Protein AF-A0A2M7ZS78-F1 (afdb_monomer_lite)

Sequence (408 aa):
MKQNIHFSLLFVVFTSVLSFSQTTYYLGVGQPTDPQASSCASCHASGGIGQPVYEEWKNTRHAVAQDSVSSSYFGYDCLGCHNTGWDFAQNNYGADEYVLKDTSANPNYVITDPVNFNRVKNVQCEACHGPLGTSERVLDNSHWGFWSGTTNLPNFTAEMCGTCHDGEHHPFYTEWNMSAHASGPPPFMRNRATNGECFYCHFAEDFVAFLDDPNYNGVTFQATKNDAELDVLTCVTCHDPHANNNPGQLRTPISGQQVICDVCHTVQEDSVNVDDTPHHSTSEALSGAPNFGYQYEGKTYQNSAHTYAALERCIDCHVHPTPFNAQTGTAFTGHTFEPRVQACVRCHADYYAVVDTSNAETRFDYRGTQSKTDSLINTLQAKLNQATSADSATIEFKRAKYNLLSAQ

Structure (mmCIF, N/CA/C/O backbone):
data_AF-A0A2M7ZS78-F1
#
_entry.id   AF-A0A2M7ZS78-F1
#
loop_
_atom_site.group_PDB
_atom_site.id
_atom_site.type_symbol
_atom_site.label_atom_id
_atom_site.label_alt_id
_atom_site.label_comp_id
_atom_site.label_asym_id
_atom_site.label_entity_id
_atom_site.label_seq_id
_atom_site.pdbx_PDB_ins_code
_atom_site.Cartn_x
_atom_site.Cartn_y
_atom_site.Cartn_z
_atom_site.occupancy
_atom_site.B_iso_or_equiv
_atom_site.auth_seq_id
_atom_site.auth_comp_id
_atom_site.auth_asym_id
_atom_site.auth_atom_id
_atom_site.pdbx_PDB_model_num
ATOM 1 N N . MET A 1 1 ? 9.792 81.596 -22.793 1.00 43.09 1 MET A N 1
ATOM 2 C CA . MET A 1 1 ? 8.791 80.793 -23.529 1.00 43.09 1 MET A CA 1
ATOM 3 C C . MET A 1 1 ? 9.540 79.632 -24.173 1.00 43.09 1 MET A C 1
ATOM 5 O O . MET A 1 1 ? 10.476 79.924 -24.902 1.00 43.09 1 MET A O 1
ATOM 9 N N . LYS A 1 2 ? 9.114 78.382 -23.908 1.00 37.12 2 LYS A N 1
ATOM 10 C CA . LYS A 1 2 ? 9.631 77.095 -24.446 1.00 37.12 2 LYS A CA 1
ATOM 11 C C . LYS A 1 2 ? 10.994 76.648 -23.879 1.00 37.12 2 LYS A C 1
ATOM 13 O O . LYS A 1 2 ? 11.882 77.472 -23.761 1.00 37.12 2 LYS A O 1
ATOM 18 N N . GLN A 1 3 ? 11.257 75.392 -23.524 1.00 39.16 3 GLN A N 1
ATOM 19 C CA . GLN A 1 3 ? 10.485 74.144 -23.432 1.00 39.16 3 GLN A CA 1
ATOM 20 C C . GLN A 1 3 ? 11.373 73.196 -22.596 1.00 39.16 3 GLN A C 1
ATOM 22 O O . GLN A 1 3 ? 12.529 72.997 -22.958 1.00 39.16 3 GLN A O 1
ATOM 27 N N . ASN A 1 4 ? 10.870 72.630 -21.494 1.00 36.84 4 ASN A N 1
ATOM 28 C CA . ASN A 1 4 ? 11.580 71.573 -20.765 1.00 36.84 4 ASN A CA 1
ATOM 29 C C . ASN A 1 4 ? 11.367 70.251 -21.511 1.00 36.84 4 ASN A C 1
ATOM 31 O O . ASN A 1 4 ? 10.237 69.776 -21.605 1.00 36.84 4 ASN A O 1
ATOM 35 N N . ILE A 1 5 ? 12.439 69.676 -22.054 1.00 38.84 5 ILE A N 1
ATOM 36 C CA . ILE A 1 5 ? 12.430 68.346 -22.670 1.00 38.84 5 ILE A CA 1
ATOM 37 C C . ILE A 1 5 ? 12.875 67.353 -21.595 1.00 38.84 5 ILE A C 1
ATOM 39 O O . ILE A 1 5 ? 14.052 67.289 -21.250 1.00 38.84 5 ILE A O 1
ATOM 43 N N . HIS A 1 6 ? 11.925 66.598 -21.046 1.00 37.12 6 HIS A N 1
ATOM 44 C CA . HIS A 1 6 ? 12.221 65.425 -20.230 1.00 37.12 6 HIS A CA 1
ATOM 45 C C . HIS A 1 6 ? 12.541 64.248 -21.159 1.00 37.12 6 HIS A C 1
ATOM 47 O O . HIS A 1 6 ? 11.688 63.811 -21.928 1.00 37.12 6 HIS A O 1
ATOM 53 N N . PHE A 1 7 ? 13.771 63.738 -21.090 1.00 39.81 7 PHE A N 1
ATOM 54 C CA . PHE A 1 7 ? 14.144 62.453 -21.678 1.00 39.81 7 PHE A CA 1
ATOM 55 C C . PHE A 1 7 ? 13.764 61.345 -20.689 1.00 39.81 7 PHE A C 1
ATOM 57 O O . PHE A 1 7 ? 14.458 61.123 -19.698 1.00 39.81 7 PHE A O 1
ATOM 64 N N . SER A 1 8 ? 12.649 60.662 -20.936 1.00 41.41 8 SER A N 1
ATOM 65 C CA . SER A 1 8 ? 12.324 59.402 -20.264 1.00 41.41 8 SER A CA 1
ATOM 66 C C . SER A 1 8 ? 12.990 58.261 -21.033 1.00 41.41 8 SER A C 1
ATOM 68 O O . SER A 1 8 ? 12.567 57.922 -22.135 1.00 41.41 8 SER A O 1
ATOM 70 N N . LEU A 1 9 ? 14.051 57.686 -20.464 1.00 40.91 9 LEU A N 1
ATOM 71 C CA . LEU A 1 9 ? 14.633 56.432 -20.941 1.00 40.91 9 LEU A CA 1
ATOM 72 C C . LEU A 1 9 ? 13.669 55.293 -20.566 1.00 40.91 9 LEU A C 1
ATOM 74 O O . LEU A 1 9 ? 13.549 54.940 -19.395 1.00 40.91 9 LEU A O 1
ATOM 78 N N . LEU A 1 10 ? 12.957 54.742 -21.549 1.00 38.88 10 LEU A N 1
ATOM 79 C CA . LEU A 1 10 ? 12.151 53.537 -21.370 1.00 38.88 10 LEU A CA 1
ATOM 80 C C . LEU A 1 10 ? 13.084 52.322 -21.504 1.00 38.88 10 LEU A C 1
ATOM 82 O O . LEU A 1 10 ? 13.482 51.959 -22.609 1.00 38.88 10 LEU A O 1
ATOM 86 N N . PHE A 1 11 ? 13.476 51.719 -20.383 1.00 37.53 11 PHE A N 1
ATOM 87 C CA . PHE A 1 11 ? 14.209 50.451 -20.377 1.00 37.53 11 PHE A CA 1
ATOM 88 C C . PHE A 1 11 ? 13.192 49.317 -20.563 1.00 37.53 11 PHE A C 1
ATOM 90 O O . PHE A 1 11 ? 12.529 48.899 -19.617 1.00 37.53 11 PHE A O 1
ATOM 97 N N . VAL A 1 12 ? 13.013 48.855 -21.801 1.00 39.66 12 VAL A N 1
ATOM 98 C CA . VAL A 1 12 ? 12.224 47.649 -22.084 1.00 39.66 12 VAL A CA 1
ATOM 99 C C . VAL A 1 12 ? 13.108 46.447 -21.768 1.00 39.66 12 VAL A C 1
ATOM 101 O O . VAL A 1 12 ? 13.960 46.060 -22.565 1.00 39.66 12 VAL A O 1
ATOM 104 N N . VAL A 1 13 ? 12.936 45.879 -20.576 1.00 40.81 13 VAL A N 1
ATOM 105 C CA . VAL A 1 13 ? 13.532 44.591 -20.215 1.00 40.81 13 VAL A CA 1
ATOM 106 C C . VAL A 1 13 ? 12.699 43.502 -20.892 1.00 40.81 13 VAL A C 1
ATOM 108 O O . VAL A 1 13 ? 11.605 43.176 -20.443 1.00 40.81 13 VAL A O 1
ATOM 111 N N . PHE A 1 14 ? 13.203 42.952 -21.996 1.00 37.62 14 PHE A N 1
ATOM 112 C CA . PHE A 1 14 ? 12.712 41.685 -22.531 1.00 37.62 14 PHE A CA 1
ATOM 113 C C . PHE A 1 14 ? 13.216 40.563 -21.613 1.00 37.62 14 PHE A C 1
ATOM 115 O O . PHE A 1 14 ? 14.335 40.082 -21.767 1.00 37.62 14 PHE A O 1
ATOM 122 N N . THR A 1 15 ? 12.410 40.138 -20.639 1.00 42.97 15 THR A N 1
ATOM 123 C CA . THR A 1 15 ? 12.609 38.835 -19.993 1.00 42.97 15 THR A CA 1
ATOM 124 C C . THR A 1 15 ? 12.090 37.760 -20.939 1.00 42.97 15 THR A C 1
ATOM 126 O O . THR A 1 15 ? 10.929 37.359 -20.875 1.00 42.97 15 THR A O 1
ATOM 129 N N . SER A 1 16 ? 12.940 37.312 -21.861 1.00 38.69 16 SER A N 1
ATOM 130 C CA . SER A 1 16 ? 12.729 36.042 -22.548 1.00 38.69 16 SER A CA 1
ATOM 131 C C . SER A 1 16 ? 12.919 34.925 -21.527 1.00 38.69 16 SER A C 1
ATOM 133 O O . SER A 1 16 ? 14.047 34.540 -21.221 1.00 38.69 16 SER A O 1
ATOM 135 N N . VAL A 1 17 ? 11.818 34.427 -20.969 1.00 38.38 17 VAL A N 1
ATOM 136 C CA . VAL A 1 17 ? 11.821 33.187 -20.193 1.00 38.38 17 VAL A CA 1
ATOM 137 C C . VAL A 1 17 ? 11.966 32.049 -21.202 1.00 38.38 17 VAL A C 1
ATOM 139 O O . VAL A 1 17 ? 10.983 31.501 -21.694 1.00 38.38 17 VAL A O 1
ATOM 142 N N . LEU A 1 18 ? 13.205 31.748 -21.593 1.00 35.72 18 LEU A N 1
ATOM 143 C CA . LEU A 1 18 ? 13.523 30.506 -22.287 1.00 35.72 18 LEU A CA 1
ATOM 144 C C . LEU A 1 18 ? 13.402 29.387 -21.255 1.00 35.72 18 LEU A C 1
ATOM 146 O O . LEU A 1 18 ? 14.359 29.062 -20.559 1.00 35.72 18 LEU A O 1
ATOM 150 N N . SER A 1 19 ? 12.199 28.832 -21.127 1.00 35.78 19 SER A N 1
ATOM 151 C CA . SER A 1 19 ? 12.020 27.541 -20.469 1.00 35.78 19 SER A CA 1
ATOM 152 C C . SER A 1 19 ? 12.548 26.488 -21.438 1.00 35.78 19 SER A C 1
ATOM 154 O O . SER A 1 19 ? 11.815 26.001 -22.295 1.00 35.78 19 SER A O 1
ATOM 156 N N . PHE A 1 20 ? 13.850 26.205 -21.379 1.00 40.75 20 PHE A N 1
ATOM 157 C CA . PHE A 1 20 ? 14.385 24.995 -21.988 1.00 40.75 20 PHE A CA 1
ATOM 158 C C . PHE A 1 20 ? 13.822 23.830 -21.178 1.00 40.75 20 PHE A C 1
ATOM 160 O O . PHE A 1 20 ? 14.309 23.538 -20.091 1.00 40.75 20 PHE A O 1
ATOM 167 N N . SER A 1 21 ? 12.761 23.198 -21.677 1.00 44.66 21 SER A N 1
ATOM 168 C CA . SER A 1 21 ? 12.441 21.840 -21.253 1.00 44.66 21 SER A CA 1
ATOM 169 C C . SER A 1 21 ? 13.629 20.988 -21.695 1.00 44.66 21 SER A C 1
ATOM 171 O O . SER A 1 21 ? 13.800 20.725 -22.884 1.00 44.66 21 SER A O 1
ATOM 173 N N . GLN A 1 22 ? 14.538 20.688 -20.767 1.00 56.06 22 GLN A N 1
ATOM 174 C CA . GLN A 1 22 ? 15.562 19.685 -21.012 1.00 56.06 22 GLN A CA 1
ATOM 175 C C . GLN A 1 22 ? 14.836 18.349 -21.120 1.00 56.06 22 GLN A C 1
ATOM 177 O O . GLN A 1 22 ? 14.261 17.871 -20.147 1.00 56.06 22 GLN A O 1
ATOM 182 N N . THR A 1 23 ? 14.829 17.771 -22.318 1.00 68.75 23 THR A N 1
ATOM 183 C CA . THR A 1 23 ? 14.504 16.358 -22.494 1.00 68.75 23 THR A CA 1
ATOM 184 C C . THR A 1 23 ? 15.568 15.565 -21.744 1.00 68.75 23 THR A C 1
ATOM 186 O O . THR A 1 23 ? 16.751 15.676 -22.073 1.00 68.75 23 THR A O 1
ATOM 189 N N . THR A 1 24 ? 15.172 14.830 -20.709 1.00 85.56 24 THR A N 1
ATOM 190 C CA . THR A 1 24 ? 16.057 13.889 -20.022 1.00 85.56 24 THR A CA 1
ATOM 191 C C . THR A 1 24 ? 15.992 12.529 -20.713 1.00 85.56 24 THR A C 1
ATOM 193 O O . THR A 1 24 ? 15.006 12.204 -21.372 1.00 85.56 24 THR A O 1
ATOM 196 N N . TYR A 1 25 ? 17.071 11.755 -20.611 1.00 94.31 25 TYR A N 1
ATOM 197 C CA . TYR A 1 25 ? 17.266 10.496 -21.331 1.00 94.31 25 TYR A CA 1
ATOM 198 C C . TYR A 1 25 ? 17.464 9.331 -20.357 1.00 94.31 25 TYR A C 1
ATOM 200 O O . TYR A 1 25 ? 18.087 9.502 -19.311 1.00 94.31 25 TYR A O 1
ATOM 208 N N . TYR A 1 26 ? 16.979 8.143 -20.707 1.00 95.25 26 TYR A N 1
ATOM 209 C CA . TYR A 1 26 ? 17.188 6.923 -19.935 1.00 95.25 26 TYR A CA 1
ATOM 210 C C . TYR A 1 26 ? 18.632 6.429 -20.072 1.00 95.25 26 TYR A C 1
ATOM 212 O O . TYR A 1 26 ? 19.175 6.290 -21.175 1.00 95.25 26 TYR A O 1
ATOM 220 N N . LEU A 1 27 ? 19.263 6.138 -18.937 1.00 95.12 27 LEU A N 1
ATOM 221 C CA . LEU A 1 27 ? 20.605 5.554 -18.874 1.00 95.12 27 LEU A CA 1
ATOM 222 C C . LEU A 1 27 ? 20.559 4.025 -18.880 1.00 95.12 27 LEU A C 1
ATOM 224 O O . LEU A 1 27 ? 21.414 3.363 -19.490 1.00 95.12 27 LEU A O 1
ATOM 228 N N . GLY A 1 28 ? 19.551 3.473 -18.206 1.00 95.06 28 GLY A N 1
ATOM 229 C CA . GLY A 1 28 ? 19.501 2.074 -17.837 1.00 95.06 28 GLY A CA 1
ATOM 230 C C . GLY A 1 28 ? 20.134 1.792 -16.478 1.00 95.06 28 GLY A C 1
ATOM 231 O O . GLY A 1 28 ? 21.056 2.480 -16.026 1.00 95.06 28 GLY A O 1
ATOM 232 N N . VAL A 1 29 ? 19.692 0.706 -15.845 1.00 95.00 29 VAL A N 1
ATOM 233 C CA . VAL A 1 29 ? 20.308 0.229 -14.602 1.00 95.00 29 VAL A CA 1
ATOM 234 C C . VAL A 1 29 ? 21.746 -0.233 -14.825 1.00 95.00 29 VAL A C 1
ATOM 236 O O . VAL A 1 29 ? 22.600 0.015 -13.977 1.00 95.00 29 VAL A O 1
ATOM 239 N N . GLY A 1 30 ? 22.027 -0.832 -15.988 1.00 93.25 30 GLY A N 1
ATOM 240 C CA . GLY A 1 30 ? 23.357 -1.281 -16.396 1.00 93.25 30 GLY A CA 1
ATOM 241 C C . GLY A 1 30 ? 23.974 -2.319 -15.457 1.00 93.25 30 GLY A C 1
ATOM 242 O O . GLY A 1 30 ? 23.281 -3.169 -14.900 1.00 93.25 30 GLY A O 1
ATOM 243 N N . GLN A 1 31 ? 25.298 -2.285 -15.334 1.00 92.94 31 GLN A N 1
ATOM 244 C CA . GLN A 1 31 ? 26.086 -3.177 -14.489 1.00 92.94 31 GLN A CA 1
ATOM 245 C C . GLN A 1 31 ? 27.029 -2.384 -13.573 1.00 92.94 31 GLN A C 1
ATOM 247 O O . GLN A 1 31 ? 27.491 -1.307 -13.951 1.00 92.94 31 GLN A O 1
ATOM 252 N N . PRO A 1 32 ? 27.416 -2.934 -12.405 1.00 94.50 32 PRO A N 1
ATOM 253 C CA . PRO A 1 32 ? 28.383 -2.288 -11.510 1.00 94.50 32 PRO A CA 1
ATOM 254 C C . PRO A 1 32 ? 29.741 -1.980 -12.161 1.00 94.50 32 PRO A C 1
ATOM 256 O O . PRO A 1 32 ? 30.466 -1.104 -11.703 1.00 94.50 32 PRO A O 1
ATOM 259 N N . THR A 1 33 ? 30.107 -2.712 -13.218 1.00 94.00 33 THR A N 1
ATOM 260 C CA . THR A 1 33 ? 31.367 -2.543 -13.959 1.00 94.00 33 THR A CA 1
ATOM 261 C C . THR A 1 33 ? 31.314 -1.467 -15.042 1.00 94.00 33 THR A C 1
ATOM 263 O O . THR A 1 33 ? 32.323 -1.239 -15.712 1.00 94.00 33 THR A O 1
ATOM 266 N N . ASP A 1 34 ? 30.154 -0.856 -15.271 1.00 93.31 34 ASP A N 1
ATOM 267 C CA . ASP A 1 34 ? 30.014 0.194 -16.273 1.00 93.31 34 ASP A CA 1
ATOM 268 C C . ASP A 1 34 ? 30.849 1.429 -15.900 1.00 93.31 34 ASP A C 1
ATOM 270 O O . ASP A 1 34 ? 31.093 1.688 -14.716 1.00 93.31 34 ASP A O 1
ATOM 274 N N . PRO A 1 35 ? 31.272 2.238 -16.891 1.00 93.88 35 PRO A N 1
ATOM 275 C CA . PRO A 1 35 ? 31.861 3.540 -16.616 1.00 93.88 35 PRO A CA 1
ATOM 276 C C . PRO A 1 35 ? 30.975 4.356 -15.669 1.00 93.88 35 PRO A C 1
ATOM 278 O O . PRO A 1 35 ? 29.754 4.413 -15.840 1.00 93.88 35 PRO A O 1
ATOM 281 N N . GLN A 1 36 ? 31.591 5.003 -14.680 1.00 90.06 36 GLN A N 1
ATOM 282 C CA . GLN A 1 36 ? 30.867 5.798 -13.691 1.00 90.06 36 GLN A CA 1
ATOM 283 C C . GLN A 1 36 ? 29.954 6.828 -14.374 1.00 90.06 36 GLN A C 1
ATOM 285 O O . GLN A 1 36 ? 30.362 7.473 -15.339 1.00 90.06 36 GLN A O 1
ATOM 290 N N . ALA A 1 37 ? 28.730 6.967 -13.856 1.00 90.62 37 ALA A N 1
ATOM 291 C CA . ALA A 1 37 ? 27.678 7.852 -14.369 1.00 90.62 37 ALA A CA 1
ATOM 292 C C . ALA A 1 37 ? 27.065 7.458 -15.730 1.00 90.62 37 ALA A C 1
ATOM 294 O O . ALA A 1 37 ? 26.254 8.216 -16.258 1.00 90.62 37 ALA A O 1
ATOM 295 N N . SER A 1 38 ? 27.391 6.285 -16.286 1.00 93.12 38 SER A N 1
ATOM 296 C CA . SER A 1 38 ? 26.751 5.766 -17.515 1.00 93.12 38 SER A CA 1
ATOM 297 C C . SER A 1 38 ? 25.587 4.795 -17.263 1.00 93.12 38 SER A C 1
ATOM 299 O O . SER A 1 38 ? 24.931 4.352 -18.210 1.00 93.12 38 SER A O 1
ATOM 301 N N . SER A 1 39 ? 25.344 4.450 -15.995 1.00 94.94 39 SER A N 1
ATOM 302 C CA . SER A 1 39 ? 24.230 3.620 -15.528 1.00 94.94 39 SER A CA 1
ATOM 303 C C . SER A 1 39 ? 24.016 3.779 -14.021 1.00 94.94 39 SER A C 1
ATOM 305 O O . SER A 1 39 ? 24.929 4.199 -13.299 1.00 94.94 39 SER A O 1
ATOM 307 N N . CYS A 1 40 ? 22.830 3.420 -13.521 1.00 94.50 40 CYS A N 1
ATOM 308 C CA . CYS A 1 40 ? 22.512 3.523 -12.092 1.00 94.50 40 CYS A CA 1
ATOM 309 C C . CYS A 1 40 ? 23.420 2.617 -11.235 1.00 94.50 40 CYS A C 1
ATOM 311 O O . CYS A 1 40 ? 23.954 3.054 -10.211 1.00 94.50 40 CYS A O 1
ATOM 313 N N . ALA A 1 41 ? 23.652 1.373 -11.672 1.00 95.88 41 ALA A N 1
ATOM 314 C CA . ALA A 1 41 ? 24.455 0.389 -10.944 1.00 95.88 41 ALA A CA 1
ATOM 315 C C . ALA A 1 41 ? 25.929 0.801 -10.805 1.00 95.88 41 ALA A C 1
ATOM 317 O O . ALA A 1 41 ? 26.559 0.438 -9.815 1.00 95.88 41 ALA A O 1
ATOM 318 N N . SER A 1 42 ? 26.470 1.607 -11.728 1.00 95.31 42 SER A N 1
ATOM 319 C CA . SER A 1 42 ? 27.854 2.109 -11.639 1.00 95.31 42 SER A CA 1
ATOM 320 C C . SER A 1 42 ? 28.136 2.934 -10.367 1.00 95.31 42 SER A C 1
ATOM 322 O O . SER A 1 42 ? 29.286 3.037 -9.936 1.00 95.31 42 SER A O 1
ATOM 324 N N . CYS A 1 43 ? 27.095 3.505 -9.743 1.00 94.88 43 CYS A N 1
ATOM 325 C CA . CYS A 1 43 ? 27.192 4.274 -8.498 1.00 94.88 43 CYS A CA 1
ATOM 326 C C . CYS A 1 43 ? 26.455 3.621 -7.323 1.00 94.88 43 CYS A C 1
ATOM 328 O O . CYS A 1 43 ? 26.924 3.742 -6.193 1.00 94.88 43 CYS A O 1
ATOM 330 N N . HIS A 1 44 ? 25.318 2.969 -7.577 1.00 94.75 44 HIS A N 1
ATOM 331 C CA . HIS A 1 44 ? 24.408 2.451 -6.548 1.00 94.75 44 HIS A CA 1
ATOM 332 C C . HIS A 1 44 ? 24.573 0.957 -6.250 1.00 94.75 44 HIS A C 1
ATOM 334 O O . HIS A 1 44 ? 23.776 0.395 -5.502 1.00 94.75 44 HIS A O 1
ATOM 340 N N . ALA A 1 45 ? 25.583 0.299 -6.821 1.00 96.25 45 ALA A N 1
ATOM 341 C CA . ALA A 1 45 ? 26.007 -1.035 -6.404 1.00 96.25 45 ALA A CA 1
ATOM 342 C C . ALA A 1 45 ? 26.899 -0.997 -5.158 1.00 96.25 45 ALA A C 1
ATOM 344 O O . ALA A 1 45 ? 27.454 0.043 -4.790 1.00 96.25 45 ALA A O 1
ATOM 345 N N . SER A 1 46 ? 27.079 -2.155 -4.519 1.00 94.75 46 SER A N 1
ATOM 346 C CA . SER A 1 46 ? 28.013 -2.281 -3.396 1.00 94.75 46 SER A CA 1
ATOM 347 C C . SER A 1 46 ? 29.429 -1.844 -3.782 1.00 94.75 46 SER A C 1
ATOM 349 O O . SER A 1 46 ? 29.994 -2.316 -4.766 1.00 94.75 46 SER A O 1
ATOM 351 N N . GLY A 1 47 ? 30.022 -0.955 -2.979 1.00 89.75 47 GLY A N 1
ATOM 352 C CA . GLY A 1 47 ? 31.346 -0.378 -3.242 1.00 89.75 47 GLY A CA 1
ATOM 353 C C . GLY A 1 47 ? 31.350 0.813 -4.209 1.00 89.75 47 GLY A C 1
ATOM 354 O O . GLY A 1 47 ? 32.419 1.359 -4.479 1.00 89.75 47 GLY A O 1
ATOM 355 N N . GLY A 1 48 ? 30.180 1.226 -4.707 1.00 90.31 48 GLY A N 1
ATOM 356 C CA . GLY A 1 48 ? 29.991 2.477 -5.434 1.00 90.31 48 GLY A CA 1
ATOM 357 C C . GLY A 1 48 ? 29.983 3.711 -4.521 1.00 90.31 48 GLY A C 1
ATOM 358 O O . GLY A 1 48 ? 30.172 3.623 -3.308 1.00 90.31 48 GLY A O 1
ATOM 359 N N . ILE A 1 49 ? 29.784 4.886 -5.126 1.00 90.69 49 ILE A N 1
ATOM 360 C CA . ILE A 1 49 ? 29.766 6.180 -4.416 1.00 90.69 49 ILE A CA 1
ATOM 361 C C . ILE A 1 49 ? 28.384 6.564 -3.862 1.00 90.69 49 ILE A C 1
ATOM 363 O O . ILE A 1 49 ? 28.290 7.495 -3.065 1.00 90.69 49 ILE A O 1
ATOM 367 N N . GLY A 1 50 ? 27.317 5.901 -4.315 1.00 88.75 50 GLY A N 1
ATOM 368 C CA . GLY A 1 50 ? 25.941 6.129 -3.875 1.00 88.75 50 GLY A CA 1
ATOM 369 C C . GLY A 1 50 ? 25.489 5.119 -2.820 1.00 88.75 50 GLY A C 1
ATOM 370 O O . GLY A 1 50 ? 26.202 4.169 -2.500 1.00 88.75 50 GLY A O 1
ATOM 371 N N . GLN A 1 51 ? 24.272 5.304 -2.297 1.00 88.88 51 GLN A N 1
ATOM 372 C CA . GLN A 1 51 ? 23.635 4.288 -1.451 1.00 88.88 51 GLN A CA 1
ATOM 373 C C . GLN A 1 51 ? 23.490 2.970 -2.236 1.00 88.88 51 GLN A C 1
ATOM 375 O O . GLN A 1 51 ? 23.034 3.029 -3.386 1.00 88.88 51 GLN A O 1
ATOM 380 N N . PRO A 1 52 ? 23.856 1.808 -1.657 1.00 93.31 52 PRO A N 1
ATOM 381 C CA . PRO A 1 52 ? 24.009 0.540 -2.375 1.00 93.31 52 PRO A CA 1
ATOM 382 C C . PRO A 1 52 ? 22.674 -0.177 -2.690 1.00 93.31 52 PRO A C 1
ATOM 384 O O . PRO A 1 52 ? 22.586 -1.402 -2.619 1.00 93.31 52 PRO A O 1
ATOM 387 N N . VAL A 1 53 ? 21.630 0.575 -3.059 1.00 92.88 53 VAL A N 1
ATOM 388 C CA . VAL A 1 53 ? 20.251 0.082 -3.258 1.00 92.88 53 VAL A CA 1
ATOM 389 C C . VAL A 1 53 ? 20.111 -0.916 -4.418 1.00 92.88 53 VAL A C 1
ATOM 391 O O . VAL A 1 53 ? 19.178 -1.716 -4.449 1.00 92.88 53 VAL A O 1
ATOM 394 N N . TYR A 1 54 ? 21.056 -0.928 -5.367 1.00 95.38 54 TYR A N 1
ATOM 395 C CA . TYR A 1 54 ? 21.051 -1.877 -6.488 1.00 95.38 54 TYR A CA 1
ATOM 396 C C . TYR A 1 54 ? 21.079 -3.335 -6.016 1.00 95.38 54 TYR A C 1
ATOM 398 O O . TYR A 1 54 ? 20.465 -4.201 -6.641 1.00 95.38 54 TYR A O 1
ATOM 406 N N . GLU A 1 55 ? 21.784 -3.618 -4.917 1.00 93.81 55 GLU A N 1
ATOM 407 C CA . GLU A 1 55 ? 21.931 -4.984 -4.413 1.00 93.81 55 GLU A CA 1
ATOM 408 C C . GLU A 1 55 ? 20.621 -5.573 -3.907 1.00 93.81 55 GLU A C 1
ATOM 410 O O . GLU A 1 55 ? 20.431 -6.785 -3.994 1.00 93.81 55 GLU A O 1
ATOM 415 N N . GLU A 1 56 ? 19.727 -4.725 -3.407 1.00 93.75 56 GLU A N 1
ATOM 416 C CA . GLU A 1 56 ? 18.391 -5.112 -2.975 1.00 93.75 56 GLU A CA 1
ATOM 417 C C . GLU A 1 56 ? 17.470 -5.204 -4.192 1.00 93.75 56 GLU A C 1
ATOM 419 O O . GLU A 1 56 ? 16.898 -6.270 -4.451 1.00 93.75 56 GLU A O 1
ATOM 424 N N . TRP A 1 57 ? 17.432 -4.138 -5.006 1.00 95.88 57 TRP A N 1
ATOM 425 C CA . TRP A 1 57 ? 16.521 -4.030 -6.148 1.00 95.88 57 TRP A CA 1
ATOM 426 C C . TRP A 1 57 ? 16.672 -5.197 -7.121 1.00 95.88 57 TRP A C 1
ATOM 428 O O . TRP A 1 57 ? 15.671 -5.746 -7.585 1.00 95.88 57 TRP A O 1
ATOM 438 N N . LYS A 1 58 ? 17.905 -5.637 -7.402 1.00 95.62 58 LYS A N 1
ATOM 439 C CA . LYS A 1 58 ? 18.166 -6.715 -8.369 1.00 95.62 58 LYS A CA 1
ATOM 440 C C . LYS A 1 58 ? 17.531 -8.062 -7.982 1.00 95.62 58 LYS A C 1
ATOM 442 O O . LYS A 1 58 ? 17.446 -8.951 -8.824 1.00 95.62 58 LYS A O 1
ATOM 447 N N . ASN A 1 59 ? 17.103 -8.223 -6.725 1.00 93.81 59 ASN A N 1
ATOM 448 C CA . ASN A 1 59 ? 16.436 -9.425 -6.215 1.00 93.81 59 ASN A CA 1
ATOM 449 C C . ASN A 1 59 ? 14.898 -9.301 -6.189 1.00 93.81 59 ASN A C 1
ATOM 451 O O . ASN A 1 59 ? 14.213 -10.199 -5.688 1.00 93.81 59 ASN A O 1
ATOM 455 N N . THR A 1 60 ? 14.348 -8.191 -6.684 1.00 95.56 60 THR A N 1
ATOM 456 C CA . THR A 1 60 ? 12.902 -7.934 -6.747 1.00 95.56 60 THR A CA 1
ATOM 457 C C . THR A 1 60 ? 12.277 -8.524 -8.009 1.00 95.56 60 THR A C 1
ATOM 459 O O . THR A 1 60 ? 12.965 -8.887 -8.966 1.00 95.56 60 THR A O 1
ATOM 462 N N . ARG A 1 61 ? 10.940 -8.586 -8.052 1.00 94.06 61 ARG A N 1
ATOM 463 C CA . ARG A 1 61 ? 10.227 -8.971 -9.280 1.00 94.06 61 ARG A CA 1
ATOM 464 C C . ARG A 1 61 ? 10.308 -7.900 -10.364 1.00 94.06 61 ARG A C 1
ATOM 466 O O . ARG A 1 61 ? 10.233 -8.249 -11.536 1.00 94.06 61 ARG A O 1
ATOM 473 N N . HIS A 1 62 ? 10.515 -6.636 -9.996 1.00 95.44 62 HIS A N 1
ATOM 474 C CA . HIS A 1 62 ? 10.710 -5.549 -10.955 1.00 95.44 62 HIS A CA 1
ATOM 475 C C . HIS A 1 62 ? 11.975 -5.743 -11.796 1.00 95.44 62 HIS A C 1
ATOM 477 O O . HIS A 1 62 ? 11.910 -5.611 -13.017 1.00 95.44 62 HIS A O 1
ATOM 483 N N . ALA A 1 63 ? 13.079 -6.186 -11.183 1.00 96.06 63 ALA A N 1
ATOM 484 C CA . ALA A 1 63 ? 14.341 -6.447 -11.881 1.00 96.06 63 ALA A CA 1
ATOM 485 C C . ALA A 1 63 ? 14.259 -7.548 -12.953 1.00 96.06 63 ALA A C 1
ATOM 487 O O . ALA A 1 63 ? 15.104 -7.611 -13.844 1.00 96.06 63 ALA A O 1
ATOM 488 N N . VAL A 1 64 ? 13.228 -8.394 -12.888 1.00 95.44 64 VAL A N 1
ATOM 489 C CA . VAL A 1 64 ? 12.940 -9.466 -13.851 1.00 95.44 64 VAL A CA 1
ATOM 490 C C . VAL A 1 64 ? 11.511 -9.365 -14.394 1.00 95.44 64 VAL A C 1
ATOM 492 O O . VAL A 1 64 ? 10.909 -10.381 -14.743 1.00 95.44 64 VAL A O 1
ATOM 495 N N . ALA A 1 65 ? 10.934 -8.159 -14.431 1.00 95.38 65 ALA A N 1
ATOM 496 C CA . ALA A 1 65 ? 9.519 -7.960 -14.737 1.00 95.38 65 ALA A CA 1
ATOM 497 C C . ALA A 1 65 ? 9.115 -8.597 -16.069 1.00 95.38 65 ALA A C 1
ATOM 499 O O . ALA A 1 65 ? 8.150 -9.350 -16.097 1.00 95.38 65 ALA A O 1
ATOM 500 N N . GLN A 1 66 ? 9.847 -8.349 -17.156 1.00 95.12 66 GLN A N 1
ATOM 501 C CA . GLN A 1 66 ? 9.622 -9.017 -18.438 1.00 95.12 66 GLN A CA 1
ATOM 502 C C . GLN A 1 66 ? 10.108 -10.471 -18.400 1.00 95.12 66 GLN A C 1
ATOM 504 O O . GLN A 1 66 ? 9.415 -11.370 -18.871 1.00 95.12 66 GLN A O 1
ATOM 509 N N . ASP A 1 67 ? 11.298 -10.710 -17.845 1.00 92.31 67 ASP A N 1
ATOM 510 C CA . ASP A 1 67 ? 11.968 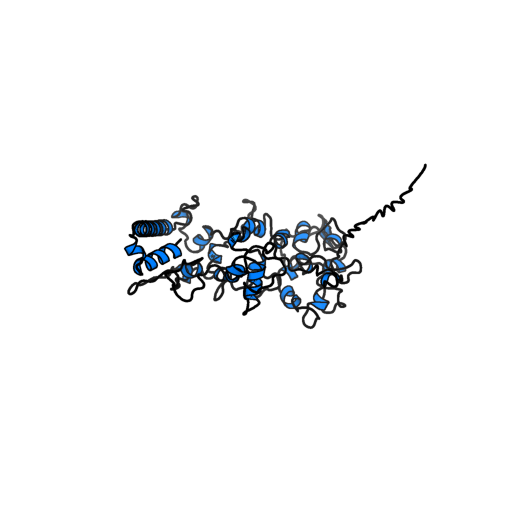-12.018 -17.901 1.00 92.31 67 ASP A CA 1
ATOM 511 C C . ASP A 1 67 ? 11.241 -13.137 -17.149 1.00 92.31 67 ASP A C 1
ATOM 513 O O . ASP A 1 67 ? 11.388 -14.314 -17.478 1.00 92.31 67 ASP A O 1
ATOM 517 N N . SER A 1 68 ? 10.448 -12.782 -16.143 1.00 90.06 68 SER A N 1
ATOM 518 C CA . SER A 1 68 ? 9.699 -13.728 -15.318 1.00 90.06 68 SER A CA 1
ATOM 519 C C . SER A 1 68 ? 8.317 -14.080 -15.875 1.00 90.06 68 SER A C 1
ATOM 521 O O . SER A 1 68 ? 7.672 -14.999 -15.356 1.00 90.06 68 SER A O 1
ATOM 523 N N . VAL A 1 69 ? 7.844 -13.404 -16.932 1.00 87.50 69 VAL A N 1
ATOM 524 C CA . VAL A 1 69 ? 6.513 -13.685 -17.482 1.00 87.50 69 VAL A CA 1
ATOM 525 C C . VAL A 1 69 ? 6.526 -14.978 -18.288 1.00 87.50 69 VAL A C 1
ATOM 527 O O . VAL A 1 69 ? 7.134 -15.086 -19.348 1.00 87.50 69 VAL A O 1
ATOM 530 N N . SER A 1 70 ? 5.767 -15.959 -17.807 1.00 76.06 70 SER A N 1
ATOM 531 C CA . SER A 1 70 ? 5.504 -17.218 -18.505 1.00 76.06 70 SER A CA 1
ATOM 532 C C . SER A 1 70 ? 4.033 -17.285 -18.916 1.00 76.06 70 SER A C 1
ATOM 534 O O . SER A 1 70 ? 3.219 -17.979 -18.314 1.00 76.06 70 SER A O 1
ATOM 536 N N . SER A 1 71 ? 3.665 -16.518 -19.942 1.00 82.19 71 SER A N 1
ATOM 537 C CA . SER A 1 71 ? 2.303 -16.505 -20.483 1.00 82.19 71 SER A CA 1
ATOM 538 C C . SER A 1 71 ? 2.329 -16.492 -22.003 1.00 82.19 71 SER A C 1
ATOM 540 O O . SER A 1 71 ? 3.021 -15.678 -22.607 1.00 82.19 71 SER A O 1
ATOM 542 N N . SER A 1 72 ? 1.519 -17.348 -22.631 1.00 82.12 72 SER A N 1
ATOM 543 C CA . SER A 1 72 ? 1.294 -17.317 -24.084 1.00 82.12 72 SER A CA 1
ATOM 544 C C . SER A 1 72 ? 0.568 -16.053 -24.553 1.00 82.12 72 SER A C 1
ATOM 546 O O . SER A 1 72 ? 0.472 -15.820 -25.752 1.00 82.12 72 SER A O 1
ATOM 548 N N . TYR A 1 73 ? 0.023 -15.270 -23.619 1.00 85.19 73 TYR A N 1
ATOM 549 C CA . TYR A 1 73 ? -0.647 -14.000 -23.886 1.00 85.19 73 TYR A CA 1
ATOM 550 C C . TYR A 1 73 ? 0.284 -12.793 -23.722 1.00 85.19 73 TYR A C 1
ATOM 552 O O . TYR A 1 73 ? -0.137 -11.672 -23.988 1.00 85.19 73 TYR A O 1
ATOM 560 N N . PHE A 1 74 ? 1.530 -13.003 -23.284 1.00 91.06 74 PHE A N 1
ATOM 561 C CA . PHE A 1 74 ? 2.503 -11.922 -23.189 1.00 91.06 74 PHE A CA 1
ATOM 562 C C . PHE A 1 74 ? 2.929 -11.470 -24.590 1.00 91.06 74 PHE A C 1
ATOM 564 O O . PHE A 1 74 ? 3.346 -12.281 -25.418 1.00 91.06 74 PHE A O 1
ATOM 571 N N . GLY A 1 75 ? 2.821 -10.171 -24.855 1.00 94.12 75 GLY A N 1
ATOM 572 C CA . GLY A 1 75 ? 3.061 -9.591 -26.172 1.00 94.12 75 GLY A CA 1
ATOM 573 C C . GLY A 1 75 ? 3.469 -8.123 -26.107 1.00 94.12 75 GLY A C 1
ATOM 574 O O . GLY A 1 75 ? 3.747 -7.595 -25.035 1.00 94.12 75 GLY A O 1
ATOM 575 N N . TYR A 1 76 ? 3.486 -7.458 -27.263 1.00 95.94 76 TYR A N 1
ATOM 576 C CA . TYR A 1 76 ? 3.909 -6.064 -27.420 1.00 95.94 76 TYR A CA 1
ATOM 577 C C . TYR A 1 76 ? 3.187 -5.122 -26.454 1.00 95.94 76 TYR A C 1
ATOM 579 O O . TYR A 1 76 ? 3.811 -4.276 -25.827 1.00 95.94 76 TYR A O 1
ATOM 587 N N . ASP A 1 77 ? 1.877 -5.314 -26.290 1.00 93.00 77 ASP A N 1
ATOM 588 C CA . ASP A 1 77 ? 1.041 -4.440 -25.462 1.00 93.00 77 ASP A CA 1
ATOM 589 C C . ASP A 1 77 ? 1.337 -4.605 -23.953 1.00 93.00 77 ASP A C 1
ATOM 591 O O . ASP A 1 77 ? 0.946 -3.763 -23.154 1.00 93.00 77 ASP A O 1
ATOM 595 N N . CYS A 1 78 ? 2.079 -5.646 -23.555 1.00 93.69 78 CYS A N 1
ATOM 596 C CA . CYS A 1 78 ? 2.557 -5.832 -22.183 1.00 93.69 78 CYS A CA 1
ATOM 597 C C . CYS A 1 78 ? 3.880 -5.099 -21.913 1.00 93.69 78 CYS A C 1
ATOM 599 O O . CYS A 1 78 ? 4.241 -4.889 -20.757 1.00 93.69 78 CYS A O 1
ATOM 601 N N . LEU A 1 79 ? 4.635 -4.733 -22.954 1.00 95.50 79 LEU A N 1
ATOM 602 C CA . LEU A 1 79 ? 6.006 -4.247 -22.797 1.00 95.50 79 LEU A CA 1
ATOM 603 C C . LEU A 1 79 ? 6.087 -2.912 -22.058 1.00 95.50 79 LEU A C 1
ATOM 605 O O . LEU A 1 79 ? 7.064 -2.711 -21.342 1.00 95.50 79 LEU A O 1
ATOM 609 N N . GLY A 1 80 ? 5.060 -2.063 -22.159 1.00 94.75 80 GLY A N 1
ATOM 610 C CA . GLY A 1 80 ? 5.034 -0.779 -21.459 1.00 94.75 80 GLY A CA 1
ATOM 611 C C . GLY A 1 80 ? 4.945 -0.885 -19.941 1.00 94.75 80 GLY A C 1
ATOM 612 O O . GLY A 1 80 ? 5.445 -0.013 -19.246 1.00 94.75 80 GLY A O 1
ATOM 613 N N . CYS A 1 81 ? 4.385 -1.977 -19.417 1.00 94.50 81 CYS A N 1
ATOM 614 C CA . CYS A 1 81 ? 4.360 -2.236 -17.975 1.00 94.50 81 CYS A CA 1
ATOM 615 C C . CYS A 1 81 ? 5.557 -3.068 -17.493 1.00 94.50 81 CYS A C 1
ATOM 617 O O . CYS A 1 81 ? 5.808 -3.168 -16.294 1.00 94.50 81 CYS A O 1
ATOM 619 N N . HIS A 1 82 ? 6.272 -3.707 -18.420 1.00 96.06 82 HIS A N 1
ATOM 620 C CA . HIS A 1 82 ? 7.320 -4.685 -18.125 1.00 96.06 82 HIS A CA 1
ATOM 621 C C . HIS A 1 82 ? 8.724 -4.216 -18.524 1.00 96.06 82 HIS A C 1
ATOM 623 O O . HIS A 1 82 ? 9.675 -4.976 -18.362 1.00 96.06 82 HIS A O 1
ATOM 629 N N . ASN A 1 83 ? 8.873 -2.988 -19.020 1.00 97.25 83 ASN A N 1
ATOM 630 C CA . ASN A 1 83 ? 10.152 -2.358 -19.340 1.00 97.25 83 ASN A CA 1
ATOM 631 C C . ASN A 1 83 ? 10.130 -0.883 -18.956 1.00 97.25 83 ASN A C 1
ATOM 633 O O . ASN A 1 83 ? 9.078 -0.320 -18.669 1.00 97.25 83 ASN A O 1
ATOM 637 N N . THR A 1 84 ? 11.302 -0.258 -18.954 1.00 96.12 84 THR A N 1
ATOM 638 C CA . THR A 1 84 ? 11.454 1.140 -18.562 1.00 96.12 84 THR A CA 1
ATOM 639 C C . THR A 1 84 ? 11.479 2.064 -19.771 1.00 96.12 84 THR A C 1
ATOM 641 O O . THR A 1 84 ? 12.106 1.752 -20.778 1.00 96.12 84 THR A O 1
ATOM 644 N N . GLY A 1 85 ? 10.841 3.229 -19.639 1.00 94.69 85 GLY A N 1
ATOM 645 C CA . GLY A 1 85 ? 10.781 4.236 -20.692 1.00 94.69 85 GLY A CA 1
ATOM 646 C C . GLY A 1 85 ? 9.853 3.798 -21.806 1.00 94.69 85 GLY A C 1
ATOM 647 O O . GLY A 1 85 ? 10.311 3.316 -22.828 1.00 94.69 85 GLY A O 1
ATOM 648 N N . TRP A 1 86 ? 8.550 3.896 -21.556 1.00 94.69 86 TRP A N 1
ATOM 649 C CA . TRP A 1 86 ? 7.524 3.624 -22.555 1.00 94.69 86 TRP A CA 1
ATOM 650 C C . TRP A 1 86 ? 6.758 4.913 -22.848 1.00 94.69 86 TRP A C 1
ATOM 652 O O . TRP A 1 86 ? 5.693 5.158 -22.281 1.00 94.69 86 TRP A O 1
ATOM 662 N N . ASP A 1 87 ? 7.338 5.772 -23.684 1.00 92.75 87 ASP A N 1
ATOM 663 C CA . ASP A 1 87 ? 6.782 7.080 -24.034 1.00 92.75 87 ASP A CA 1
ATOM 664 C C . ASP A 1 87 ? 6.989 7.397 -25.520 1.00 92.75 87 ASP A C 1
ATOM 666 O O . ASP A 1 87 ? 7.926 8.090 -25.913 1.00 92.75 87 ASP A O 1
ATOM 670 N N . PHE A 1 88 ? 6.016 6.987 -26.337 1.00 92.00 88 PHE A N 1
ATOM 671 C CA . PHE A 1 88 ? 6.025 7.201 -27.787 1.00 92.00 88 PHE A CA 1
ATOM 672 C C . PHE A 1 88 ? 6.077 8.676 -28.225 1.00 92.00 88 PHE A C 1
ATOM 674 O O . PHE A 1 88 ? 6.259 8.955 -29.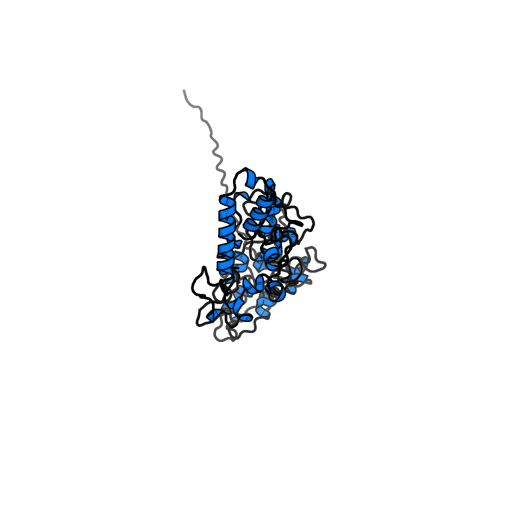414 1.00 92.00 88 PHE A O 1
ATOM 681 N N . ALA A 1 89 ? 5.832 9.631 -27.320 1.00 93.25 89 ALA A N 1
ATOM 682 C CA . ALA A 1 89 ? 5.896 11.054 -27.638 1.00 93.25 89 ALA A CA 1
ATOM 683 C C . ALA A 1 89 ? 7.326 11.609 -27.577 1.00 93.25 89 ALA A C 1
ATOM 685 O O . ALA A 1 89 ? 7.563 12.727 -28.048 1.00 93.25 89 ALA A O 1
ATOM 686 N N . GLN A 1 90 ? 8.271 10.856 -27.014 1.00 92.06 90 GLN A N 1
ATOM 687 C CA . GLN A 1 90 ? 9.646 11.284 -26.811 1.00 92.06 90 GLN A CA 1
ATOM 688 C C . GLN A 1 90 ? 10.626 10.303 -27.453 1.00 92.06 90 GLN A C 1
ATOM 690 O O . GLN A 1 90 ? 10.323 9.145 -27.687 1.00 92.06 90 GLN A O 1
ATOM 695 N N . ASN A 1 91 ? 11.810 10.808 -27.796 1.00 93.50 91 ASN A N 1
ATOM 696 C CA . ASN A 1 91 ? 12.945 9.972 -28.170 1.00 93.50 91 ASN A CA 1
ATOM 697 C C . ASN A 1 91 ? 14.008 10.185 -27.100 1.00 93.50 91 ASN A C 1
ATOM 699 O O . ASN A 1 91 ? 14.807 11.121 -27.189 1.00 93.50 91 ASN A O 1
ATOM 703 N N . ASN A 1 92 ? 13.929 9.383 -26.047 1.00 95.12 92 ASN A N 1
ATOM 704 C CA . ASN A 1 92 ? 14.690 9.561 -24.816 1.00 95.12 92 ASN A CA 1
ATOM 705 C C . ASN A 1 92 ? 15.428 8.285 -24.398 1.00 95.12 92 ASN A C 1
ATOM 707 O O . ASN A 1 92 ? 15.892 8.191 -23.266 1.00 95.12 92 ASN A O 1
ATOM 711 N N . TYR A 1 93 ? 15.610 7.347 -25.329 1.00 96.69 93 TYR A N 1
ATOM 712 C CA . TYR A 1 93 ? 16.273 6.061 -25.113 1.00 96.69 93 TYR A CA 1
ATOM 713 C C . TYR A 1 93 ? 15.495 5.085 -24.225 1.00 96.69 93 TYR A C 1
ATOM 715 O O . TYR A 1 93 ? 16.120 4.206 -23.624 1.00 96.69 93 TYR A O 1
ATOM 723 N N . GLY A 1 94 ? 14.174 5.219 -24.168 1.00 96.75 94 GLY A N 1
ATOM 724 C CA . GLY A 1 94 ? 13.287 4.242 -23.557 1.00 96.75 94 GLY A CA 1
ATOM 725 C C . GLY A 1 94 ? 13.292 2.884 -24.268 1.00 96.75 94 GLY A C 1
ATOM 726 O O . GLY A 1 94 ? 13.998 2.634 -25.248 1.00 96.75 94 GLY A O 1
ATOM 727 N N . ALA A 1 95 ? 12.551 1.931 -23.711 1.00 97.62 95 ALA A N 1
ATOM 728 C CA . ALA A 1 95 ? 12.393 0.611 -24.298 1.00 97.62 95 ALA A CA 1
ATOM 729 C C . ALA A 1 95 ? 11.551 0.647 -25.578 1.00 97.62 95 ALA A C 1
ATOM 731 O O . ALA A 1 95 ? 11.757 -0.206 -26.448 1.00 97.62 95 ALA A O 1
ATOM 732 N N . ASP A 1 96 ? 10.623 1.602 -25.702 1.00 97.00 96 ASP A N 1
ATOM 733 C CA . ASP A 1 96 ? 9.719 1.689 -26.847 1.00 97.00 96 ASP A CA 1
ATOM 734 C C . ASP A 1 96 ? 10.442 2.004 -28.166 1.00 97.00 96 ASP A C 1
ATOM 736 O O . ASP A 1 96 ? 10.014 1.536 -29.224 1.00 97.00 96 ASP A O 1
ATOM 740 N N . GLU A 1 97 ? 11.605 2.660 -28.123 1.00 97.38 97 GLU A N 1
ATOM 741 C CA . GLU A 1 97 ? 12.397 2.974 -29.316 1.00 97.38 97 GLU A CA 1
ATOM 742 C C . GLU A 1 97 ? 13.191 1.781 -29.882 1.00 97.38 97 GLU A C 1
ATOM 744 O O . GLU A 1 97 ? 13.669 1.841 -31.021 1.00 97.38 97 GLU A O 1
ATOM 749 N N . TYR A 1 98 ? 13.325 0.675 -29.138 1.00 97.94 98 TYR A N 1
ATOM 750 C CA . TYR A 1 98 ? 14.103 -0.506 -29.558 1.00 97.94 98 TYR A CA 1
ATOM 751 C C . TYR A 1 98 ? 13.246 -1.742 -29.847 1.00 97.94 98 TYR A C 1
ATOM 753 O O . TYR A 1 98 ? 13.768 -2.861 -29.932 1.00 97.94 98 TYR A O 1
ATOM 761 N N . VAL A 1 99 ? 11.932 -1.570 -30.000 1.00 97.88 99 VAL A N 1
ATOM 762 C CA . VAL A 1 99 ? 11.000 -2.672 -30.241 1.00 97.88 99 VAL A CA 1
ATOM 763 C C . VAL A 1 99 ? 9.861 -2.264 -31.171 1.00 97.88 99 VAL A C 1
ATOM 765 O O . VAL A 1 99 ? 9.308 -1.174 -31.082 1.00 97.88 99 VAL A O 1
ATOM 768 N N . LEU A 1 100 ? 9.473 -3.168 -32.070 1.00 97.19 100 LEU A N 1
ATOM 769 C CA . LEU A 1 100 ? 8.352 -2.968 -32.989 1.00 97.19 100 LEU A CA 1
ATOM 770 C C . LEU A 1 100 ? 7.302 -4.058 -32.807 1.00 97.19 100 LEU A C 1
ATOM 772 O O . LEU A 1 100 ? 7.639 -5.230 -32.632 1.00 97.19 100 LEU A O 1
ATOM 776 N N . LYS A 1 101 ? 6.024 -3.678 -32.904 1.00 97.25 101 LYS A N 1
ATOM 777 C CA . LYS A 1 101 ? 4.910 -4.630 -32.948 1.00 97.25 101 LYS A CA 1
ATOM 778 C C . LYS A 1 101 ? 4.963 -5.410 -34.259 1.00 97.25 101 LYS A C 1
ATOM 780 O O . LYS A 1 101 ? 4.950 -4.818 -35.336 1.00 97.25 101 LYS A O 1
ATOM 785 N N . ASP A 1 102 ? 4.967 -6.733 -34.164 1.00 96.81 102 ASP A N 1
ATOM 786 C CA . ASP A 1 102 ? 4.936 -7.640 -35.309 1.00 96.81 102 ASP A CA 1
ATOM 787 C C . ASP A 1 102 ? 3.962 -8.783 -35.027 1.00 96.81 102 ASP A C 1
ATOM 789 O O . ASP A 1 102 ? 4.277 -9.754 -34.346 1.00 96.81 102 ASP A O 1
ATOM 793 N N . THR A 1 103 ? 2.757 -8.685 -35.585 1.00 95.50 103 THR A N 1
ATOM 794 C CA . THR A 1 103 ? 1.707 -9.703 -35.416 1.00 95.50 103 THR A CA 1
ATOM 795 C C . THR A 1 103 ? 2.033 -11.063 -36.044 1.00 95.50 103 THR A C 1
ATOM 797 O O . THR A 1 103 ? 1.297 -12.017 -35.809 1.00 95.50 103 THR A O 1
ATOM 800 N N . SER A 1 104 ? 3.098 -11.160 -36.849 1.00 95.38 104 SER A N 1
ATOM 801 C CA . SER A 1 104 ? 3.578 -12.424 -37.419 1.00 95.38 104 SER A CA 1
ATOM 802 C C . SER A 1 104 ? 4.616 -13.133 -36.541 1.00 95.38 104 SER A C 1
ATOM 804 O O . SER A 1 104 ? 4.856 -14.328 -36.725 1.00 95.38 104 SER A O 1
ATOM 806 N N . ALA A 1 105 ? 5.198 -12.423 -35.570 1.00 92.94 105 ALA A N 1
ATOM 807 C CA . ALA A 1 105 ? 6.115 -12.975 -34.585 1.00 92.94 105 ALA A CA 1
ATOM 808 C C . ALA A 1 105 ? 5.361 -13.612 -33.401 1.00 92.94 105 ALA A C 1
ATOM 810 O O . ALA A 1 105 ? 4.190 -13.322 -33.145 1.00 92.94 105 ALA A O 1
ATOM 811 N N . ASN A 1 106 ? 6.047 -14.487 -32.660 1.00 89.94 106 ASN A N 1
ATOM 812 C CA . ASN A 1 106 ? 5.566 -15.019 -31.386 1.00 89.94 106 ASN A CA 1
ATOM 813 C C . ASN A 1 106 ? 6.696 -14.967 -30.334 1.00 89.94 106 ASN A C 1
ATOM 815 O O . ASN A 1 106 ? 7.638 -15.757 -30.455 1.00 89.94 106 ASN A O 1
ATOM 819 N N . PRO A 1 107 ? 6.632 -14.076 -29.323 1.00 92.81 107 PRO A N 1
ATOM 820 C CA . PRO A 1 107 ? 5.570 -13.089 -29.062 1.00 92.81 107 PRO A CA 1
ATOM 821 C C . PRO A 1 107 ? 5.443 -12.044 -30.185 1.00 92.81 107 PRO A C 1
ATOM 823 O O . PRO A 1 107 ? 6.333 -11.935 -31.023 1.00 92.81 107 PRO A O 1
ATOM 826 N N . ASN A 1 108 ? 4.335 -11.294 -30.228 1.00 95.69 108 ASN A N 1
ATOM 827 C CA . ASN A 1 108 ? 3.964 -10.407 -31.347 1.00 95.69 108 ASN A CA 1
ATOM 828 C C . ASN A 1 108 ? 4.781 -9.094 -31.437 1.00 95.69 108 ASN A C 1
ATOM 830 O O . ASN A 1 108 ? 4.226 -8.012 -31.663 1.00 95.69 108 ASN A O 1
ATOM 834 N N . TYR A 1 109 ? 6.097 -9.180 -31.248 1.00 96.56 109 TYR A N 1
ATOM 835 C CA . TYR A 1 109 ? 7.047 -8.081 -31.361 1.00 96.56 109 TYR A CA 1
ATOM 836 C C . TYR A 1 109 ? 8.444 -8.553 -31.770 1.00 96.56 109 TYR A C 1
ATOM 838 O O . TYR A 1 109 ? 8.815 -9.709 -31.574 1.00 96.56 109 TYR A O 1
ATOM 846 N N . VAL A 1 110 ? 9.246 -7.625 -32.293 1.00 97.38 110 VAL A N 1
ATOM 847 C CA . VAL A 1 110 ? 10.658 -7.837 -32.631 1.00 97.38 110 VAL A CA 1
ATOM 848 C C . VAL A 1 110 ? 11.496 -6.730 -32.001 1.00 97.38 110 VAL A C 1
ATOM 850 O O . VAL A 1 110 ? 11.200 -5.549 -32.169 1.00 97.38 110 VAL A O 1
ATOM 853 N N . ILE A 1 111 ? 12.555 -7.116 -31.288 1.00 97.81 111 ILE A N 1
ATOM 854 C CA . ILE A 1 111 ? 13.549 -6.185 -30.740 1.00 97.81 111 ILE A CA 1
ATOM 855 C C . ILE A 1 111 ? 14.483 -5.759 -31.879 1.00 97.81 111 ILE A C 1
ATOM 857 O O . ILE A 1 111 ? 15.150 -6.604 -32.480 1.00 97.81 111 ILE A O 1
ATOM 861 N N . THR A 1 112 ? 14.521 -4.464 -32.187 1.00 98.00 112 THR A N 1
ATOM 862 C CA . THR A 1 112 ? 15.299 -3.895 -33.302 1.00 98.00 112 THR A CA 1
ATOM 863 C C . THR A 1 112 ? 16.747 -3.600 -32.921 1.00 98.00 112 THR A C 1
ATOM 865 O O . THR A 1 112 ? 17.630 -3.696 -33.773 1.00 98.00 112 THR A O 1
ATOM 868 N N . ASP A 1 113 ? 17.004 -3.308 -31.645 1.00 97.88 113 ASP A N 1
ATOM 869 C CA . ASP A 1 113 ? 18.341 -3.104 -31.084 1.00 97.88 113 ASP A CA 1
ATOM 870 C C . ASP A 1 113 ? 18.468 -3.826 -29.731 1.00 97.88 113 ASP A C 1
ATOM 872 O O . ASP A 1 113 ? 18.154 -3.261 -28.681 1.00 97.88 113 ASP A O 1
ATOM 876 N N . PRO A 1 114 ? 18.934 -5.089 -29.721 1.00 96.62 114 PRO A N 1
ATOM 877 C CA . PRO A 1 114 ? 19.056 -5.862 -28.489 1.00 96.62 114 PRO A CA 1
ATOM 878 C C . PRO A 1 114 ? 20.024 -5.265 -27.467 1.00 96.62 114 PRO A C 1
ATOM 880 O O . PRO A 1 114 ? 19.858 -5.492 -26.271 1.00 96.62 114 PRO A O 1
ATOM 883 N N . VAL A 1 115 ? 21.047 -4.529 -27.910 1.00 94.62 115 VAL A N 1
ATOM 884 C CA . VAL A 1 115 ? 22.051 -3.962 -27.002 1.00 94.62 115 VAL A CA 1
ATOM 885 C C . VAL A 1 115 ? 21.432 -2.827 -26.200 1.00 94.62 115 VAL A C 1
ATOM 887 O O . VAL A 1 115 ? 21.572 -2.802 -24.977 1.00 94.62 115 VAL A O 1
ATOM 890 N N . ASN A 1 116 ? 20.722 -1.918 -26.869 1.00 94.75 116 ASN A N 1
ATOM 891 C CA . ASN A 1 116 ? 20.074 -0.801 -26.195 1.00 94.75 116 ASN A CA 1
ATOM 892 C C . ASN A 1 116 ? 18.781 -1.208 -25.482 1.00 94.75 116 ASN A C 1
ATOM 894 O O . ASN A 1 116 ? 18.574 -0.760 -24.358 1.00 94.75 116 ASN A O 1
ATOM 898 N N . PHE A 1 117 ? 17.985 -2.127 -26.039 1.00 96.69 117 PHE A N 1
ATOM 899 C CA . PHE A 1 117 ? 16.806 -2.662 -25.350 1.00 96.69 117 PHE A CA 1
ATOM 900 C C . PHE A 1 117 ? 17.183 -3.288 -24.002 1.00 96.69 117 PHE A C 1
ATOM 902 O O . PHE A 1 117 ? 16.559 -2.999 -22.988 1.00 96.69 117 PHE A O 1
ATOM 909 N N . ASN A 1 118 ? 18.263 -4.078 -23.948 1.00 95.31 118 ASN A N 1
ATOM 910 C CA . ASN A 1 118 ? 18.718 -4.699 -22.700 1.00 95.31 118 ASN A CA 1
ATOM 911 C C . ASN A 1 118 ? 19.145 -3.694 -21.615 1.00 95.31 118 ASN A C 1
ATOM 913 O O . ASN A 1 118 ? 19.194 -4.080 -20.451 1.00 95.31 118 ASN A O 1
ATOM 917 N N . ARG A 1 119 ? 19.448 -2.429 -21.952 1.00 94.19 119 ARG A N 1
ATOM 918 C CA . ARG A 1 119 ? 19.766 -1.397 -20.947 1.00 94.19 119 ARG A CA 1
ATOM 919 C C . ARG A 1 119 ? 18.544 -0.949 -20.153 1.00 94.19 119 ARG A C 1
ATOM 921 O O . ARG A 1 119 ? 18.707 -0.575 -19.002 1.00 94.19 119 ARG A O 1
ATOM 928 N N . VAL A 1 120 ? 17.369 -0.978 -20.773 1.00 95.88 120 VAL A N 1
ATOM 929 C CA . VAL A 1 120 ? 16.091 -0.470 -20.237 1.00 95.88 120 VAL A CA 1
ATOM 930 C C . VAL A 1 120 ? 15.043 -1.576 -20.085 1.00 95.88 120 VAL A C 1
ATOM 932 O O . VAL A 1 120 ? 13.863 -1.323 -19.842 1.00 95.88 120 VAL A O 1
ATOM 935 N N . LYS A 1 121 ? 15.483 -2.827 -20.234 1.00 96.44 121 LYS A N 1
ATOM 936 C CA . LYS A 1 121 ? 14.661 -4.018 -20.076 1.00 96.44 121 LYS A CA 1
ATOM 937 C C . LYS A 1 121 ? 14.308 -4.229 -18.606 1.00 96.44 121 LYS A C 1
ATOM 939 O O . LYS A 1 121 ? 15.164 -4.051 -17.742 1.00 96.44 121 LYS A O 1
ATOM 944 N N . ASN A 1 122 ? 13.096 -4.725 -18.352 1.00 97.50 122 ASN A N 1
ATOM 945 C CA . ASN A 1 122 ? 12.514 -4.865 -17.013 1.00 97.50 122 ASN A CA 1
ATOM 946 C C . ASN A 1 122 ? 12.174 -3.501 -16.365 1.00 97.50 122 ASN A C 1
ATOM 948 O O . ASN A 1 122 ? 12.449 -2.431 -16.916 1.00 97.50 122 ASN A O 1
ATOM 952 N N . VAL A 1 123 ? 11.519 -3.531 -15.201 1.00 96.62 123 VAL A N 1
ATOM 953 C CA . VAL A 1 123 ? 11.164 -2.321 -14.446 1.00 96.62 123 VAL A CA 1
ATOM 954 C C . VAL A 1 123 ? 12.359 -1.932 -13.580 1.00 96.62 123 VAL A C 1
ATOM 956 O O . VAL A 1 123 ? 12.715 -2.647 -12.641 1.00 96.62 123 VAL A O 1
ATOM 959 N N . GLN A 1 124 ? 13.005 -0.815 -13.911 1.00 94.69 124 GLN A N 1
ATOM 960 C CA . GLN A 1 124 ? 14.254 -0.379 -13.283 1.00 94.69 124 GLN A CA 1
ATOM 961 C C . GLN A 1 124 ? 14.096 0.926 -12.492 1.00 94.69 124 GLN A C 1
ATOM 963 O O . GLN A 1 124 ? 13.005 1.481 -12.404 1.00 94.69 124 GLN A O 1
ATOM 968 N N . CYS A 1 125 ? 15.202 1.441 -11.945 1.00 93.88 125 CYS A N 1
ATOM 969 C CA . CYS A 1 125 ? 15.253 2.689 -11.175 1.00 93.88 125 CYS A CA 1
ATOM 970 C C . CYS A 1 125 ? 14.496 3.843 -11.860 1.00 93.88 125 CYS A C 1
ATOM 972 O O . CYS A 1 125 ? 13.646 4.491 -11.257 1.00 93.88 125 CYS A O 1
ATOM 974 N N . GLU A 1 126 ? 14.766 4.066 -13.147 1.00 93.62 126 GLU A N 1
ATOM 975 C CA . GLU A 1 126 ? 14.212 5.188 -13.913 1.00 93.62 126 GLU A CA 1
ATOM 976 C C . GLU A 1 126 ? 12.718 5.026 -14.260 1.00 93.62 126 GLU A C 1
ATOM 978 O O . GLU A 1 126 ? 12.105 5.987 -14.710 1.00 93.62 126 GLU A O 1
ATOM 983 N N . ALA A 1 127 ? 12.100 3.862 -14.014 1.00 92.69 127 ALA A N 1
ATOM 984 C CA . ALA A 1 127 ? 10.644 3.712 -14.121 1.00 92.69 127 ALA A CA 1
ATOM 985 C C . ALA A 1 127 ? 9.904 4.456 -12.994 1.00 92.69 127 ALA A C 1
ATOM 987 O O . ALA A 1 127 ? 8.775 4.897 -13.184 1.00 92.69 127 ALA A O 1
ATOM 988 N N . CYS A 1 128 ? 10.558 4.623 -11.838 1.00 91.31 128 CYS A N 1
ATOM 989 C CA . CYS A 1 128 ? 10.016 5.331 -10.675 1.00 91.31 128 CYS A CA 1
ATOM 990 C C . CYS A 1 128 ? 10.640 6.725 -10.503 1.00 91.31 128 CYS A C 1
ATOM 992 O O . CYS A 1 128 ? 9.952 7.692 -10.188 1.00 91.31 128 CYS A O 1
ATOM 994 N N . HIS A 1 129 ? 11.953 6.831 -10.725 1.00 89.62 129 HIS A N 1
ATOM 995 C CA . HIS A 1 129 ? 12.724 8.067 -10.544 1.00 89.62 129 HIS A CA 1
ATOM 996 C C . HIS A 1 129 ? 12.767 8.956 -11.798 1.00 89.62 129 HIS A C 1
ATOM 998 O O . HIS A 1 129 ? 13.291 10.069 -11.750 1.00 89.62 129 HIS A O 1
ATOM 1004 N N . GLY A 1 130 ? 12.214 8.473 -12.915 1.00 89.62 130 GLY A N 1
ATOM 1005 C CA . GLY A 1 130 ? 12.269 9.130 -14.216 1.00 89.62 130 GLY A CA 1
ATOM 1006 C C . GLY A 1 130 ? 13.645 9.039 -14.892 1.00 89.62 130 GLY A C 1
ATOM 1007 O O . GLY A 1 130 ? 14.609 8.541 -14.302 1.00 89.62 130 GLY A O 1
ATOM 1008 N N . PRO A 1 131 ? 13.750 9.515 -16.146 1.00 91.25 131 PRO A N 1
ATOM 1009 C CA . PRO A 1 131 ? 15.018 9.578 -16.858 1.00 91.25 131 PRO A CA 1
ATOM 1010 C C . PRO A 1 131 ? 15.914 10.674 -16.274 1.00 91.25 131 PRO A C 1
ATOM 1012 O O . PRO A 1 131 ? 15.485 11.818 -16.102 1.00 91.25 131 PRO A O 1
ATOM 1015 N N . LEU A 1 132 ? 17.173 10.327 -15.997 1.00 89.81 132 LEU A N 1
ATOM 1016 C CA . LEU A 1 132 ? 18.141 11.196 -15.308 1.00 89.81 132 LEU A CA 1
ATOM 1017 C C . LEU A 1 132 ? 19.412 11.455 -16.130 1.00 89.81 132 LEU A C 1
ATOM 1019 O O . LEU A 1 132 ? 20.391 11.991 -15.616 1.00 89.81 132 LEU A O 1
ATOM 1023 N N . GLY A 1 133 ? 19.428 11.042 -17.394 1.00 92.50 133 GLY A N 1
ATOM 1024 C CA . GLY A 1 133 ? 20.555 11.183 -18.303 1.00 92.50 133 GLY A CA 1
ATOM 1025 C C . GLY A 1 133 ? 20.446 12.353 -19.279 1.00 92.50 133 GLY A C 1
ATOM 1026 O O . GLY A 1 133 ? 19.398 12.968 -19.472 1.00 92.50 133 GLY A O 1
ATOM 1027 N N . THR A 1 134 ? 21.564 12.600 -19.949 1.00 92.88 134 THR A N 1
ATOM 1028 C CA . THR A 1 134 ? 21.724 13.519 -21.083 1.00 92.88 134 THR A CA 1
ATOM 1029 C C . THR A 1 134 ? 21.680 12.766 -22.418 1.00 92.88 134 THR A C 1
ATOM 1031 O O . THR A 1 134 ? 21.752 11.534 -22.458 1.00 92.88 134 THR A O 1
ATOM 1034 N N . SER A 1 135 ? 21.637 13.497 -23.537 1.00 92.88 135 SER A N 1
ATOM 1035 C CA . SER A 1 135 ? 21.706 12.924 -24.892 1.00 92.88 135 SER A CA 1
ATOM 1036 C C . SER A 1 135 ? 22.953 12.065 -25.128 1.00 92.88 135 SER A C 1
ATOM 1038 O O . SER A 1 135 ? 22.925 11.121 -25.920 1.00 92.88 135 SER A O 1
ATOM 1040 N N . GLU A 1 136 ? 24.035 12.357 -24.409 1.00 92.62 136 GLU A N 1
ATOM 1041 C CA . GLU A 1 136 ? 25.315 11.655 -24.413 1.00 92.62 136 GLU A CA 1
ATOM 1042 C C . GLU A 1 136 ? 25.303 10.369 -23.563 1.00 92.62 136 GLU A C 1
ATOM 1044 O O . GLU A 1 136 ? 26.327 9.692 -23.472 1.00 92.62 136 GLU A O 1
ATOM 1049 N N . ARG A 1 137 ? 24.158 10.012 -22.955 1.00 90.38 137 ARG A N 1
ATOM 1050 C CA . ARG A 1 137 ? 23.983 8.869 -22.037 1.00 90.38 137 ARG A CA 1
ATOM 1051 C C . ARG A 1 137 ? 24.924 8.898 -20.839 1.00 90.38 137 ARG A C 1
ATOM 1053 O O . ARG A 1 137 ? 25.471 7.878 -20.419 1.00 90.38 137 ARG A O 1
ATOM 1060 N N . VAL A 1 138 ? 25.088 10.087 -20.282 1.00 92.19 138 VAL A N 1
ATOM 1061 C CA . VAL A 1 138 ? 25.718 10.291 -18.979 1.00 92.19 138 VAL A CA 1
ATOM 1062 C C . VAL A 1 138 ? 24.734 10.979 -18.048 1.00 92.19 138 VAL A C 1
ATOM 1064 O O . VAL A 1 138 ? 23.881 11.738 -18.511 1.00 92.19 138 VAL A O 1
ATOM 1067 N N . LEU A 1 139 ? 24.849 10.691 -16.756 1.00 91.25 139 LEU A N 1
ATOM 1068 C CA . LEU A 1 139 ? 24.020 11.269 -15.702 1.00 91.25 139 LEU A CA 1
ATOM 1069 C C . LEU A 1 139 ? 24.021 12.799 -15.767 1.00 91.25 139 LEU A C 1
ATOM 1071 O O . LEU A 1 139 ? 25.083 13.422 -15.812 1.00 91.25 139 LEU A O 1
ATOM 1075 N N . ASP A 1 140 ? 22.829 13.388 -15.753 1.00 89.19 140 ASP A N 1
ATOM 1076 C CA . ASP A 1 140 ? 22.655 14.831 -15.717 1.00 89.19 140 ASP A CA 1
ATOM 1077 C C . ASP A 1 140 ? 23.026 15.390 -14.334 1.00 89.19 140 ASP A C 1
ATOM 1079 O O . ASP A 1 140 ? 22.859 14.752 -13.287 1.00 89.19 140 ASP A O 1
ATOM 1083 N N . ASN A 1 141 ? 23.527 16.623 -14.316 1.00 85.19 141 ASN A N 1
ATOM 1084 C CA . ASN A 1 141 ? 23.894 17.308 -13.082 1.00 85.19 141 ASN A CA 1
ATOM 1085 C C . ASN A 1 141 ? 22.685 17.549 -12.157 1.00 85.19 141 ASN A C 1
ATOM 1087 O O . ASN A 1 141 ? 22.878 17.691 -10.944 1.00 85.19 141 ASN A O 1
ATOM 1091 N N . SER A 1 142 ? 21.460 17.564 -12.696 1.00 81.38 142 SER A N 1
ATOM 1092 C CA . SER A 1 142 ? 20.209 17.691 -11.946 1.00 81.38 142 SER A CA 1
ATOM 1093 C C . SER A 1 142 ? 19.992 16.544 -10.959 1.00 81.38 142 SER A C 1
ATOM 1095 O O . SER A 1 142 ? 19.347 16.748 -9.934 1.00 81.38 142 SER A O 1
ATOM 1097 N N . HIS A 1 143 ? 20.593 15.371 -11.184 1.00 85.75 143 HIS A N 1
ATOM 1098 C CA . HIS A 1 143 ? 20.544 14.256 -10.237 1.00 85.75 143 HIS A CA 1
ATOM 1099 C C . HIS A 1 143 ? 21.120 14.634 -8.862 1.00 85.75 143 HIS A C 1
ATOM 1101 O O . HIS A 1 143 ? 20.589 14.257 -7.819 1.00 85.75 143 HIS A O 1
ATOM 1107 N N . TRP A 1 144 ? 22.201 15.414 -8.844 1.00 77.56 144 TRP A N 1
ATOM 1108 C CA . TRP A 1 144 ? 22.905 15.803 -7.618 1.00 77.56 144 TRP A CA 1
ATOM 1109 C C . TRP A 1 144 ? 22.337 17.061 -6.966 1.00 77.56 144 TRP A C 1
ATOM 1111 O O . TRP A 1 144 ? 22.693 17.401 -5.841 1.00 77.56 144 TRP A O 1
ATOM 1121 N N . GLY A 1 145 ? 21.495 17.790 -7.694 1.00 68.94 145 GLY A N 1
ATOM 1122 C CA . GLY A 1 145 ? 20.953 19.061 -7.247 1.00 68.94 145 GLY A CA 1
ATOM 1123 C C . GLY A 1 145 ? 21.976 20.176 -7.083 1.00 68.94 145 GLY A C 1
ATOM 1124 O O . GLY A 1 145 ? 21.717 21.144 -6.363 1.00 68.94 145 GLY A O 1
ATOM 1125 N N . PHE A 1 146 ? 23.124 20.088 -7.763 1.00 59.88 146 PHE A N 1
ATOM 1126 C CA . PHE A 1 146 ? 24.053 21.207 -7.811 1.00 59.88 146 PHE A CA 1
ATOM 1127 C C . PHE A 1 146 ? 23.321 22.416 -8.424 1.00 59.88 146 PHE A C 1
ATOM 1129 O O . PHE A 1 146 ? 22.793 22.346 -9.532 1.00 59.88 146 PHE A O 1
ATOM 1136 N N . TRP A 1 147 ? 23.282 23.528 -7.684 1.00 53.00 147 TRP A N 1
ATOM 1137 C CA . TRP A 1 147 ? 22.768 24.851 -8.085 1.00 53.00 147 TRP A CA 1
ATOM 1138 C C . TRP A 1 147 ? 21.247 25.077 -8.088 1.00 53.00 147 TRP A C 1
ATOM 1140 O O . TRP A 1 147 ? 20.845 26.210 -7.831 1.00 53.00 147 TRP A O 1
ATOM 1150 N N . SER A 1 148 ? 20.407 24.068 -8.347 1.00 59.53 148 SER A N 1
ATOM 1151 C CA . SER A 1 148 ? 18.944 24.263 -8.501 1.00 59.53 148 SER A CA 1
ATOM 1152 C C . SER A 1 148 ? 18.049 23.252 -7.767 1.00 59.53 148 SER A C 1
ATOM 1154 O O . SER A 1 148 ? 16.832 23.295 -7.925 1.00 59.53 148 SER A O 1
ATOM 1156 N N . GLY A 1 149 ? 18.628 22.404 -6.907 1.00 67.06 149 GLY A N 1
ATOM 1157 C CA . GLY A 1 149 ? 17.906 21.305 -6.254 1.00 67.06 149 GLY A CA 1
ATOM 1158 C C . GLY A 1 149 ? 17.873 20.048 -7.124 1.00 67.06 149 GLY A C 1
ATOM 1159 O O . GLY A 1 149 ? 18.094 20.118 -8.332 1.00 67.06 149 GLY A O 1
ATOM 1160 N N . THR A 1 150 ? 17.703 18.879 -6.499 1.00 75.06 150 THR A N 1
ATOM 1161 C CA . THR A 1 150 ? 17.726 17.597 -7.219 1.00 75.06 150 THR A CA 1
ATOM 1162 C C . THR A 1 150 ? 16.382 17.313 -7.883 1.00 75.06 150 THR A C 1
ATOM 1164 O O . THR A 1 150 ? 15.335 17.571 -7.292 1.00 75.06 150 THR A O 1
ATOM 1167 N N . THR A 1 151 ? 16.404 16.765 -9.100 1.00 72.19 151 THR A N 1
ATOM 1168 C CA . THR A 1 151 ? 15.209 16.195 -9.746 1.00 72.19 151 THR A CA 1
ATOM 1169 C C . THR A 1 151 ? 14.979 14.736 -9.355 1.00 72.19 151 THR A C 1
ATOM 1171 O O . THR A 1 151 ? 13.920 14.192 -9.642 1.00 72.19 151 THR A O 1
ATOM 1174 N N . ASN A 1 152 ? 15.944 14.102 -8.681 1.00 76.12 152 ASN A N 1
ATOM 1175 C CA . ASN A 1 152 ? 15.834 12.741 -8.170 1.00 76.12 152 ASN A CA 1
ATOM 1176 C C . ASN A 1 152 ? 15.221 12.738 -6.760 1.00 76.12 152 ASN A C 1
ATOM 1178 O O . ASN A 1 152 ? 15.863 12.361 -5.778 1.00 76.12 152 ASN A O 1
ATOM 1182 N N . LEU A 1 153 ? 13.987 13.229 -6.649 1.00 76.00 153 LEU A N 1
ATOM 1183 C CA . LEU A 1 153 ? 13.232 13.160 -5.403 1.00 76.00 153 LEU A CA 1
ATOM 1184 C C . LEU A 1 153 ? 12.477 11.827 -5.332 1.00 76.00 153 LEU A C 1
ATOM 1186 O O . LEU A 1 153 ? 11.934 11.390 -6.349 1.00 76.00 153 LEU A O 1
ATOM 1190 N N . PRO A 1 154 ? 12.403 11.184 -4.152 1.00 80.75 154 PRO A N 1
ATOM 1191 C CA . PRO A 1 154 ? 11.534 10.033 -3.966 1.00 80.75 154 PRO A CA 1
ATOM 1192 C C . PRO A 1 154 ? 10.094 10.388 -4.337 1.00 80.75 154 PRO A C 1
ATOM 1194 O O . PRO A 1 154 ? 9.552 11.397 -3.877 1.00 80.75 154 PRO A O 1
ATOM 1197 N N . ASN A 1 155 ? 9.482 9.552 -5.167 1.00 87.56 155 ASN A N 1
ATOM 1198 C CA . ASN A 1 155 ? 8.090 9.694 -5.544 1.00 87.56 155 ASN A CA 1
ATOM 1199 C C . ASN A 1 155 ? 7.239 8.736 -4.703 1.00 87.56 155 ASN A C 1
ATOM 1201 O O . ASN A 1 155 ? 7.349 7.518 -4.835 1.00 87.56 155 ASN A O 1
ATOM 1205 N N . PHE A 1 156 ? 6.416 9.304 -3.823 1.00 92.56 156 PHE A N 1
ATOM 1206 C CA . PHE A 1 156 ? 5.522 8.558 -2.943 1.00 92.56 156 PHE A CA 1
ATOM 1207 C C . PHE A 1 156 ? 4.092 8.461 -3.484 1.00 92.56 156 PHE A C 1
ATOM 1209 O O . PHE A 1 156 ? 3.238 7.872 -2.822 1.00 92.56 156 PHE A O 1
ATOM 1216 N N . THR A 1 157 ? 3.812 8.979 -4.683 1.00 94.31 157 THR A N 1
ATOM 1217 C CA . THR A 1 157 ? 2.459 8.963 -5.239 1.00 94.31 157 THR A CA 1
ATOM 1218 C C . THR A 1 157 ? 2.028 7.551 -5.639 1.00 94.31 157 THR A C 1
ATOM 1220 O O . THR A 1 157 ? 2.826 6.729 -6.100 1.00 94.31 157 THR A O 1
ATOM 1223 N N . ALA A 1 158 ? 0.738 7.249 -5.485 1.00 96.75 158 ALA A N 1
ATOM 1224 C CA . ALA A 1 158 ? 0.191 5.955 -5.889 1.00 96.75 158 ALA A CA 1
ATOM 1225 C C . ALA A 1 158 ? 0.104 5.823 -7.421 1.00 96.75 158 ALA A C 1
ATOM 1227 O O . ALA A 1 158 ? 0.219 4.720 -7.959 1.00 96.75 158 ALA A O 1
ATOM 1228 N N . GLU A 1 159 ? -0.040 6.946 -8.130 1.00 95.44 159 GLU A N 1
ATOM 1229 C CA . GLU A 1 159 ? -0.113 7.048 -9.592 1.00 95.44 159 GLU A CA 1
ATOM 1230 C C . GLU A 1 159 ? 1.127 6.458 -10.271 1.00 95.44 159 GLU A C 1
ATOM 1232 O O . GLU A 1 159 ? 1.026 5.829 -11.327 1.00 95.44 159 GLU A O 1
ATOM 1237 N N . MET A 1 160 ? 2.300 6.614 -9.648 1.00 93.75 160 MET A N 1
ATOM 1238 C CA . MET A 1 160 ? 3.540 6.022 -10.144 1.00 93.75 160 MET A CA 1
ATOM 1239 C C . MET A 1 160 ? 3.407 4.502 -10.276 1.00 93.75 160 MET A C 1
ATOM 1241 O O . MET A 1 160 ? 3.761 3.926 -11.301 1.00 93.75 160 MET A O 1
ATOM 1245 N N . CYS A 1 161 ? 2.838 3.849 -9.263 1.00 95.94 161 CYS A N 1
ATOM 1246 C CA . CYS A 1 161 ? 2.586 2.414 -9.288 1.00 95.94 161 CYS A CA 1
ATOM 1247 C C . CYS A 1 161 ? 1.429 2.069 -10.236 1.00 95.94 161 CYS A C 1
ATOM 1249 O O . CYS A 1 161 ? 1.510 1.085 -10.972 1.00 95.94 161 CYS A O 1
ATOM 1251 N N . GLY A 1 162 ? 0.378 2.896 -10.248 1.00 96.06 162 GLY A N 1
ATOM 1252 C CA . GLY A 1 162 ? -0.813 2.731 -11.087 1.00 96.06 162 GLY A CA 1
ATOM 1253 C C . GLY A 1 162 ? -0.546 2.783 -12.591 1.00 96.06 162 GLY A C 1
ATOM 1254 O O . GLY A 1 162 ? -1.338 2.257 -13.362 1.00 96.06 162 GLY A O 1
ATOM 1255 N N . THR A 1 163 ? 0.602 3.315 -13.019 1.00 93.06 163 THR A N 1
ATOM 1256 C CA . THR A 1 163 ? 1.029 3.267 -14.429 1.00 93.06 163 THR A CA 1
ATOM 1257 C C . THR A 1 163 ? 1.102 1.828 -14.964 1.00 93.06 163 THR A C 1
ATOM 1259 O O . THR A 1 163 ? 0.794 1.590 -16.130 1.00 93.06 163 THR A O 1
ATOM 1262 N N . CYS A 1 164 ? 1.461 0.865 -14.105 1.00 94.50 164 CYS A N 1
ATOM 1263 C CA . CYS A 1 164 ? 1.535 -0.559 -14.453 1.00 94.50 164 CYS A CA 1
ATOM 1264 C C . CYS A 1 164 ? 0.545 -1.424 -13.659 1.00 94.50 164 CYS A C 1
ATOM 1266 O O . CYS A 1 164 ? 0.082 -2.456 -14.143 1.00 94.50 164 CYS A O 1
ATOM 1268 N N . HIS A 1 165 ? 0.239 -1.026 -12.424 1.00 95.38 165 HIS A N 1
ATOM 1269 C CA . HIS A 1 165 ? -0.616 -1.758 -11.493 1.00 95.38 165 HIS A CA 1
ATOM 1270 C C . HIS A 1 165 ? -2.039 -1.198 -11.479 1.00 95.38 165 HIS A C 1
ATOM 1272 O O . HIS A 1 165 ? -2.588 -0.873 -10.423 1.00 95.38 165 HIS A O 1
ATOM 1278 N N . ASP A 1 166 ? -2.630 -1.093 -12.666 1.00 95.06 166 ASP A N 1
ATOM 1279 C CA . ASP A 1 166 ? -4.033 -0.740 -12.830 1.00 95.06 166 ASP A CA 1
ATOM 1280 C C . ASP A 1 166 ? -4.675 -1.464 -14.026 1.00 95.06 166 ASP A C 1
ATOM 1282 O O . ASP A 1 166 ? -3.997 -2.052 -14.872 1.00 95.06 166 ASP A O 1
ATOM 1286 N N . GLY A 1 167 ? -6.006 -1.442 -14.092 1.00 91.44 167 GLY A N 1
ATOM 1287 C CA . GLY A 1 167 ? -6.787 -2.060 -15.168 1.00 91.44 167 GLY A CA 1
ATOM 1288 C C . GLY A 1 167 ? -7.292 -3.472 -14.856 1.00 91.44 167 GLY A C 1
ATOM 1289 O O . GLY A 1 167 ? -7.162 -3.981 -13.747 1.00 91.44 167 GLY A O 1
ATOM 1290 N N . GLU A 1 168 ? -7.907 -4.126 -15.846 1.00 89.56 168 GLU A N 1
ATOM 1291 C CA . GLU A 1 168 ? -8.741 -5.322 -15.622 1.00 89.56 168 GLU A CA 1
ATOM 1292 C C . GLU A 1 168 ? -8.003 -6.505 -14.977 1.00 89.56 168 GLU A C 1
ATOM 1294 O O . GLU A 1 168 ? -8.590 -7.254 -14.196 1.00 89.56 168 GLU A O 1
ATOM 1299 N N . HIS A 1 169 ? -6.719 -6.689 -15.285 1.00 87.81 169 HIS A N 1
ATOM 1300 C CA . HIS A 1 169 ? -5.921 -7.799 -14.756 1.00 87.81 169 HIS A CA 1
ATOM 1301 C C . HIS A 1 169 ? -5.272 -7.493 -13.403 1.00 87.81 169 HIS A C 1
ATOM 1303 O O . HIS A 1 169 ? -5.023 -8.416 -12.622 1.00 87.81 169 HIS A O 1
ATOM 1309 N N . HIS A 1 170 ? -5.000 -6.216 -13.132 1.00 90.38 170 HIS A N 1
ATOM 1310 C CA . HIS A 1 170 ? -4.196 -5.758 -12.003 1.00 90.38 170 HIS A CA 1
ATOM 1311 C C . HIS A 1 170 ? -4.765 -4.464 -11.394 1.00 90.38 170 HIS A C 1
ATOM 1313 O O . HIS A 1 170 ? -4.036 -3.482 -11.330 1.00 90.38 170 HIS A O 1
ATOM 1319 N N . PRO A 1 171 ? -6.028 -4.427 -10.926 1.00 95.50 171 PRO A N 1
ATOM 1320 C CA . PRO A 1 171 ? -6.702 -3.193 -10.498 1.00 95.50 171 PRO A CA 1
ATOM 1321 C C . PRO A 1 171 ? -6.231 -2.660 -9.129 1.00 95.50 171 PRO A C 1
ATOM 1323 O O . PRO A 1 171 ? -7.039 -2.158 -8.353 1.00 95.50 171 PRO A O 1
ATOM 1326 N N . PHE A 1 172 ? -4.941 -2.772 -8.796 1.00 96.81 172 PHE A N 1
ATOM 1327 C CA . PHE A 1 172 ? -4.402 -2.375 -7.492 1.00 96.81 172 PHE A CA 1
ATOM 1328 C C . PHE A 1 172 ? -4.628 -0.886 -7.217 1.00 96.81 172 PHE A C 1
ATOM 1330 O O . PHE A 1 172 ? -5.137 -0.538 -6.154 1.00 96.81 172 PHE A O 1
ATOM 1337 N N . TYR A 1 173 ? -4.284 -0.014 -8.171 1.00 97.69 173 TYR A N 1
ATOM 1338 C CA . TYR A 1 173 ? -4.452 1.432 -8.024 1.00 97.69 173 TYR A CA 1
ATOM 1339 C C . TYR A 1 173 ? -5.928 1.825 -7.935 1.00 97.69 173 TYR A C 1
ATOM 1341 O O . TYR A 1 173 ? -6.313 2.518 -6.994 1.00 97.69 173 TYR A O 1
ATOM 1349 N N . THR A 1 174 ? -6.775 1.328 -8.846 1.00 97.06 174 THR A N 1
ATOM 1350 C CA . THR A 1 174 ? -8.222 1.587 -8.786 1.00 97.06 174 THR A CA 1
ATOM 1351 C C . THR A 1 174 ? -8.837 1.110 -7.466 1.00 97.06 174 THR A C 1
ATOM 1353 O O . THR A 1 174 ? -9.642 1.827 -6.874 1.00 97.06 174 THR A O 1
ATOM 1356 N N . GLU A 1 175 ? -8.460 -0.071 -6.967 1.00 97.50 175 GLU A N 1
ATOM 1357 C CA . GLU A 1 175 ? -8.941 -0.583 -5.678 1.00 97.50 175 GLU A CA 1
ATOM 1358 C C . GLU A 1 175 ? -8.461 0.251 -4.491 1.00 97.50 175 GLU A C 1
ATOM 1360 O O . GLU A 1 175 ? -9.277 0.623 -3.646 1.00 97.50 175 GLU A O 1
ATOM 1365 N N . TRP A 1 176 ? -7.172 0.592 -4.450 1.00 98.12 176 TRP A N 1
ATOM 1366 C CA . TRP A 1 176 ? -6.609 1.466 -3.423 1.00 98.12 176 TRP A CA 1
ATOM 1367 C C . TRP A 1 176 ? -7.314 2.822 -3.396 1.00 98.12 176 TRP A C 1
ATOM 1369 O O . TRP A 1 176 ? -7.674 3.298 -2.319 1.00 98.12 176 TRP A O 1
ATOM 1379 N N . ASN A 1 177 ? -7.594 3.405 -4.562 1.00 97.75 177 ASN A N 1
ATOM 1380 C CA . ASN A 1 177 ? -8.255 4.703 -4.679 1.00 97.75 177 ASN A CA 1
ATOM 1381 C C . ASN A 1 177 ? -9.701 4.694 -4.140 1.00 97.75 177 ASN A C 1
ATOM 1383 O O . ASN A 1 177 ? -10.241 5.738 -3.785 1.00 97.75 177 ASN A O 1
ATOM 1387 N N . MET A 1 178 ? -10.336 3.520 -4.043 1.00 96.50 178 MET A N 1
ATOM 1388 C CA . MET A 1 178 ? -11.647 3.356 -3.399 1.00 96.50 178 MET A CA 1
ATOM 1389 C C . MET A 1 178 ? -11.561 3.209 -1.871 1.00 96.50 178 MET A C 1
ATOM 1391 O O . MET A 1 178 ? -12.594 3.208 -1.202 1.00 96.50 178 MET A O 1
ATOM 1395 N N . SER A 1 179 ? -10.362 3.050 -1.310 1.00 96.81 179 SER A N 1
ATOM 1396 C CA . SER A 1 179 ? -10.160 2.803 0.116 1.00 96.81 179 SER A CA 1
ATOM 1397 C C . SER A 1 179 ? -10.039 4.084 0.946 1.00 96.81 179 SER A C 1
ATOM 1399 O O . SER A 1 179 ? -9.723 5.169 0.453 1.00 96.81 179 SER A O 1
ATOM 1401 N N . ALA A 1 180 ? -10.204 3.941 2.262 1.00 95.12 180 ALA A N 1
ATOM 1402 C CA . ALA A 1 180 ? -9.954 5.030 3.204 1.00 95.12 180 ALA A CA 1
ATOM 1403 C C . ALA A 1 180 ? -8.477 5.475 3.230 1.00 95.12 180 ALA A C 1
ATOM 1405 O O . ALA A 1 180 ? -8.205 6.639 3.518 1.00 95.12 180 ALA A O 1
ATOM 1406 N N . HIS A 1 181 ? -7.526 4.599 2.876 1.00 96.31 181 HIS A N 1
ATOM 1407 C CA . HIS A 1 181 ? -6.102 4.951 2.814 1.00 96.31 181 HIS A CA 1
ATOM 1408 C C . HIS A 1 181 ? -5.811 6.023 1.753 1.00 96.31 181 HIS A C 1
ATOM 1410 O O . HIS A 1 181 ? -4.989 6.906 1.991 1.00 96.31 181 HIS A O 1
ATOM 1416 N N . ALA A 1 182 ? -6.556 6.022 0.641 1.00 97.12 182 ALA A N 1
ATOM 1417 C CA . ALA A 1 182 ? -6.453 7.046 -0.400 1.00 97.12 182 ALA A CA 1
ATOM 1418 C C . ALA A 1 182 ? -7.128 8.379 -0.028 1.00 97.12 182 ALA A C 1
ATOM 1420 O O . ALA A 1 182 ? -6.829 9.416 -0.615 1.00 97.12 182 ALA A O 1
ATOM 1421 N N . SER A 1 183 ? -8.032 8.381 0.958 1.00 92.81 183 SER A N 1
ATOM 1422 C CA . SER A 1 183 ? -8.805 9.578 1.331 1.00 92.81 183 SER A CA 1
ATOM 1423 C C . SER A 1 183 ? -7.979 10.617 2.101 1.00 92.81 183 SER A C 1
ATOM 1425 O O . SER A 1 183 ? -8.331 11.798 2.131 1.00 92.81 183 SER A O 1
ATOM 1427 N N . GLY A 1 184 ? -6.869 10.185 2.704 1.00 88.31 184 GLY A N 1
ATOM 1428 C CA . GLY A 1 184 ? -5.971 11.029 3.481 1.00 88.31 184 GLY A CA 1
ATOM 1429 C C . GLY A 1 184 ? -6.503 11.439 4.856 1.00 88.31 184 GLY A C 1
ATOM 1430 O O . GLY A 1 184 ? -7.678 11.249 5.180 1.00 88.31 184 GLY A O 1
ATOM 1431 N N . PRO A 1 185 ? -5.628 12.005 5.704 1.00 89.81 185 PRO A N 1
ATOM 1432 C CA . PRO A 1 185 ? -6.013 12.394 7.049 1.00 89.81 185 PRO A CA 1
ATOM 1433 C C . PRO A 1 185 ? -6.884 13.661 7.058 1.00 89.81 185 PRO A C 1
ATOM 1435 O O . PRO A 1 185 ? -6.759 14.520 6.173 1.00 89.81 185 PRO A O 1
ATOM 1438 N N . PRO A 1 186 ? -7.716 13.848 8.099 1.00 88.81 186 PRO A N 1
ATOM 1439 C CA . PRO A 1 186 ? -8.455 15.082 8.315 1.00 88.81 186 PRO A CA 1
ATOM 1440 C C . PRO A 1 186 ? -7.529 16.311 8.386 1.00 88.81 186 PRO A C 1
ATOM 1442 O O . PRO A 1 186 ? -6.423 16.219 8.925 1.00 88.81 186 PRO A O 1
ATOM 1445 N N . PRO A 1 187 ? -7.985 17.503 7.951 1.00 88.56 187 PRO A N 1
ATOM 1446 C CA . PRO A 1 187 ? -7.143 18.702 7.900 1.00 88.56 187 PRO A CA 1
ATOM 1447 C C . PRO A 1 187 ? -6.491 19.099 9.229 1.00 88.56 187 PRO A C 1
ATOM 1449 O O . PRO A 1 187 ? -5.378 19.616 9.225 1.00 88.56 187 PRO A O 1
ATOM 1452 N N . PHE A 1 188 ? -7.149 18.846 10.368 1.00 87.50 188 PHE A N 1
ATOM 1453 C CA . PHE A 1 188 ? -6.604 19.202 11.683 1.00 87.50 188 PHE A CA 1
ATOM 1454 C C . PHE A 1 188 ? -5.323 18.429 12.031 1.00 87.50 188 PHE A C 1
ATOM 1456 O O . PHE A 1 188 ? -4.545 18.906 12.853 1.00 87.50 188 PHE A O 1
ATOM 1463 N N . MET A 1 189 ? -5.090 17.269 11.401 1.00 87.75 189 MET A N 1
ATOM 1464 C CA . MET A 1 189 ? -3.885 16.465 11.614 1.00 87.75 189 MET A CA 1
ATOM 1465 C C . MET A 1 189 ? -2.666 17.018 10.877 1.00 87.75 189 MET A C 1
ATOM 1467 O O . MET A 1 189 ? -1.549 16.708 11.269 1.00 87.75 189 MET A O 1
ATOM 1471 N N . ARG A 1 190 ? -2.841 17.910 9.890 1.00 88.44 190 ARG A N 1
ATOM 1472 C CA . ARG A 1 190 ? -1.746 18.536 9.119 1.00 88.44 190 ARG A CA 1
ATOM 1473 C C . ARG A 1 190 ? -1.048 19.664 9.889 1.00 88.44 190 ARG A C 1
ATOM 1475 O O . ARG A 1 190 ? -0.820 20.752 9.371 1.00 88.44 190 ARG A O 1
ATOM 1482 N N . ASN A 1 191 ? -0.745 19.408 11.156 1.00 89.69 191 ASN A N 1
ATOM 1483 C CA . ASN A 1 191 ? 0.083 20.255 12.000 1.00 89.69 191 ASN A CA 1
ATOM 1484 C C . ASN A 1 191 ? 1.049 19.363 12.775 1.00 89.69 191 ASN A C 1
ATOM 1486 O O . ASN A 1 191 ? 0.738 18.882 13.866 1.00 89.69 191 ASN A O 1
ATOM 1490 N N . ARG A 1 192 ? 2.228 19.152 12.194 1.00 92.50 192 ARG A N 1
ATOM 1491 C CA . ARG A 1 192 ? 3.282 18.307 12.754 1.00 92.50 192 ARG A CA 1
ATOM 1492 C C . ARG A 1 192 ? 3.736 18.753 14.141 1.00 92.50 192 ARG A C 1
ATOM 1494 O O . ARG A 1 192 ? 4.023 17.919 14.993 1.00 92.50 192 ARG A O 1
ATOM 1501 N N . ALA A 1 193 ? 3.733 20.061 14.401 1.00 90.69 193 ALA A N 1
ATOM 1502 C CA . ALA A 1 193 ? 4.166 20.609 15.683 1.00 90.69 193 ALA A CA 1
ATOM 1503 C C . ALA A 1 193 ? 3.279 20.162 16.857 1.00 90.69 193 ALA A C 1
ATOM 1505 O O . ALA A 1 193 ? 3.760 20.090 17.985 1.00 90.69 193 ALA A O 1
ATOM 1506 N N . THR A 1 194 ? 1.997 19.875 16.608 1.00 91.88 194 THR A N 1
ATOM 1507 C CA . THR A 1 194 ? 1.058 19.409 17.642 1.00 91.88 194 THR A CA 1
ATOM 1508 C C . THR A 1 194 ? 0.679 17.941 17.503 1.00 91.88 194 THR A C 1
ATOM 1510 O O . THR A 1 194 ? 0.314 17.335 18.501 1.00 91.88 194 THR A O 1
ATOM 1513 N N . ASN A 1 195 ? 0.756 17.377 16.295 1.00 92.88 195 ASN A N 1
ATOM 1514 C CA . ASN A 1 195 ? 0.249 16.039 15.982 1.00 92.88 195 ASN A CA 1
ATOM 1515 C C . ASN A 1 195 ? 1.322 15.115 15.391 1.00 92.88 195 ASN A C 1
ATOM 1517 O O . ASN A 1 195 ? 0.967 14.155 14.720 1.00 92.88 195 ASN A O 1
ATOM 1521 N N . GLY A 1 196 ? 2.614 15.404 15.580 1.00 93.31 196 GLY A N 1
ATOM 1522 C CA . GLY A 1 196 ? 3.710 14.651 14.955 1.00 93.31 196 GLY A CA 1
ATOM 1523 C C . GLY A 1 196 ? 3.624 13.134 15.160 1.00 93.31 196 GLY A C 1
ATOM 1524 O O . GLY A 1 196 ? 3.880 12.388 14.226 1.00 93.31 196 GLY A O 1
ATOM 1525 N N . GLU A 1 197 ? 3.167 12.676 16.327 1.00 90.94 197 GLU A N 1
ATOM 1526 C CA . GLU A 1 197 ? 2.942 11.249 16.625 1.00 90.94 197 GLU A CA 1
ATOM 1527 C C . GLU A 1 197 ? 1.930 10.579 15.674 1.00 90.94 197 GLU A C 1
ATOM 1529 O O . GLU A 1 197 ? 2.012 9.385 15.419 1.00 90.94 197 GLU A O 1
ATOM 1534 N N . CYS A 1 198 ? 0.986 11.333 15.102 1.00 92.25 198 CYS A N 1
ATOM 1535 C CA . CYS A 1 198 ? -0.005 10.801 14.165 1.00 92.25 198 CYS A CA 1
ATOM 1536 C C . CYS A 1 198 ? 0.563 10.612 12.751 1.00 92.25 198 CYS A C 1
ATOM 1538 O O . CYS A 1 198 ? -0.052 9.935 11.930 1.00 92.25 198 CYS A O 1
ATOM 1540 N N . PHE A 1 199 ? 1.687 11.252 12.415 1.00 95.06 199 PHE A N 1
ATOM 1541 C CA . PHE A 1 199 ? 2.096 11.386 11.019 1.00 95.06 199 PHE A CA 1
ATOM 1542 C C . PHE A 1 199 ? 2.502 10.057 10.394 1.00 95.06 199 PHE A C 1
ATOM 1544 O O . PHE A 1 199 ? 2.110 9.789 9.260 1.00 95.06 199 PHE A O 1
ATOM 1551 N N . TYR A 1 200 ? 3.213 9.200 11.123 1.00 94.56 200 TYR A N 1
ATOM 1552 C CA . TYR A 1 200 ? 3.679 7.938 10.554 1.00 94.56 200 TYR A CA 1
ATOM 1553 C C . TYR A 1 200 ? 2.532 6.983 10.206 1.00 94.56 200 TYR A C 1
ATOM 1555 O O . TYR A 1 200 ? 2.660 6.206 9.272 1.00 94.56 200 TYR A O 1
ATOM 1563 N N . CYS A 1 201 ? 1.379 7.076 10.874 1.00 94.75 201 CYS A N 1
ATOM 1564 C CA . CYS A 1 201 ? 0.192 6.302 10.504 1.00 94.75 201 CYS A CA 1
ATOM 1565 C C . CYS A 1 201 ? -0.607 6.917 9.348 1.00 94.75 201 CYS A C 1
ATOM 1567 O O . CYS A 1 201 ? -1.520 6.272 8.840 1.00 94.75 201 CYS A O 1
ATOM 1569 N N . HIS A 1 202 ? -0.334 8.164 8.956 1.00 95.25 202 HIS A N 1
ATOM 1570 C CA . HIS A 1 202 ? -1.224 8.937 8.085 1.00 95.25 202 HIS A CA 1
ATOM 1571 C C . HIS A 1 202 ? -0.560 9.555 6.848 1.00 95.25 202 HIS A C 1
ATOM 1573 O O . HIS A 1 202 ? -1.283 10.052 5.979 1.00 95.25 202 HIS A O 1
ATOM 1579 N N . PHE A 1 203 ? 0.768 9.482 6.737 1.00 95.88 203 PHE A N 1
ATOM 1580 C CA . PHE A 1 203 ? 1.540 9.949 5.586 1.00 95.88 203 PHE A CA 1
ATOM 1581 C C . PHE A 1 203 ? 2.595 8.920 5.182 1.00 95.88 203 PHE A C 1
ATOM 1583 O O . PHE A 1 203 ? 3.252 8.326 6.039 1.00 95.88 203 PHE A O 1
ATOM 1590 N N . ALA A 1 204 ? 2.764 8.702 3.876 1.00 96.12 204 ALA A N 1
ATOM 1591 C CA . ALA A 1 204 ? 3.665 7.670 3.371 1.00 96.12 204 ALA A CA 1
ATOM 1592 C C . ALA A 1 204 ? 5.132 7.950 3.718 1.00 96.12 204 ALA A C 1
ATOM 1594 O O . ALA A 1 204 ? 5.846 7.036 4.129 1.00 96.12 204 ALA A O 1
ATOM 1595 N N . GLU A 1 205 ? 5.573 9.200 3.583 1.00 95.12 205 GLU A N 1
ATOM 1596 C CA . GLU A 1 205 ? 6.944 9.618 3.873 1.00 95.12 205 GLU A CA 1
ATOM 1597 C C . GLU A 1 205 ? 7.313 9.355 5.336 1.00 95.12 205 GLU A C 1
ATOM 1599 O O . GLU A 1 205 ? 8.378 8.815 5.632 1.00 95.12 205 GLU A O 1
ATOM 1604 N N . ASP A 1 206 ? 6.407 9.708 6.246 1.00 96.00 206 ASP A N 1
ATOM 1605 C CA . ASP A 1 206 ? 6.582 9.528 7.680 1.00 96.00 206 ASP A CA 1
ATOM 1606 C C . ASP A 1 206 ? 6.541 8.056 8.093 1.00 96.00 206 ASP A C 1
ATOM 1608 O O . ASP A 1 206 ? 7.326 7.651 8.945 1.00 96.00 206 ASP A O 1
ATOM 1612 N N . PHE A 1 207 ? 5.680 7.243 7.472 1.00 96.12 207 PHE A N 1
ATOM 1613 C CA . PHE A 1 207 ? 5.657 5.799 7.713 1.00 96.12 207 PHE A CA 1
ATOM 1614 C C . PHE A 1 207 ? 7.000 5.154 7.363 1.00 96.12 207 PHE A C 1
ATOM 1616 O O . PHE A 1 207 ? 7.550 4.380 8.146 1.00 96.12 207 PHE A O 1
ATOM 1623 N N . VAL A 1 208 ? 7.547 5.482 6.188 1.00 94.75 208 VAL A N 1
ATOM 1624 C CA . VAL A 1 208 ? 8.839 4.941 5.749 1.00 94.75 208 VAL A CA 1
ATOM 1625 C C . VAL A 1 208 ? 9.957 5.411 6.676 1.00 94.75 208 VAL A C 1
ATOM 1627 O O . VAL A 1 208 ? 10.734 4.587 7.150 1.00 94.75 208 VAL A O 1
ATOM 1630 N N . ALA A 1 209 ? 9.986 6.700 7.024 1.00 95.00 209 ALA A N 1
ATOM 1631 C CA . ALA A 1 209 ? 10.970 7.230 7.962 1.00 95.00 209 ALA A CA 1
ATOM 1632 C C . ALA A 1 209 ? 10.887 6.577 9.352 1.00 95.00 209 ALA A C 1
ATOM 1634 O O . ALA A 1 209 ? 11.920 6.313 9.960 1.00 95.00 209 ALA A O 1
ATOM 1635 N N . PHE A 1 210 ? 9.678 6.291 9.840 1.00 95.50 210 PHE A N 1
ATOM 1636 C CA . PHE A 1 210 ? 9.458 5.587 11.102 1.00 95.50 210 PHE A CA 1
ATOM 1637 C C . PHE A 1 210 ? 10.031 4.166 11.095 1.00 95.50 210 PHE A C 1
ATOM 1639 O O . PHE A 1 210 ? 10.610 3.734 12.091 1.00 95.50 210 PHE A O 1
ATOM 1646 N N . LEU A 1 211 ? 9.894 3.437 9.985 1.00 93.25 211 LEU A N 1
ATOM 1647 C CA . LEU A 1 211 ? 10.464 2.094 9.868 1.00 93.25 211 LEU A CA 1
ATOM 1648 C C . LEU A 1 211 ? 11.990 2.108 9.714 1.00 93.25 211 LEU A C 1
ATOM 1650 O O . LEU A 1 211 ? 12.658 1.200 10.213 1.00 93.25 211 LEU A O 1
ATOM 1654 N N . ASP A 1 212 ? 12.533 3.121 9.041 1.00 91.31 212 ASP A N 1
ATOM 1655 C CA . ASP A 1 212 ? 13.960 3.206 8.726 1.00 91.31 212 ASP A CA 1
ATOM 1656 C C . ASP A 1 212 ? 14.799 3.797 9.875 1.00 91.31 212 ASP A C 1
ATOM 1658 O O . ASP A 1 212 ? 15.979 3.458 10.016 1.00 91.31 212 ASP A O 1
ATOM 1662 N N . ASP A 1 213 ? 14.216 4.665 10.712 1.00 93.38 213 ASP A N 1
ATOM 1663 C CA . ASP A 1 213 ? 14.898 5.307 11.839 1.00 93.38 213 ASP A CA 1
ATOM 1664 C C . ASP A 1 213 ? 14.259 4.933 13.189 1.00 93.38 213 ASP A C 1
ATOM 1666 O O . ASP A 1 213 ? 13.188 5.439 13.533 1.00 93.38 213 ASP A O 1
ATOM 1670 N N . PRO A 1 214 ? 14.937 4.138 14.042 1.00 90.25 214 PRO A N 1
ATOM 1671 C CA . PRO A 1 214 ? 14.435 3.815 15.379 1.00 90.25 214 PRO A CA 1
ATOM 1672 C C . PRO A 1 214 ? 14.339 5.032 16.315 1.00 90.25 214 PRO A C 1
ATOM 1674 O O . PRO A 1 214 ? 13.778 4.917 17.403 1.00 90.25 214 PRO A O 1
ATOM 1677 N N . ASN A 1 215 ? 14.907 6.181 15.933 1.00 94.94 215 ASN A N 1
ATOM 1678 C CA . ASN A 1 215 ? 14.794 7.451 16.651 1.00 94.94 215 ASN A CA 1
ATOM 1679 C C . ASN A 1 215 ? 13.844 8.433 15.956 1.00 94.94 215 ASN A C 1
ATOM 1681 O O . ASN A 1 215 ? 13.880 9.627 16.278 1.00 94.94 215 ASN A O 1
ATOM 1685 N N . TYR A 1 216 ? 13.022 7.958 15.014 1.00 95.44 216 TYR A N 1
ATOM 1686 C CA . TYR A 1 216 ? 12.023 8.778 14.351 1.00 95.44 216 TYR A CA 1
ATOM 1687 C C . TYR A 1 216 ? 11.211 9.564 15.383 1.00 95.44 216 TYR A C 1
ATOM 1689 O O . TYR A 1 216 ? 10.711 9.036 16.378 1.00 95.44 216 TYR A O 1
ATOM 1697 N N . ASN A 1 217 ? 11.082 10.858 15.121 1.00 95.25 217 ASN A N 1
ATOM 1698 C CA . ASN A 1 217 ? 10.237 11.746 15.888 1.00 95.25 217 ASN A CA 1
ATOM 1699 C C . ASN A 1 217 ? 9.438 12.582 14.901 1.00 95.25 217 ASN A C 1
ATOM 1701 O O . ASN A 1 217 ? 9.987 13.467 14.235 1.00 95.25 217 ASN A O 1
ATOM 1705 N N . GLY A 1 218 ? 8.137 12.312 14.837 1.00 94.19 218 GLY A N 1
ATOM 1706 C CA . GLY A 1 218 ? 7.258 12.965 13.885 1.00 94.19 218 GLY A CA 1
ATOM 1707 C C . GLY A 1 218 ? 7.212 14.478 14.050 1.00 94.19 218 GLY A C 1
ATOM 1708 O O . GLY A 1 218 ? 7.052 15.163 13.055 1.00 94.19 218 GLY A O 1
ATOM 1709 N N . VAL A 1 219 ? 7.448 15.040 15.242 1.00 93.88 219 VAL A N 1
ATOM 1710 C CA . VAL A 1 219 ? 7.480 16.501 15.455 1.00 93.88 219 VAL A CA 1
ATOM 1711 C C . VAL A 1 219 ? 8.690 17.151 14.777 1.00 93.88 219 VAL A C 1
ATOM 1713 O O . VAL A 1 219 ? 8.587 18.267 14.269 1.00 93.88 219 VAL A O 1
ATOM 1716 N N . THR A 1 220 ? 9.841 16.475 14.774 1.00 92.94 220 THR A N 1
ATOM 1717 C CA . THR A 1 220 ? 11.107 17.028 14.260 1.00 92.94 220 THR A CA 1
ATOM 1718 C C . THR A 1 220 ? 11.514 16.503 12.887 1.00 92.94 220 THR A C 1
ATOM 1720 O O . THR A 1 220 ? 12.481 17.010 12.317 1.00 92.94 220 THR A O 1
ATOM 1723 N N . PHE A 1 221 ? 10.816 15.494 12.367 1.00 93.94 221 PHE A N 1
ATOM 1724 C CA . PHE A 1 221 ? 11.089 14.924 11.055 1.00 93.94 221 PHE A CA 1
ATOM 1725 C C . PHE A 1 221 ? 10.967 15.986 9.953 1.00 93.94 221 PHE A C 1
ATOM 1727 O O . PHE A 1 221 ? 10.029 16.783 9.928 1.00 93.94 221 PHE A O 1
ATOM 1734 N N . GLN A 1 222 ? 11.945 15.998 9.047 1.00 88.94 222 GLN A N 1
ATOM 1735 C CA . GLN A 1 222 ? 11.983 16.890 7.892 1.00 88.94 222 GLN A CA 1
ATOM 1736 C C . GLN A 1 222 ? 11.780 16.059 6.632 1.00 88.94 222 GLN A C 1
ATOM 1738 O O . GLN A 1 222 ? 12.725 15.473 6.104 1.00 88.94 222 GLN A O 1
ATOM 1743 N N . ALA A 1 223 ? 10.537 16.007 6.167 1.00 85.12 223 ALA A N 1
ATOM 1744 C CA . ALA A 1 223 ? 10.215 15.380 4.899 1.00 85.12 223 ALA A CA 1
ATOM 1745 C C . ALA A 1 223 ? 10.814 16.164 3.717 1.00 85.12 223 ALA A C 1
ATOM 1747 O O . ALA A 1 223 ? 11.179 17.337 3.822 1.00 85.12 223 ALA A O 1
ATOM 1748 N N . THR A 1 224 ? 10.886 15.509 2.560 1.00 81.94 224 THR A N 1
ATOM 1749 C CA . THR A 1 224 ? 11.330 16.127 1.300 1.00 81.94 224 THR A CA 1
ATOM 1750 C C . THR A 1 224 ? 10.331 17.152 0.754 1.00 81.94 224 THR A C 1
ATOM 1752 O O . THR A 1 224 ? 10.716 18.018 -0.031 1.00 81.94 224 THR A O 1
ATOM 1755 N N . LYS A 1 225 ? 9.065 17.066 1.177 1.00 84.69 225 LYS A N 1
ATOM 1756 C CA . LYS A 1 225 ? 7.963 17.974 0.835 1.00 84.69 225 LYS A CA 1
ATOM 1757 C C . LYS A 1 225 ? 7.453 18.696 2.085 1.00 84.69 225 LYS A C 1
ATOM 1759 O O . LYS A 1 225 ? 7.691 18.253 3.207 1.00 84.69 225 LYS A O 1
ATOM 1764 N N . ASN A 1 226 ? 6.718 19.793 1.902 1.00 86.19 226 ASN A N 1
ATOM 1765 C CA . ASN A 1 226 ? 6.022 20.432 3.021 1.00 86.19 226 ASN A CA 1
ATOM 1766 C C . ASN A 1 226 ? 4.880 19.536 3.530 1.00 86.19 226 ASN A C 1
ATOM 1768 O O . ASN A 1 226 ? 4.284 18.802 2.749 1.00 86.19 226 ASN A O 1
ATOM 1772 N N . ASP A 1 227 ? 4.476 19.682 4.797 1.00 85.81 227 ASP A N 1
ATOM 1773 C CA . ASP A 1 227 ? 3.383 18.889 5.402 1.00 85.81 227 ASP A CA 1
ATOM 1774 C C . ASP A 1 227 ? 2.044 18.964 4.632 1.00 85.81 227 ASP A C 1
ATOM 1776 O O . ASP A 1 227 ? 1.219 18.049 4.671 1.00 85.81 227 ASP A O 1
ATOM 1780 N N . ALA A 1 228 ? 1.806 20.069 3.920 1.00 85.75 228 ALA A N 1
ATOM 1781 C CA . ALA A 1 228 ? 0.619 20.245 3.081 1.00 85.75 228 ALA A CA 1
ATOM 1782 C C . ALA A 1 228 ? 0.651 19.403 1.790 1.00 85.75 228 ALA A C 1
ATOM 1784 O O . ALA A 1 228 ? -0.393 19.197 1.179 1.00 85.75 228 ALA A O 1
ATOM 1785 N N . GLU A 1 229 ? 1.833 18.940 1.392 1.00 88.31 229 GLU A N 1
ATOM 1786 C CA . GLU A 1 229 ? 2.135 18.266 0.125 1.00 88.31 229 GLU A CA 1
ATOM 1787 C C . GLU A 1 229 ? 2.557 16.802 0.326 1.00 88.31 229 GLU A C 1
ATOM 1789 O O . GLU A 1 229 ? 2.877 16.131 -0.654 1.00 88.31 229 GLU A O 1
ATOM 1794 N N . LEU A 1 230 ? 2.569 16.318 1.574 1.00 92.38 230 LEU A N 1
ATOM 1795 C CA . LEU A 1 230 ? 2.834 14.915 1.883 1.00 92.38 230 LEU A CA 1
ATOM 1796 C C . LEU A 1 230 ? 1.774 14.015 1.269 1.00 92.38 230 LEU A C 1
ATOM 1798 O O . LEU A 1 230 ? 0.571 14.322 1.309 1.00 92.38 230 LEU A O 1
ATOM 1802 N N . ASP A 1 231 ? 2.245 12.886 0.762 1.00 95.00 231 ASP A N 1
ATOM 1803 C CA . ASP A 1 231 ? 1.389 11.860 0.212 1.00 95.00 231 ASP A CA 1
ATOM 1804 C C . ASP A 1 231 ? 0.658 11.124 1.344 1.00 95.00 231 ASP A C 1
ATOM 1806 O O . ASP A 1 231 ? 1.160 10.914 2.452 1.00 95.00 231 ASP A O 1
ATOM 1810 N N . VAL A 1 232 ? -0.590 10.750 1.068 1.00 95.94 232 VAL A N 1
ATOM 1811 C CA . VAL A 1 232 ? -1.384 9.888 1.955 1.00 95.94 232 VAL A CA 1
ATOM 1812 C C . VAL A 1 232 ? -0.754 8.491 2.022 1.00 95.94 232 VAL A C 1
ATOM 1814 O O . VAL A 1 232 ? 0.288 8.249 1.425 1.00 95.94 232 VAL A O 1
ATOM 1817 N N . LEU A 1 233 ? -1.372 7.532 2.710 1.00 97.19 233 LEU A N 1
ATOM 1818 C CA . LEU A 1 233 ? -0.877 6.155 2.662 1.00 97.19 233 LEU A CA 1
ATOM 1819 C C . LEU A 1 233 ? -1.054 5.577 1.248 1.00 97.19 233 LEU A C 1
ATOM 1821 O O . LEU A 1 233 ? -2.175 5.286 0.826 1.00 97.19 233 LEU A O 1
ATOM 1825 N N . THR A 1 234 ? 0.046 5.411 0.517 1.00 97.62 234 THR A N 1
ATOM 1826 C CA . THR A 1 234 ? 0.078 4.916 -0.866 1.00 97.62 234 THR A CA 1
ATOM 1827 C C . THR A 1 234 ? 0.659 3.503 -0.938 1.00 97.62 234 THR A C 1
ATOM 1829 O O . THR A 1 234 ? 0.962 2.864 0.070 1.00 97.62 234 THR A O 1
ATOM 1832 N N . CYS A 1 235 ? 0.846 2.988 -2.153 1.00 97.69 235 CYS A N 1
ATOM 1833 C CA . CYS A 1 235 ? 1.453 1.682 -2.394 1.00 97.69 235 CYS A CA 1
ATOM 1834 C C . CYS A 1 235 ? 2.818 1.540 -1.700 1.00 97.69 235 CYS A C 1
ATOM 1836 O O . CYS A 1 235 ? 3.104 0.501 -1.104 1.00 97.69 235 CYS A O 1
ATOM 1838 N N . VAL A 1 236 ? 3.648 2.591 -1.745 1.00 95.94 236 VAL A N 1
ATOM 1839 C CA . VAL A 1 236 ? 5.014 2.561 -1.203 1.00 95.94 236 VAL A CA 1
ATOM 1840 C C . VAL A 1 236 ? 5.072 2.661 0.320 1.00 95.94 236 VAL A C 1
ATOM 1842 O O . VAL A 1 236 ? 6.126 2.399 0.899 1.00 95.94 236 VAL A O 1
ATOM 1845 N N . THR A 1 237 ? 3.958 3.000 0.978 1.00 96.69 237 THR A N 1
ATOM 1846 C CA . THR A 1 237 ? 3.816 2.859 2.432 1.00 96.69 237 THR A CA 1
ATOM 1847 C C . THR A 1 237 ? 3.986 1.394 2.814 1.00 96.69 237 THR A C 1
ATOM 1849 O O . THR A 1 237 ? 4.791 1.073 3.677 1.00 96.69 237 THR A O 1
ATOM 1852 N N . CYS A 1 238 ? 3.286 0.486 2.132 1.00 96.81 238 CYS A N 1
ATOM 1853 C CA . CYS A 1 238 ? 3.312 -0.934 2.476 1.00 96.81 238 CYS A CA 1
ATOM 1854 C C . CYS A 1 238 ? 4.404 -1.711 1.739 1.00 96.81 238 CYS A C 1
ATOM 1856 O O . CYS A 1 238 ? 4.983 -2.639 2.307 1.00 96.81 238 CYS A O 1
ATOM 1858 N N . HIS A 1 239 ? 4.677 -1.346 0.486 1.00 96.50 239 HIS A N 1
ATOM 1859 C CA . HIS A 1 239 ? 5.592 -2.058 -0.398 1.00 96.50 239 HIS A CA 1
ATOM 1860 C C . HIS A 1 239 ? 6.908 -1.302 -0.582 1.00 96.50 239 HIS A C 1
ATOM 1862 O O . HIS A 1 239 ? 6.927 -0.102 -0.844 1.00 96.50 239 HIS A O 1
ATOM 1868 N N . ASP A 1 240 ? 8.020 -2.023 -0.510 1.00 95.19 240 ASP A N 1
ATOM 1869 C CA . ASP A 1 240 ? 9.333 -1.519 -0.873 1.00 95.19 240 ASP A CA 1
ATOM 1870 C C . ASP A 1 240 ? 9.686 -1.939 -2.311 1.00 95.19 240 ASP A C 1
ATOM 1872 O O . ASP A 1 240 ? 9.939 -3.121 -2.574 1.00 95.19 240 ASP A O 1
ATOM 1876 N N . PRO A 1 241 ? 9.737 -1.007 -3.278 1.00 93.88 241 PRO A N 1
ATOM 1877 C CA . PRO A 1 241 ? 10.097 -1.345 -4.652 1.00 93.88 241 PRO A CA 1
ATOM 1878 C C . PRO A 1 241 ? 11.557 -1.806 -4.798 1.00 93.88 241 PRO A C 1
ATOM 1880 O O . PRO A 1 241 ? 11.899 -2.350 -5.852 1.00 93.88 241 PRO A O 1
ATOM 1883 N N . HIS A 1 242 ? 12.397 -1.617 -3.774 1.00 92.69 242 HIS A N 1
ATOM 1884 C CA . HIS A 1 242 ? 13.802 -2.013 -3.755 1.00 92.69 242 HIS A CA 1
ATOM 1885 C C . HIS A 1 242 ? 14.049 -3.327 -3.015 1.00 92.69 242 HIS A C 1
ATOM 1887 O O . HIS A 1 242 ? 15.007 -4.013 -3.342 1.00 92.69 242 HIS A O 1
ATOM 1893 N N . ALA A 1 243 ? 13.206 -3.718 -2.059 1.00 90.94 243 ALA A N 1
ATOM 1894 C CA . ALA A 1 243 ? 13.470 -4.879 -1.212 1.00 90.94 243 ALA A CA 1
ATOM 1895 C C . ALA A 1 243 ? 12.545 -6.069 -1.513 1.00 90.94 243 ALA A C 1
ATOM 1897 O O . ALA A 1 243 ? 11.446 -5.933 -2.044 1.00 90.94 243 ALA A O 1
ATOM 1898 N N . ASN A 1 244 ? 12.988 -7.273 -1.144 1.00 88.62 244 ASN A N 1
ATOM 1899 C CA . ASN A 1 244 ? 12.209 -8.515 -1.259 1.00 88.62 244 ASN A CA 1
ATOM 1900 C C . ASN A 1 244 ? 12.294 -9.354 0.029 1.00 88.62 244 ASN A C 1
ATOM 1902 O O . ASN A 1 244 ? 12.309 -10.584 0.002 1.00 88.62 244 ASN A O 1
ATOM 1906 N N . ASN A 1 245 ? 12.406 -8.673 1.172 1.00 89.62 245 ASN A N 1
ATOM 1907 C CA . ASN A 1 245 ? 12.577 -9.313 2.478 1.00 89.62 245 ASN A CA 1
ATOM 1908 C C . ASN A 1 245 ? 11.300 -10.030 2.940 1.00 89.62 245 ASN A C 1
ATOM 1910 O O . ASN A 1 245 ? 11.377 -11.030 3.650 1.00 89.62 245 ASN A O 1
ATOM 1914 N N . ASN A 1 246 ? 10.134 -9.546 2.501 1.00 92.38 246 ASN A N 1
ATOM 1915 C CA . ASN A 1 246 ? 8.827 -10.116 2.813 1.00 92.38 246 ASN A CA 1
ATOM 1916 C C . ASN A 1 246 ? 8.040 -10.422 1.525 1.00 92.38 246 ASN A C 1
ATOM 1918 O O . ASN A 1 246 ? 8.244 -9.748 0.507 1.00 92.38 246 ASN A O 1
ATOM 1922 N N . PRO A 1 247 ? 7.115 -11.406 1.545 1.00 90.00 247 PRO A N 1
ATOM 1923 C CA . PRO A 1 247 ? 6.249 -11.707 0.408 1.00 90.00 247 PRO A CA 1
ATOM 1924 C C . PRO A 1 247 ? 5.548 -10.460 -0.131 1.00 90.00 247 PRO A C 1
ATOM 1926 O O . PRO A 1 247 ? 5.085 -9.621 0.634 1.00 90.00 247 PRO A O 1
ATOM 1929 N N . GLY A 1 248 ? 5.484 -10.336 -1.458 1.00 90.19 248 GLY A N 1
ATOM 1930 C CA . GLY A 1 248 ? 4.905 -9.153 -2.098 1.00 90.19 248 GLY A CA 1
ATOM 1931 C C . GLY A 1 248 ? 5.739 -7.883 -1.922 1.00 90.19 248 GLY A C 1
ATOM 1932 O O . GLY A 1 248 ? 5.210 -6.807 -2.154 1.00 90.19 248 GLY A O 1
ATOM 1933 N N . GLN A 1 249 ? 7.015 -7.991 -1.531 1.00 93.50 249 GLN A N 1
ATOM 1934 C CA . GLN A 1 249 ? 7.897 -6.848 -1.278 1.00 93.50 249 GLN A CA 1
ATOM 1935 C C . GLN A 1 249 ? 7.384 -5.935 -0.156 1.00 93.50 249 GLN A C 1
ATOM 1937 O O . GLN A 1 249 ? 7.531 -4.723 -0.221 1.00 93.50 249 GLN A O 1
ATOM 1942 N N . LEU A 1 250 ? 6.743 -6.496 0.869 1.00 94.69 250 LEU A N 1
ATOM 1943 C CA . LEU A 1 250 ? 6.258 -5.700 1.998 1.00 94.69 250 LEU A CA 1
ATOM 1944 C C . LEU A 1 250 ? 7.415 -5.180 2.865 1.00 94.69 250 LEU A C 1
ATOM 1946 O O . LEU A 1 250 ? 8.417 -5.875 3.063 1.00 94.69 250 LEU A O 1
ATOM 1950 N N . ARG A 1 251 ? 7.258 -3.978 3.426 1.00 94.25 251 ARG A N 1
ATOM 1951 C CA . ARG A 1 251 ? 8.240 -3.379 4.348 1.00 94.25 251 ARG A CA 1
ATOM 1952 C C . ARG A 1 251 ? 8.341 -4.137 5.661 1.00 94.25 251 ARG A C 1
ATOM 1954 O O . ARG A 1 251 ? 9.438 -4.341 6.172 1.00 94.25 251 ARG A O 1
ATOM 1961 N N . THR A 1 252 ? 7.210 -4.619 6.167 1.00 93.38 252 THR A N 1
ATOM 1962 C CA . THR A 1 252 ? 7.160 -5.463 7.361 1.00 93.38 252 THR A CA 1
ATOM 1963 C C . THR A 1 252 ? 6.479 -6.808 7.066 1.00 93.38 252 THR A C 1
ATOM 1965 O O . THR A 1 252 ? 5.811 -6.959 6.036 1.00 93.38 252 THR A O 1
ATOM 1968 N N . PRO A 1 253 ? 6.674 -7.831 7.917 1.00 91.31 253 PRO A N 1
ATOM 1969 C CA . PRO A 1 253 ? 6.080 -9.149 7.705 1.00 91.31 253 PRO A CA 1
ATOM 1970 C C . PRO A 1 253 ? 4.541 -9.143 7.724 1.00 91.31 253 PRO A C 1
ATOM 1972 O O . PRO A 1 253 ? 3.904 -8.269 8.304 1.00 91.31 253 PRO A O 1
ATOM 1975 N N . ILE A 1 254 ? 3.924 -10.185 7.156 1.00 85.44 254 ILE A N 1
ATOM 1976 C CA . ILE A 1 254 ? 2.462 -10.423 7.221 1.00 85.44 254 ILE A CA 1
ATOM 1977 C C . ILE A 1 254 ? 2.020 -11.207 8.467 1.00 85.44 254 ILE A C 1
ATOM 1979 O O . ILE A 1 254 ? 0.833 -11.348 8.742 1.00 85.44 254 ILE A O 1
ATOM 1983 N N . SER A 1 255 ? 2.977 -11.746 9.221 1.00 80.75 255 SER A N 1
ATOM 1984 C CA . SER A 1 255 ? 2.738 -12.544 10.425 1.00 80.75 255 SER A CA 1
ATOM 1985 C C . SER A 1 255 ? 3.901 -12.369 11.401 1.00 80.75 255 SER A C 1
ATOM 1987 O O . SER A 1 255 ? 5.031 -12.150 10.965 1.00 80.75 255 SER A O 1
ATOM 1989 N N . GLY A 1 256 ? 3.649 -12.512 12.704 1.00 74.81 256 GLY A N 1
ATOM 1990 C CA . GLY A 1 256 ? 4.668 -12.348 13.745 1.00 74.81 256 GLY A CA 1
ATOM 1991 C C . GLY A 1 256 ? 4.555 -11.008 14.476 1.00 74.81 256 GLY A C 1
ATOM 1992 O O . GLY A 1 256 ? 3.452 -10.590 14.815 1.00 74.81 256 GLY A O 1
ATOM 1993 N N . GLN A 1 257 ? 5.691 -10.375 14.775 1.00 62.41 257 GLN A N 1
ATOM 1994 C CA . GLN A 1 257 ? 5.752 -9.048 15.402 1.00 62.41 257 GLN A CA 1
ATOM 1995 C C . GLN A 1 257 ? 5.786 -7.950 14.328 1.00 62.41 257 GLN A C 1
ATOM 1997 O O . GLN A 1 257 ? 6.366 -8.170 13.268 1.00 62.41 257 GLN A O 1
ATOM 2002 N N . GLN A 1 258 ? 5.190 -6.783 14.617 1.00 69.00 258 GLN A N 1
ATOM 2003 C CA . GLN A 1 258 ? 5.137 -5.615 13.715 1.00 69.00 258 GLN A CA 1
ATOM 2004 C C . GLN A 1 258 ? 4.578 -5.943 12.320 1.00 69.00 258 GLN A C 1
ATOM 2006 O O . GLN A 1 258 ? 5.149 -5.592 11.287 1.00 69.00 258 GLN A O 1
ATOM 2011 N N . VAL A 1 259 ? 3.444 -6.647 12.292 1.00 86.19 259 VAL A N 1
ATOM 2012 C CA . VAL A 1 259 ? 2.759 -6.989 11.042 1.00 86.19 259 VAL A CA 1
ATOM 2013 C C . VAL A 1 259 ? 2.267 -5.726 10.348 1.00 86.19 259 VAL A C 1
ATOM 2015 O O . VAL A 1 259 ? 1.842 -4.794 11.020 1.00 86.19 259 VAL A O 1
ATOM 2018 N N . ILE A 1 260 ? 2.304 -5.692 9.015 1.00 92.19 260 ILE A N 1
ATOM 2019 C CA . ILE A 1 260 ? 2.087 -4.466 8.225 1.00 92.19 260 ILE A CA 1
ATOM 2020 C C . ILE A 1 260 ? 0.842 -3.655 8.612 1.00 92.19 260 ILE A C 1
ATOM 2022 O O . ILE A 1 260 ? 0.907 -2.434 8.697 1.00 92.19 260 ILE A O 1
ATOM 2026 N N . CYS A 1 261 ? -0.273 -4.317 8.925 1.00 94.19 261 CYS A N 1
ATOM 2027 C CA . CYS A 1 261 ? -1.500 -3.649 9.363 1.00 94.19 261 CYS A CA 1
ATOM 2028 C C . CYS A 1 261 ? -1.437 -3.193 10.830 1.00 94.19 261 CYS A C 1
ATOM 2030 O O . CYS A 1 261 ? -1.989 -2.154 11.183 1.00 94.19 261 CYS A O 1
ATOM 2032 N N . ASP A 1 262 ? -0.766 -3.974 11.679 1.00 92.06 262 ASP A N 1
ATOM 2033 C CA . ASP A 1 262 ? -0.666 -3.735 13.119 1.00 92.06 262 ASP A CA 1
ATOM 2034 C C . ASP A 1 262 ? 0.254 -2.554 13.448 1.00 92.06 262 ASP A C 1
ATOM 2036 O O . ASP A 1 262 ? 0.246 -2.115 14.587 1.00 92.06 262 ASP A O 1
ATOM 2040 N N . VAL A 1 263 ? 1.046 -2.038 12.499 1.00 91.81 263 VAL A N 1
ATOM 2041 C CA . VAL A 1 263 ? 1.856 -0.827 12.727 1.00 91.81 263 VAL A CA 1
ATOM 2042 C C . VAL A 1 263 ? 0.954 0.372 13.037 1.00 91.81 263 VAL A C 1
ATOM 2044 O O . VAL A 1 263 ? 1.251 1.144 13.944 1.00 91.81 263 VAL A O 1
ATOM 2047 N N . CYS A 1 264 ? -0.173 0.490 12.328 1.00 93.56 264 CYS A N 1
ATOM 2048 C CA . CYS A 1 264 ? -1.111 1.602 12.489 1.00 93.56 264 CYS A CA 1
ATOM 2049 C C . CYS A 1 264 ? -2.388 1.200 13.243 1.00 93.56 264 CYS A C 1
ATOM 2051 O O . CYS A 1 264 ? -2.910 1.978 14.032 1.00 93.56 264 CYS A O 1
ATOM 2053 N N . HIS A 1 265 ? -2.908 -0.012 13.021 1.00 94.19 265 HIS A N 1
ATOM 2054 C CA . HIS A 1 265 ? -4.186 -0.463 13.587 1.00 94.19 265 HIS A CA 1
ATOM 2055 C C . HIS A 1 265 ? -4.030 -1.154 14.950 1.00 94.19 265 HIS A C 1
ATOM 2057 O O . HIS A 1 265 ? -4.439 -2.304 15.132 1.00 94.19 265 HIS A O 1
ATOM 2063 N N . THR A 1 266 ? -3.430 -0.450 15.905 1.00 90.62 266 THR A N 1
ATOM 2064 C CA . THR A 1 266 ? -3.174 -0.910 17.281 1.00 90.62 266 THR A CA 1
ATOM 2065 C C . THR A 1 266 ? -3.325 0.245 18.255 1.00 90.62 266 THR A C 1
ATOM 2067 O O . THR A 1 266 ? -2.919 1.342 17.918 1.00 90.62 266 THR A O 1
ATOM 2070 N N . VAL A 1 267 ? -3.838 0.052 19.471 1.00 87.75 267 VAL A N 1
ATOM 2071 C CA . VAL A 1 267 ? -3.974 1.164 20.443 1.00 87.75 267 VAL A CA 1
ATOM 2072 C C . VAL A 1 267 ? -2.648 1.831 20.847 1.00 87.75 267 VAL A C 1
ATOM 2074 O O . VAL A 1 267 ? -2.682 2.938 21.364 1.00 87.75 267 VAL A O 1
ATOM 2077 N N . GLN A 1 268 ? -1.494 1.181 20.636 1.00 81.81 268 GLN A N 1
ATOM 2078 C CA . GLN A 1 268 ? -0.149 1.666 21.024 1.00 81.81 268 GLN A CA 1
ATOM 2079 C C . GLN A 1 268 ? 0.036 1.982 22.516 1.00 81.81 268 GLN A C 1
ATOM 2081 O O . GLN A 1 268 ? 0.984 2.655 22.913 1.00 81.81 268 GLN A O 1
ATOM 2086 N N . GLU A 1 269 ? -0.845 1.457 23.362 1.00 81.56 269 GLU A N 1
ATOM 2087 C CA . GLU A 1 269 ? -0.773 1.590 24.811 1.00 81.56 269 GLU A CA 1
ATOM 2088 C C . GLU A 1 269 ? -0.307 0.279 25.453 1.00 81.56 269 GLU A C 1
ATOM 2090 O O . GLU A 1 269 ? -0.850 -0.797 25.177 1.00 81.56 269 GLU A O 1
ATOM 2095 N N . ASP A 1 270 ? 0.631 0.387 26.398 1.00 83.06 270 ASP A N 1
ATOM 2096 C CA . ASP A 1 270 ? 1.083 -0.737 27.233 1.00 83.06 270 ASP A CA 1
ATOM 2097 C C . ASP A 1 270 ? 0.014 -1.189 28.245 1.00 83.06 270 ASP A C 1
ATOM 2099 O O . ASP A 1 270 ? 0.056 -2.305 28.771 1.00 83.06 270 ASP A O 1
ATOM 2103 N N . SER A 1 271 ? -0.945 -0.314 28.565 1.00 88.56 271 SER A N 1
ATOM 2104 C CA . SER A 1 271 ? -2.009 -0.589 29.528 1.00 88.56 271 SER A CA 1
ATOM 2105 C C . SER A 1 271 ? -3.239 0.270 29.273 1.00 88.56 271 SER A C 1
ATOM 2107 O O . SER A 1 271 ? -3.101 1.431 28.911 1.00 88.56 271 SER A O 1
ATOM 2109 N N . VAL A 1 272 ? -4.419 -0.270 29.579 1.00 91.25 272 VAL A N 1
ATOM 2110 C CA . VAL A 1 272 ? -5.701 0.438 29.457 1.00 91.25 272 VAL A CA 1
ATOM 2111 C C . VAL A 1 272 ? -5.723 1.718 30.293 1.00 91.25 272 VAL A C 1
ATOM 2113 O O . VAL A 1 272 ? -5.729 1.658 31.529 1.00 91.25 272 VAL A O 1
ATOM 2116 N N . ASN A 1 273 ? -5.854 2.861 29.621 1.00 92.06 273 ASN A N 1
ATOM 2117 C CA . ASN A 1 273 ? -6.168 4.138 30.248 1.00 92.06 273 ASN A CA 1
ATOM 2118 C C . ASN A 1 273 ? -7.656 4.486 30.083 1.00 92.06 273 ASN A C 1
ATOM 2120 O O . ASN A 1 273 ? -8.091 5.001 29.060 1.00 92.06 273 ASN A O 1
ATOM 2124 N N . VAL A 1 274 ? -8.460 4.253 31.124 1.00 93.38 274 VAL A N 1
ATOM 2125 C CA . VAL A 1 274 ? -9.918 4.492 31.071 1.00 93.38 274 VAL A CA 1
ATOM 2126 C C . VAL A 1 274 ? -10.322 5.969 31.048 1.00 93.38 274 VAL A C 1
ATOM 2128 O O . VAL A 1 274 ? -11.508 6.272 30.911 1.00 93.38 274 VAL A O 1
ATOM 2131 N N . ASP A 1 275 ? -9.365 6.878 31.237 1.00 92.31 275 ASP A N 1
ATOM 2132 C CA . ASP A 1 275 ? -9.572 8.314 31.054 1.00 92.31 275 ASP A CA 1
ATOM 2133 C C . ASP A 1 275 ? -9.371 8.754 29.595 1.00 92.31 275 ASP A C 1
ATOM 2135 O O . ASP A 1 275 ? -9.748 9.877 29.255 1.00 92.31 275 ASP A O 1
ATOM 2139 N N . ASP A 1 276 ? -8.837 7.875 28.742 1.00 89.94 276 ASP A N 1
ATOM 2140 C CA . ASP A 1 276 ? -8.606 8.132 27.323 1.00 89.94 276 ASP A CA 1
ATOM 2141 C C . ASP A 1 276 ? -9.682 7.501 26.422 1.00 89.94 276 ASP A C 1
ATOM 2143 O O . ASP A 1 276 ? -10.561 6.749 26.860 1.00 89.94 276 ASP A O 1
ATOM 2147 N N . THR A 1 277 ? -9.630 7.846 25.138 1.00 89.50 277 THR A N 1
ATOM 2148 C CA . THR A 1 277 ? -10.411 7.221 24.075 1.00 89.50 277 THR A CA 1
ATOM 2149 C C . THR A 1 277 ? -9.506 6.265 23.304 1.00 89.50 277 THR A C 1
ATOM 2151 O O . THR A 1 277 ? -8.594 6.733 22.626 1.00 89.50 277 THR A O 1
ATOM 2154 N N . PRO A 1 278 ? -9.754 4.945 23.361 1.00 89.88 278 PRO A N 1
ATOM 2155 C CA . PRO A 1 278 ? -8.983 3.999 22.571 1.00 89.88 278 PRO A CA 1
ATOM 2156 C C . PRO A 1 278 ? -9.168 4.323 21.088 1.00 89.88 278 PRO A C 1
ATOM 2158 O O . PRO A 1 278 ? -10.295 4.480 20.615 1.00 89.88 278 PRO A O 1
ATOM 2161 N N . HIS A 1 279 ? -8.066 4.413 20.355 1.00 87.31 279 HIS A N 1
ATOM 2162 C CA . HIS A 1 279 ? -8.082 4.588 18.910 1.00 87.31 279 HIS A CA 1
ATOM 2163 C C . HIS A 1 279 ? -7.628 3.280 18.254 1.00 87.31 279 HIS A C 1
ATOM 2165 O O . HIS A 1 279 ? -6.729 2.621 18.766 1.00 87.31 279 HIS A O 1
ATOM 2171 N N . HIS A 1 280 ? -8.298 2.870 17.167 1.00 85.94 280 HIS A N 1
ATOM 2172 C CA . HIS A 1 280 ? -7.859 1.806 16.250 1.00 85.94 280 HIS A CA 1
ATOM 2173 C C . HIS A 1 280 ? -7.418 0.498 16.944 1.00 85.94 280 HIS A C 1
ATOM 2175 O O . HIS A 1 280 ? -6.390 -0.080 16.607 1.00 85.94 280 HIS A O 1
ATOM 2181 N N . SER A 1 281 ? -8.233 -0.008 17.882 1.00 90.81 281 SER A N 1
ATOM 2182 C CA . SER A 1 281 ? -7.948 -1.217 18.687 1.00 90.81 281 SER A CA 1
ATOM 2183 C C . SER A 1 281 ? -8.078 -2.560 17.941 1.00 90.81 281 SER A C 1
ATOM 2185 O O . SER A 1 281 ? -8.332 -3.613 18.529 1.00 90.81 281 SER A O 1
ATOM 2187 N N . THR A 1 282 ? -7.956 -2.537 16.612 1.00 91.50 282 THR A N 1
ATOM 2188 C CA . THR A 1 282 ? -8.270 -3.667 15.729 1.00 91.50 282 THR A CA 1
ATOM 2189 C C . THR A 1 282 ? -7.306 -4.837 15.928 1.00 91.50 282 THR A C 1
ATOM 2191 O O . THR A 1 282 ? -7.747 -5.988 15.986 1.00 91.50 282 THR A O 1
ATOM 2194 N N . SER A 1 283 ? -6.006 -4.565 16.078 1.00 90.88 283 SER A N 1
ATOM 2195 C CA . SER A 1 283 ? -4.997 -5.593 16.359 1.00 90.88 283 SER A CA 1
ATOM 2196 C C . SER A 1 283 ? -5.256 -6.277 17.702 1.00 90.88 283 SER A C 1
ATOM 2198 O O . SER A 1 283 ? -5.185 -7.509 17.807 1.00 90.88 283 SER A O 1
ATOM 2200 N N . GLU A 1 284 ? -5.618 -5.504 18.726 1.00 90.81 284 GLU A N 1
ATOM 2201 C CA . GLU A 1 284 ? -5.932 -6.012 20.058 1.00 90.81 284 GLU A CA 1
ATOM 2202 C C . GLU A 1 284 ? -7.218 -6.841 20.040 1.00 90.81 284 GLU A C 1
ATOM 2204 O O . GLU A 1 284 ? -7.253 -7.927 20.622 1.00 90.81 284 GLU A O 1
ATOM 2209 N N . ALA A 1 285 ? -8.246 -6.379 19.322 1.00 90.88 285 ALA A N 1
ATOM 2210 C CA . ALA A 1 285 ? -9.501 -7.099 19.129 1.00 90.88 285 ALA A CA 1
ATOM 2211 C C . ALA A 1 285 ? -9.268 -8.461 18.464 1.00 90.88 285 ALA A C 1
ATOM 2213 O O . ALA A 1 285 ? -9.767 -9.486 18.937 1.00 90.88 285 ALA A O 1
ATOM 2214 N N . LEU A 1 286 ? -8.474 -8.483 17.385 1.00 90.19 286 LEU A N 1
ATOM 2215 C CA . LEU A 1 286 ? -8.151 -9.709 16.664 1.00 90.19 286 LEU A CA 1
ATOM 2216 C C . LEU A 1 286 ? -7.349 -10.667 17.539 1.00 90.19 286 LEU A C 1
ATOM 2218 O O . LEU A 1 286 ? -7.677 -11.847 17.575 1.00 90.19 286 LEU A O 1
ATOM 2222 N N . SER A 1 287 ? -6.318 -10.172 18.230 1.00 87.19 287 SER A N 1
ATOM 2223 C CA . SER A 1 287 ? -5.411 -10.981 19.055 1.00 87.19 287 SER A CA 1
ATOM 2224 C C . SER A 1 287 ? -5.993 -11.380 20.418 1.00 87.19 287 SER A C 1
ATOM 2226 O O . SER A 1 287 ? -5.474 -12.300 21.058 1.00 87.19 287 SER A O 1
ATOM 2228 N N . GLY A 1 288 ? -7.076 -10.730 20.853 1.00 86.56 288 GLY A N 1
ATOM 2229 C CA . GLY A 1 288 ? -7.608 -10.834 22.210 1.00 86.56 288 GLY A CA 1
ATOM 2230 C C . GLY A 1 288 ? -6.628 -10.297 23.255 1.00 86.56 288 GLY A C 1
ATOM 2231 O O . GLY A 1 288 ? -6.481 -10.884 24.330 1.00 86.56 288 GLY A O 1
ATOM 2232 N N . ALA A 1 289 ? -5.895 -9.237 22.914 1.00 88.00 289 ALA A N 1
ATOM 2233 C CA . ALA A 1 289 ? -4.915 -8.630 23.802 1.00 88.00 289 ALA A CA 1
ATOM 2234 C C . ALA A 1 289 ? -5.600 -7.949 25.007 1.00 88.00 289 ALA A C 1
ATOM 2236 O O . ALA A 1 289 ? -6.745 -7.504 24.910 1.00 88.00 289 ALA A O 1
ATOM 2237 N N . PRO A 1 290 ? -4.931 -7.865 26.174 1.00 86.00 290 PRO A N 1
ATOM 2238 C CA . PRO A 1 290 ? -5.536 -7.340 27.402 1.00 86.00 290 PRO A CA 1
ATOM 2239 C C . PRO A 1 290 ? -5.849 -5.839 27.363 1.00 86.00 290 PRO A C 1
ATOM 2241 O O . PRO A 1 290 ? -6.564 -5.351 28.232 1.00 86.00 290 PRO A O 1
ATOM 2244 N N . ASN A 1 291 ? -5.314 -5.127 26.375 1.00 87.25 291 ASN A N 1
ATOM 2245 C CA . ASN A 1 291 ? -5.598 -3.731 26.064 1.00 87.25 291 ASN A CA 1
ATOM 2246 C C . ASN A 1 291 ? -6.787 -3.557 25.095 1.00 87.25 291 ASN A C 1
ATOM 2248 O O . ASN A 1 291 ? -7.219 -2.428 24.876 1.00 87.25 291 ASN A O 1
ATOM 2252 N N . PHE A 1 292 ? -7.392 -4.643 24.584 1.00 89.75 292 PHE A N 1
ATOM 2253 C CA . PHE A 1 292 ? -8.713 -4.580 23.949 1.00 89.75 292 PHE A CA 1
ATOM 2254 C C . PHE A 1 292 ? -9.802 -4.376 25.011 1.00 89.75 292 PHE A C 1
ATOM 2256 O O . PHE A 1 292 ? -10.422 -5.327 25.501 1.00 89.75 292 PHE A O 1
ATOM 2263 N N . GLY A 1 293 ? -10.020 -3.120 25.389 1.00 90.12 293 GLY A N 1
ATOM 2264 C CA . GLY A 1 293 ? -10.952 -2.775 26.453 1.00 90.12 293 GLY A CA 1
ATOM 2265 C C . GLY A 1 293 ? -10.424 -3.091 27.860 1.00 90.12 293 GLY A C 1
ATOM 2266 O O . GLY A 1 293 ? -9.445 -3.799 28.073 1.00 90.12 293 GLY A O 1
ATOM 2267 N N . TYR A 1 294 ? -11.125 -2.584 28.864 1.00 92.88 294 TYR A N 1
ATOM 2268 C CA . TYR A 1 294 ? -10.971 -2.930 30.267 1.00 92.88 294 TYR A CA 1
ATOM 2269 C C . TYR A 1 294 ? -11.547 -4.319 30.606 1.00 92.88 294 TYR A C 1
ATOM 2271 O O . TYR A 1 294 ? -12.753 -4.579 30.479 1.00 92.88 294 TYR A O 1
ATOM 2279 N N . GLN A 1 295 ? -10.694 -5.182 31.163 1.00 92.62 295 GLN A N 1
ATOM 2280 C CA . GLN A 1 295 ? -11.067 -6.490 31.706 1.00 92.62 295 GLN A CA 1
ATOM 2281 C C . GLN A 1 295 ? -11.438 -6.401 33.197 1.00 92.62 295 GLN A C 1
ATOM 2283 O O . GLN A 1 295 ? -10.670 -5.916 34.026 1.00 92.62 295 GLN A O 1
ATOM 2288 N N . TYR A 1 296 ? -12.621 -6.899 33.559 1.00 92.81 296 TYR A N 1
ATOM 2289 C CA . TYR A 1 296 ? -13.127 -6.889 34.932 1.00 92.81 296 TYR A CA 1
ATOM 2290 C C . TYR A 1 296 ? -12.519 -8.018 35.770 1.00 92.81 296 TY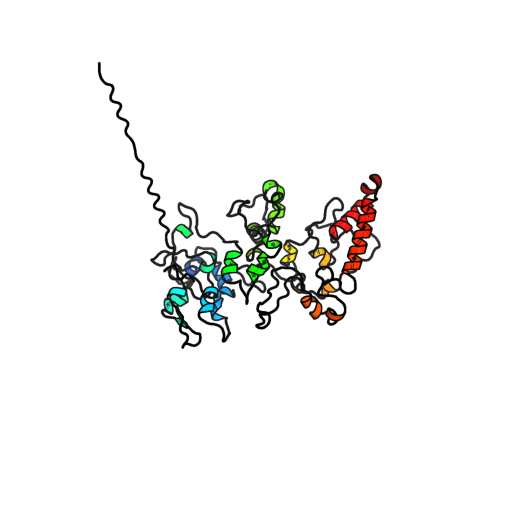R A C 1
ATOM 2292 O O . TYR A 1 296 ? -12.473 -9.176 35.350 1.00 92.81 296 TYR A O 1
ATOM 2300 N N . GLU A 1 297 ? -12.127 -7.688 37.001 1.00 92.75 297 GLU A N 1
ATOM 2301 C CA . GLU A 1 297 ? -11.548 -8.643 37.947 1.00 92.75 297 GLU A CA 1
ATOM 2302 C C . GLU A 1 297 ? -12.473 -9.847 38.198 1.00 92.75 297 GLU A C 1
ATOM 2304 O O . GLU A 1 297 ? -13.697 -9.724 38.316 1.00 92.75 297 GLU A O 1
ATOM 2309 N N . GLY A 1 298 ? -11.880 -11.042 38.258 1.00 93.56 298 GLY A N 1
ATOM 2310 C CA . GLY A 1 298 ? -12.606 -12.294 38.478 1.00 93.56 298 GLY A CA 1
ATOM 2311 C C . GLY A 1 298 ? -13.453 -12.757 37.286 1.00 93.56 298 GLY A C 1
ATOM 2312 O O . GLY A 1 298 ? -14.213 -13.718 37.423 1.00 93.56 298 GLY A O 1
ATOM 2313 N N . LYS A 1 299 ? -13.352 -12.100 36.123 1.00 93.31 299 LYS A N 1
ATOM 2314 C CA . LYS A 1 299 ? -13.943 -12.572 34.865 1.00 93.31 299 LYS A CA 1
ATOM 2315 C C . LYS A 1 299 ? -12.908 -13.289 34.011 1.00 93.31 299 LYS A C 1
ATOM 2317 O O . LYS A 1 299 ? -11.715 -13.015 34.078 1.00 93.31 299 LYS A O 1
ATOM 2322 N N . THR A 1 300 ? -13.392 -14.226 33.206 1.00 90.25 300 THR A N 1
ATOM 2323 C CA . THR A 1 300 ? -12.585 -14.944 32.222 1.00 90.25 300 THR A CA 1
ATOM 2324 C C . THR A 1 300 ? -13.016 -14.506 30.836 1.00 90.25 300 THR A C 1
ATOM 2326 O O . THR A 1 300 ? -14.208 -14.507 30.527 1.00 90.25 300 THR A O 1
ATOM 2329 N N . TYR A 1 301 ? -12.034 -14.161 30.015 1.00 88.88 301 TYR A N 1
ATOM 2330 C CA . TYR A 1 301 ? -12.210 -13.759 28.630 1.00 88.88 301 TYR A CA 1
ATOM 2331 C C . TYR A 1 301 ? -11.640 -14.850 27.732 1.00 88.88 301 TYR A C 1
ATOM 2333 O O . TYR A 1 301 ? -10.651 -15.496 28.078 1.00 88.88 301 TYR A O 1
ATOM 2341 N N . GLN A 1 302 ? -12.313 -15.103 26.615 1.00 87.31 302 GLN A N 1
ATOM 2342 C CA . GLN A 1 302 ? -11.888 -16.092 25.635 1.00 87.31 302 GLN A CA 1
ATOM 2343 C C . GLN A 1 302 ? -11.571 -15.380 24.336 1.00 87.31 302 GLN A C 1
ATOM 2345 O O . GLN A 1 302 ? -12.369 -14.573 23.859 1.00 87.31 302 GLN A O 1
ATOM 2350 N N . ASN A 1 303 ? -10.423 -15.717 23.764 1.00 88.25 303 ASN A N 1
ATOM 2351 C CA . ASN A 1 303 ? -10.026 -15.180 22.478 1.00 88.25 303 ASN A CA 1
ATOM 2352 C C . ASN A 1 303 ? -10.839 -15.839 21.361 1.00 88.25 303 ASN A C 1
ATOM 2354 O O . ASN A 1 303 ? -11.268 -16.992 21.465 1.00 88.25 303 ASN A O 1
ATOM 2358 N N . SER A 1 304 ? -11.035 -15.089 20.280 1.00 88.00 304 SER A N 1
ATOM 2359 C CA . SER A 1 304 ? -11.645 -15.596 19.054 1.00 88.00 304 SER A CA 1
ATOM 2360 C C . SER A 1 304 ? -10.864 -16.800 18.526 1.00 88.00 304 SER A C 1
ATOM 2362 O O . SER A 1 304 ? -9.641 -16.787 18.541 1.00 88.00 304 SER A O 1
ATOM 2364 N N . ALA A 1 305 ? -11.540 -17.810 17.970 1.00 90.31 305 ALA A N 1
ATOM 2365 C CA . ALA A 1 305 ? -10.854 -18.904 17.272 1.00 90.31 305 ALA A CA 1
ATOM 2366 C C . ALA A 1 305 ? -10.006 -18.400 16.083 1.00 90.31 305 ALA A C 1
ATOM 2368 O O . ALA A 1 305 ? -9.047 -19.059 15.678 1.00 90.31 305 ALA A O 1
ATOM 2369 N N . HIS A 1 306 ? -10.328 -17.213 15.556 1.00 91.00 306 HIS A N 1
ATOM 2370 C CA . HIS A 1 306 ? -9.565 -16.572 14.491 1.00 91.00 306 HIS A CA 1
ATOM 2371 C C . HIS A 1 306 ? -8.144 -16.171 14.912 1.00 91.00 306 HIS A C 1
ATOM 2373 O O . HIS A 1 306 ? -7.296 -16.106 14.031 1.00 91.00 306 HIS A O 1
ATOM 2379 N N . THR A 1 307 ? -7.825 -16.028 16.209 1.00 88.38 307 THR A N 1
ATOM 2380 C CA . THR A 1 307 ? -6.426 -15.815 16.651 1.00 88.38 307 THR A CA 1
ATOM 2381 C C . THR A 1 307 ? -5.495 -16.958 16.264 1.00 88.38 307 THR A C 1
ATOM 2383 O O . THR A 1 307 ? -4.290 -16.759 16.148 1.00 88.38 307 THR A O 1
ATOM 2386 N N . TYR A 1 308 ? -6.047 -18.161 16.096 1.00 86.75 308 TYR A N 1
ATOM 2387 C CA . TYR A 1 308 ? -5.301 -19.367 15.748 1.00 86.75 308 TYR A CA 1
ATOM 2388 C C . TYR A 1 308 ? -5.492 -19.771 14.285 1.00 86.75 308 TYR A C 1
ATOM 2390 O O . TYR A 1 308 ? -4.631 -20.442 13.722 1.00 86.75 308 TYR A O 1
ATOM 2398 N N . ALA A 1 309 ? -6.631 -19.411 13.684 1.00 88.44 309 ALA A N 1
ATOM 2399 C CA . ALA A 1 309 ? -6.988 -19.817 12.327 1.00 88.44 309 ALA A CA 1
ATOM 2400 C C . ALA A 1 309 ? -6.561 -18.812 11.241 1.00 88.44 309 ALA A C 1
ATOM 2402 O O . ALA A 1 309 ? -6.311 -19.241 10.117 1.00 88.44 309 ALA A O 1
ATOM 2403 N N . ALA A 1 310 ? -6.477 -17.513 11.558 1.00 88.50 310 ALA A N 1
ATOM 2404 C CA . ALA A 1 310 ? -6.043 -16.464 10.632 1.00 88.50 310 ALA A CA 1
ATOM 2405 C C . ALA A 1 310 ? -4.542 -16.182 10.821 1.00 88.50 310 ALA A C 1
ATOM 2407 O O . ALA A 1 310 ? -4.141 -15.292 11.575 1.00 88.50 310 ALA A O 1
ATOM 2408 N N . LEU A 1 311 ? -3.702 -17.008 10.194 1.00 86.12 311 LEU A N 1
ATOM 2409 C CA . LEU A 1 311 ? -2.246 -16.969 10.369 1.00 86.12 311 LEU A CA 1
ATOM 2410 C C . LEU A 1 311 ? -1.601 -15.745 9.703 1.00 86.12 311 LEU A C 1
ATOM 2412 O O . LEU A 1 311 ? -0.574 -15.270 10.185 1.00 86.12 311 LEU A O 1
ATOM 2416 N N . GLU A 1 312 ? -2.220 -15.209 8.648 1.00 89.50 312 GLU A N 1
ATOM 2417 C CA . GLU A 1 312 ? -1.822 -13.954 7.989 1.00 89.50 312 GLU A CA 1
ATOM 2418 C C . GLU A 1 312 ? -2.613 -12.755 8.552 1.00 89.50 312 GLU A C 1
ATOM 2420 O O . GLU A 1 312 ? -2.677 -11.679 7.955 1.00 89.50 312 GLU A O 1
ATOM 2425 N N . ARG A 1 313 ? -3.225 -12.944 9.732 1.00 91.25 313 ARG A N 1
ATOM 2426 C CA . ARG A 1 313 ? -3.956 -11.937 10.509 1.00 91.25 313 ARG A CA 1
ATOM 2427 C C . ARG A 1 313 ? -4.986 -11.192 9.655 1.00 91.25 313 ARG A C 1
ATOM 2429 O O . ARG A 1 313 ? -5.956 -11.786 9.194 1.00 91.25 313 ARG A O 1
ATOM 2436 N N . CYS A 1 314 ? -4.804 -9.887 9.472 1.00 92.44 314 CYS A N 1
ATOM 2437 C CA . CYS A 1 314 ? -5.745 -9.006 8.792 1.00 92.44 314 CYS A CA 1
ATOM 2438 C C . CYS A 1 314 ? -5.861 -9.347 7.297 1.00 92.44 314 CYS A C 1
ATOM 2440 O O . CYS A 1 314 ? -6.952 -9.274 6.730 1.00 92.44 314 CYS A O 1
ATOM 2442 N N . ILE A 1 315 ? -4.753 -9.761 6.672 1.00 92.62 315 ILE A N 1
ATOM 2443 C CA . ILE A 1 315 ? -4.646 -10.003 5.226 1.00 92.62 315 ILE A CA 1
ATOM 2444 C C . ILE A 1 315 ? -5.513 -11.185 4.786 1.00 92.62 315 ILE A C 1
ATOM 2446 O O . ILE A 1 315 ? -6.133 -11.104 3.725 1.00 92.62 315 ILE A O 1
ATOM 2450 N N . ASP A 1 316 ? -5.649 -12.217 5.629 1.00 90.88 316 ASP A N 1
ATOM 2451 C CA . ASP A 1 316 ? -6.486 -13.398 5.356 1.00 90.88 316 ASP A CA 1
ATOM 2452 C C . ASP A 1 316 ? -7.933 -13.015 4.979 1.00 90.88 316 ASP A C 1
ATOM 2454 O O . ASP A 1 316 ? -8.561 -13.686 4.153 1.00 90.88 316 ASP A O 1
ATOM 2458 N N . CYS A 1 317 ? -8.454 -11.926 5.561 1.00 92.38 317 CYS A N 1
ATOM 2459 C CA . CYS A 1 317 ? -9.824 -11.452 5.354 1.00 92.38 317 CYS A CA 1
ATOM 2460 C C . CYS A 1 317 ? -9.910 -10.198 4.475 1.00 92.38 317 CYS A C 1
ATOM 2462 O O . CYS A 1 317 ? -10.763 -10.139 3.587 1.00 92.38 317 CYS A O 1
ATOM 2464 N N . HIS A 1 318 ? -9.061 -9.201 4.740 1.00 94.69 318 HIS A N 1
ATOM 2465 C CA . HIS A 1 318 ? -9.173 -7.847 4.186 1.00 94.69 318 HIS A CA 1
ATOM 2466 C C . HIS A 1 318 ? -8.481 -7.667 2.834 1.00 94.69 318 HIS A C 1
ATOM 2468 O O . HIS A 1 318 ? -8.810 -6.733 2.114 1.00 94.69 318 HIS A O 1
ATOM 2474 N N . VAL A 1 319 ? -7.568 -8.568 2.457 1.00 94.81 319 VAL A N 1
ATOM 2475 C CA . VAL A 1 319 ? -6.827 -8.491 1.185 1.00 94.81 319 VAL A CA 1
ATOM 2476 C C . VAL A 1 319 ? -7.023 -9.784 0.389 1.00 94.81 319 VAL A C 1
ATOM 2478 O O . VAL A 1 319 ? -6.098 -10.332 -0.197 1.00 94.81 319 VAL A O 1
ATOM 2481 N N . HIS A 1 320 ? -8.248 -10.319 0.387 1.00 92.56 320 HIS A N 1
ATOM 2482 C CA . HIS A 1 320 ? -8.562 -11.585 -0.277 1.00 92.56 320 HIS A CA 1
ATOM 2483 C C . HIS A 1 320 ? -8.746 -11.411 -1.800 1.00 92.56 320 HIS A C 1
ATOM 2485 O O . HIS A 1 320 ? -9.771 -10.858 -2.234 1.00 92.56 320 HIS A O 1
ATOM 2491 N N . PRO A 1 321 ? -7.822 -11.918 -2.642 1.00 93.38 321 PRO A N 1
ATOM 2492 C CA . PRO A 1 321 ? -7.866 -11.675 -4.075 1.00 93.38 321 PRO A CA 1
ATOM 2493 C C . PRO A 1 321 ? -8.806 -12.647 -4.804 1.00 93.38 321 PRO A C 1
ATOM 2495 O O . PRO A 1 321 ? -9.144 -13.734 -4.338 1.00 93.38 321 PRO A O 1
ATOM 2498 N N . THR A 1 322 ? -9.211 -12.282 -6.015 1.00 90.56 322 THR A N 1
ATOM 2499 C CA . THR A 1 322 ? -9.802 -13.189 -7.000 1.00 90.56 322 THR A CA 1
ATOM 2500 C C . THR A 1 322 ? -9.080 -12.987 -8.329 1.00 90.56 322 THR A C 1
ATOM 2502 O O . THR A 1 322 ? -9.019 -11.855 -8.806 1.00 90.56 322 THR A O 1
ATOM 2505 N N . PRO A 1 323 ? -8.522 -14.045 -8.943 1.00 89.44 323 PRO A N 1
ATOM 2506 C CA . PRO A 1 323 ? -7.858 -13.921 -10.235 1.00 89.44 323 PRO A CA 1
ATOM 2507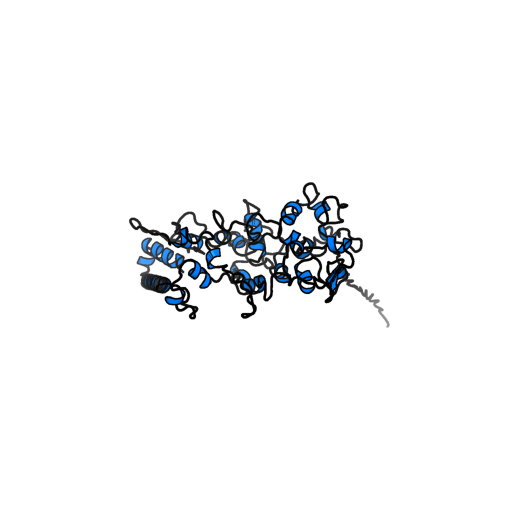 C C . PRO A 1 323 ? -8.796 -13.354 -11.301 1.00 89.44 323 PRO A C 1
ATOM 2509 O O . PRO A 1 323 ? -10.015 -13.517 -11.211 1.00 89.44 323 PRO A O 1
ATOM 2512 N N . PHE A 1 324 ? -8.217 -12.759 -12.343 1.00 89.00 324 PHE A N 1
ATOM 2513 C CA . PHE A 1 324 ? -8.980 -12.343 -13.514 1.00 89.00 324 PHE A CA 1
ATOM 2514 C C . PHE A 1 324 ? -9.823 -13.501 -14.058 1.00 89.00 324 PHE A C 1
ATOM 2516 O O . PHE A 1 324 ? -9.338 -14.621 -14.242 1.00 89.00 324 PHE A O 1
ATOM 2523 N N . ASN A 1 325 ? -11.083 -13.206 -14.354 1.00 84.75 325 ASN A N 1
ATOM 2524 C CA . ASN A 1 325 ? -12.013 -14.136 -14.963 1.00 84.75 325 ASN A CA 1
ATOM 2525 C C . ASN A 1 325 ? -12.637 -13.465 -16.194 1.00 84.75 325 ASN A C 1
ATOM 2527 O O . ASN A 1 325 ? -13.284 -12.426 -16.090 1.00 84.75 325 ASN A O 1
ATOM 2531 N N . ALA A 1 326 ? -12.460 -14.081 -17.366 1.00 83.75 326 ALA A N 1
ATOM 2532 C CA . ALA A 1 326 ? -12.899 -13.515 -18.643 1.00 83.75 326 ALA A CA 1
ATOM 2533 C C . ALA A 1 326 ? -14.430 -13.392 -18.775 1.00 83.75 326 ALA A C 1
ATOM 2535 O O . ALA A 1 326 ? -14.912 -12.664 -19.635 1.00 83.75 326 ALA A O 1
ATOM 2536 N N . GLN A 1 327 ? -15.203 -14.110 -17.954 1.00 81.62 327 GLN A N 1
ATOM 2537 C CA . GLN A 1 327 ? -16.660 -13.993 -17.906 1.00 81.62 327 GLN A CA 1
ATOM 2538 C C . GLN A 1 327 ? -17.121 -12.816 -17.035 1.00 81.62 327 GLN A C 1
ATOM 2540 O O . GLN A 1 327 ? -18.170 -12.245 -17.320 1.00 81.62 327 GLN A O 1
ATOM 2545 N N . THR A 1 328 ? -16.371 -12.465 -15.984 1.00 76.50 328 THR A N 1
ATOM 2546 C CA . THR A 1 328 ? -16.706 -11.348 -15.080 1.00 76.50 328 THR A CA 1
ATOM 2547 C C . THR A 1 328 ? -15.992 -10.044 -15.435 1.00 76.50 328 THR A C 1
ATOM 2549 O O . THR A 1 328 ? -16.448 -8.989 -15.015 1.00 76.50 328 THR A O 1
ATOM 2552 N N . GLY A 1 329 ? -14.908 -10.103 -16.213 1.00 79.75 329 GLY A N 1
ATOM 2553 C CA . GLY A 1 329 ? -14.254 -8.947 -16.835 1.00 79.75 329 GLY A CA 1
ATOM 2554 C C . GLY A 1 329 ? -13.235 -8.195 -15.974 1.00 79.75 329 GLY A C 1
ATOM 2555 O O . GLY A 1 329 ? -12.674 -7.212 -16.437 1.00 79.75 329 GLY A O 1
ATOM 2556 N N . THR A 1 330 ? -12.962 -8.608 -14.733 1.00 82.75 330 THR A N 1
ATOM 2557 C CA . THR A 1 330 ? -11.941 -7.960 -13.882 1.00 82.75 330 THR A CA 1
ATOM 2558 C C . THR A 1 330 ? -11.429 -8.938 -12.822 1.00 82.75 330 THR A C 1
ATOM 2560 O O . THR A 1 330 ? -12.184 -9.781 -12.325 1.00 82.75 330 THR A O 1
ATOM 2563 N N . ALA A 1 331 ? -10.141 -8.850 -12.495 1.00 93.06 331 ALA A N 1
ATOM 2564 C CA . ALA A 1 331 ? -9.570 -9.403 -11.274 1.00 93.06 331 ALA A CA 1
ATOM 2565 C C . ALA A 1 331 ? -10.034 -8.607 -10.044 1.00 93.06 331 ALA A C 1
ATOM 2567 O O . ALA A 1 331 ? -10.623 -7.537 -10.156 1.00 93.06 331 ALA A O 1
ATOM 2568 N N . PHE A 1 332 ? -9.742 -9.132 -8.862 1.00 93.38 332 PHE A N 1
ATOM 2569 C CA . PHE A 1 332 ? -9.825 -8.390 -7.615 1.00 93.38 332 PHE A CA 1
ATOM 2570 C C . PHE A 1 332 ? -8.556 -8.646 -6.808 1.00 93.38 332 PHE A C 1
ATOM 2572 O O . PHE A 1 332 ? -8.170 -9.803 -6.630 1.00 93.38 332 PHE A O 1
ATOM 2579 N N . THR A 1 333 ? -7.894 -7.605 -6.324 1.00 95.06 333 THR A N 1
ATOM 2580 C CA . THR A 1 333 ? -6.580 -7.716 -5.670 1.00 95.06 333 THR A CA 1
ATOM 2581 C C . THR A 1 333 ? -6.636 -7.585 -4.153 1.00 95.06 333 THR A C 1
ATOM 2583 O O . THR A 1 333 ? -5.666 -7.941 -3.493 1.00 95.06 333 THR A O 1
ATOM 2586 N N . GLY A 1 334 ? -7.755 -7.119 -3.592 1.00 95.56 334 GLY A N 1
ATOM 2587 C CA . GLY A 1 334 ? -7.915 -6.924 -2.149 1.00 95.56 334 GLY A CA 1
ATOM 2588 C C . GLY A 1 334 ? -7.511 -5.545 -1.643 1.00 95.56 334 GLY A C 1
ATOM 2589 O O . GLY A 1 334 ? -7.579 -5.306 -0.443 1.00 95.56 334 GLY A O 1
ATOM 2590 N N . HIS A 1 335 ? -7.133 -4.619 -2.522 1.00 97.31 335 HIS A N 1
ATOM 2591 C CA . HIS A 1 335 ? -6.603 -3.311 -2.129 1.00 97.31 335 HIS A CA 1
ATOM 2592 C C . HIS A 1 335 ? -7.695 -2.272 -1.855 1.00 97.31 335 HIS A C 1
ATOM 2594 O O . HIS A 1 335 ? -7.395 -1.119 -1.575 1.00 97.31 335 HIS A O 1
ATOM 2600 N N . THR A 1 336 ? -8.966 -2.683 -1.843 1.00 96.31 336 THR A N 1
ATOM 2601 C CA . THR A 1 336 ? -10.030 -1.909 -1.192 1.00 96.31 336 THR A CA 1
ATOM 2602 C C . THR A 1 336 ? -9.957 -2.015 0.329 1.00 96.31 336 THR A C 1
ATOM 2604 O O . THR A 1 336 ? -10.600 -1.227 1.014 1.00 96.31 336 THR A O 1
ATOM 2607 N N . PHE A 1 337 ? -9.240 -3.019 0.859 1.00 96.06 337 PHE A N 1
ATOM 2608 C CA . PHE A 1 337 ? -9.129 -3.384 2.281 1.00 96.06 337 PHE A CA 1
ATOM 2609 C C . PHE A 1 337 ? -10.451 -3.757 2.974 1.00 96.06 337 PHE A C 1
ATOM 2611 O O . PHE A 1 337 ? -10.466 -4.167 4.133 1.00 96.06 337 PHE A O 1
ATOM 2618 N N . GLU A 1 338 ? -11.574 -3.667 2.269 1.00 93.44 338 GLU A N 1
ATOM 2619 C CA . GLU A 1 338 ? -12.845 -4.255 2.673 1.00 93.44 338 GLU A CA 1
ATOM 2620 C C . GLU A 1 338 ? -12.754 -5.789 2.718 1.00 93.44 338 GLU A C 1
ATOM 2622 O O . GLU A 1 338 ? -12.325 -6.412 1.737 1.00 93.44 338 GLU A O 1
ATOM 2627 N N . PRO A 1 339 ? -13.199 -6.431 3.814 1.00 92.50 339 PRO A N 1
ATOM 2628 C CA . PRO A 1 339 ? -13.214 -7.878 3.884 1.00 92.50 339 PRO A CA 1
ATOM 2629 C C . PRO A 1 339 ? -14.168 -8.458 2.841 1.00 92.50 339 PRO A C 1
ATOM 2631 O O . PRO A 1 339 ? -15.119 -7.817 2.383 1.00 92.50 339 PRO A O 1
ATOM 2634 N N . ARG A 1 340 ? -13.934 -9.715 2.464 1.00 90.38 340 ARG A N 1
ATOM 2635 C CA . ARG A 1 340 ? -14.765 -10.416 1.480 1.00 90.38 340 ARG A CA 1
ATOM 2636 C C . ARG A 1 340 ? -15.330 -11.707 2.028 1.00 90.38 340 ARG A C 1
ATOM 2638 O O . ARG A 1 340 ? -14.629 -12.493 2.652 1.00 90.38 340 ARG A O 1
ATOM 2645 N N . VAL A 1 341 ? -16.594 -11.975 1.702 1.00 92.25 341 VAL A N 1
ATOM 2646 C CA . VAL A 1 341 ? -17.294 -13.203 2.120 1.00 92.25 341 VAL A CA 1
ATOM 2647 C C . VAL A 1 341 ? -16.577 -14.473 1.644 1.00 92.25 341 VAL A C 1
ATOM 2649 O O . VAL A 1 341 ? -16.618 -15.500 2.313 1.00 92.25 341 VAL A O 1
ATOM 2652 N N . GLN A 1 342 ? -15.866 -14.398 0.514 1.00 91.56 342 GLN A N 1
ATOM 2653 C CA . GLN A 1 342 ? -15.051 -15.484 -0.032 1.00 91.56 342 GLN A CA 1
ATOM 2654 C C . GLN A 1 342 ? -13.929 -15.917 0.926 1.00 91.56 342 GLN A C 1
ATOM 2656 O O . GLN A 1 342 ? -13.626 -17.108 0.995 1.00 91.56 342 GLN A O 1
ATOM 2661 N N . ALA A 1 343 ? -13.363 -14.988 1.704 1.00 92.56 343 ALA A N 1
ATOM 2662 C CA . ALA A 1 343 ? -12.333 -15.302 2.691 1.00 92.56 343 ALA A CA 1
ATOM 2663 C C . ALA A 1 343 ? -12.861 -16.248 3.781 1.00 92.56 343 ALA A C 1
ATOM 2665 O O . ALA A 1 343 ? -12.165 -17.164 4.217 1.00 92.56 343 ALA A O 1
ATOM 2666 N N . CYS A 1 344 ? -14.130 -16.086 4.167 1.00 93.38 344 CYS A N 1
ATOM 2667 C CA . CYS A 1 344 ? -14.764 -16.883 5.213 1.00 93.38 344 CYS A CA 1
ATOM 2668 C C . CYS A 1 344 ? -14.977 -18.344 4.782 1.00 93.38 344 CYS A C 1
ATOM 2670 O O . CYS A 1 344 ? -14.845 -19.268 5.586 1.00 93.38 344 CYS A O 1
ATOM 2672 N N . VAL A 1 345 ? -15.279 -18.568 3.499 1.00 92.75 345 VAL A N 1
ATOM 2673 C CA . VAL A 1 345 ? -15.665 -19.880 2.945 1.00 92.75 345 VAL A CA 1
ATOM 2674 C C . VAL A 1 345 ? -14.524 -20.897 3.003 1.00 92.75 345 VAL A C 1
ATOM 2676 O O . VAL A 1 345 ? -14.778 -22.098 3.082 1.00 92.75 345 VAL A O 1
ATOM 2679 N N . ARG A 1 346 ? -13.267 -20.432 3.040 1.00 88.12 346 ARG A N 1
ATOM 2680 C CA . ARG A 1 346 ? -12.079 -21.289 3.194 1.00 88.12 346 ARG A CA 1
ATOM 2681 C C . ARG A 1 346 ? -12.156 -22.176 4.443 1.00 88.12 346 ARG A C 1
ATOM 2683 O O . ARG A 1 346 ? -11.694 -23.313 4.404 1.00 88.12 346 ARG A O 1
ATOM 2690 N N . CY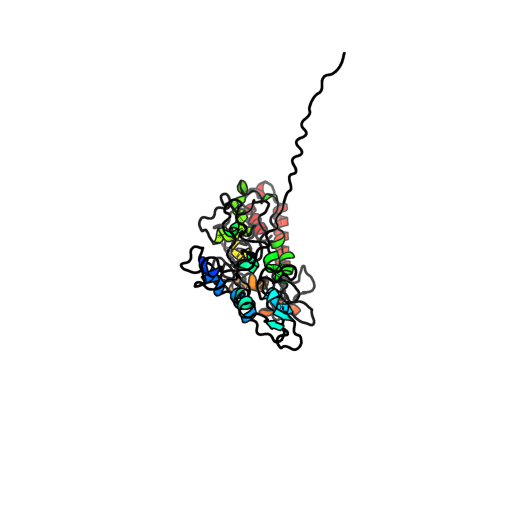S A 1 347 ? -12.752 -21.665 5.521 1.00 90.69 347 CYS A N 1
ATOM 2691 C CA . CYS A 1 347 ? -12.876 -22.356 6.809 1.00 90.69 347 CYS A CA 1
ATOM 2692 C C . CYS A 1 347 ? -14.337 -22.650 7.197 1.00 90.69 347 CYS A C 1
ATOM 2694 O O . CYS A 1 347 ? -14.597 -23.563 7.983 1.00 90.69 347 CYS A O 1
ATOM 2696 N N . HIS A 1 348 ? -15.297 -21.913 6.636 1.00 94.00 348 HIS A N 1
ATOM 2697 C CA . HIS A 1 348 ? -16.728 -22.049 6.901 1.00 94.00 348 HIS A CA 1
ATOM 2698 C C . HIS A 1 348 ? -17.476 -22.465 5.633 1.00 94.00 348 HIS A C 1
ATOM 2700 O O . HIS A 1 348 ? -18.064 -21.643 4.934 1.00 94.00 348 HIS A O 1
ATOM 2706 N N . ALA A 1 349 ? -17.475 -23.763 5.327 1.00 95.00 349 ALA A N 1
ATOM 2707 C CA . ALA A 1 349 ? -18.128 -24.289 4.125 1.00 95.00 349 ALA A CA 1
ATOM 2708 C C . ALA A 1 349 ? -19.653 -24.041 4.087 1.00 95.00 349 ALA A C 1
ATOM 2710 O O . ALA A 1 349 ? -20.256 -24.058 3.017 1.00 95.00 349 ALA A O 1
ATOM 2711 N N . ASP A 1 350 ? -20.281 -23.801 5.241 1.00 95.62 350 ASP A N 1
ATOM 2712 C CA . ASP A 1 350 ? -21.698 -23.468 5.385 1.00 95.62 350 ASP A CA 1
ATOM 2713 C C . ASP A 1 350 ? -22.009 -21.976 5.190 1.00 95.62 350 ASP A C 1
ATOM 2715 O O . ASP A 1 350 ? -23.184 -21.623 5.169 1.00 95.62 350 ASP A O 1
ATOM 2719 N N . TYR A 1 351 ? -21.008 -21.101 5.018 1.00 95.56 351 TYR A N 1
ATOM 2720 C CA . TYR A 1 351 ? -21.183 -19.643 5.076 1.00 95.56 351 TYR A CA 1
ATOM 2721 C C . TYR A 1 351 ? -22.306 -19.119 4.172 1.00 95.56 351 TYR A C 1
ATOM 2723 O O . TYR A 1 351 ? -23.238 -18.477 4.652 1.00 95.56 351 TYR A O 1
ATOM 2731 N N . TYR A 1 352 ? -22.278 -19.471 2.883 1.00 95.00 352 TYR A N 1
ATOM 2732 C CA . TYR A 1 352 ? -23.304 -19.057 1.919 1.00 95.00 352 TYR A CA 1
ATOM 2733 C C . TYR A 1 352 ? -24.694 -19.651 2.186 1.00 95.00 352 TYR A C 1
ATOM 2735 O O . TYR A 1 352 ? -25.678 -19.161 1.644 1.00 95.00 352 TYR A O 1
ATOM 2743 N N . ALA A 1 353 ? -24.792 -20.713 2.988 1.00 94.75 353 ALA A N 1
ATOM 2744 C CA . ALA A 1 353 ? -26.070 -21.310 3.362 1.00 94.75 353 ALA A CA 1
ATOM 2745 C C . ALA A 1 353 ? -26.690 -20.650 4.602 1.00 94.75 353 ALA A C 1
ATOM 2747 O O . ALA A 1 353 ? -27.900 -20.754 4.795 1.00 94.75 353 ALA A O 1
ATOM 2748 N N . VAL A 1 354 ? -25.879 -20.005 5.451 1.00 94.81 354 VAL A N 1
ATOM 2749 C CA . VAL A 1 354 ? -26.330 -19.455 6.741 1.00 94.81 354 VAL A CA 1
ATOM 2750 C C . VAL A 1 354 ? -26.269 -17.928 6.833 1.00 94.81 354 VAL A C 1
ATOM 2752 O O . VAL A 1 354 ? -26.787 -17.379 7.802 1.00 94.81 354 VAL A O 1
ATOM 2755 N N . VAL A 1 355 ? -25.671 -17.243 5.853 1.00 94.75 355 VAL A N 1
ATOM 2756 C CA . VAL A 1 355 ? -25.585 -15.774 5.787 1.00 94.75 355 VAL A CA 1
ATOM 2757 C C . VAL A 1 355 ? -26.167 -15.264 4.473 1.00 94.75 355 VAL A C 1
ATOM 2759 O O . VAL A 1 355 ? -25.836 -15.769 3.401 1.00 94.75 355 VAL A O 1
ATOM 2762 N N . ASP A 1 356 ? -26.993 -14.219 4.548 1.00 92.62 356 ASP A N 1
ATOM 2763 C CA . ASP A 1 356 ? -27.383 -13.439 3.373 1.00 92.62 356 ASP A CA 1
ATOM 2764 C C . ASP A 1 356 ? -26.213 -12.551 2.930 1.00 92.62 356 ASP A C 1
ATOM 2766 O O . ASP A 1 356 ? -26.000 -11.454 3.447 1.00 92.62 356 ASP A O 1
ATOM 2770 N N . THR A 1 357 ? -25.439 -13.033 1.957 1.00 93.31 357 THR A N 1
ATOM 2771 C CA . THR A 1 357 ? -24.285 -12.300 1.422 1.00 93.31 357 THR A CA 1
ATOM 2772 C C . THR A 1 357 ? -24.664 -11.194 0.435 1.00 93.31 357 THR A C 1
ATOM 2774 O O . THR A 1 357 ? -23.770 -10.519 -0.074 1.00 93.31 357 THR A O 1
ATOM 2777 N N . SER A 1 358 ? -25.954 -11.019 0.120 1.00 91.38 358 SER A N 1
ATOM 2778 C CA . SER A 1 358 ? -26.425 -9.951 -0.770 1.00 91.38 358 SER A CA 1
ATOM 2779 C C . SER A 1 358 ? -26.624 -8.619 -0.043 1.00 91.38 358 SER A C 1
ATOM 2781 O O . SER A 1 358 ? -26.535 -7.561 -0.664 1.00 91.38 358 SER A O 1
ATOM 2783 N N . ASN A 1 359 ? -26.833 -8.659 1.275 1.00 92.00 359 ASN A N 1
ATOM 2784 C CA . ASN A 1 359 ? -27.014 -7.474 2.100 1.00 92.00 359 ASN A CA 1
ATOM 2785 C C . ASN A 1 359 ? -25.668 -6.978 2.654 1.00 92.00 359 ASN A C 1
ATOM 2787 O O . ASN A 1 359 ? -25.041 -7.645 3.472 1.00 92.00 359 ASN A O 1
ATOM 2791 N N . ALA A 1 360 ? -25.237 -5.782 2.245 1.00 89.50 360 ALA A N 1
ATOM 2792 C CA . ALA A 1 360 ? -23.966 -5.195 2.672 1.00 89.50 360 ALA A CA 1
ATOM 2793 C C . ALA A 1 360 ? -23.836 -5.007 4.197 1.00 89.50 360 ALA A C 1
ATOM 2795 O O . ALA A 1 360 ? -22.725 -5.096 4.711 1.00 89.50 360 ALA A O 1
ATOM 2796 N N . GLU A 1 361 ? -24.945 -4.799 4.910 1.00 89.50 361 GLU A N 1
ATOM 2797 C CA . GLU A 1 361 ? -24.959 -4.568 6.360 1.00 89.50 361 GLU A CA 1
ATOM 2798 C C . GLU A 1 361 ? -24.822 -5.869 7.161 1.00 89.50 361 GLU A C 1
ATOM 2800 O O . GLU A 1 361 ? -24.261 -5.869 8.254 1.00 89.50 361 GLU A O 1
ATOM 2805 N N . THR A 1 362 ? -25.315 -6.987 6.616 1.00 92.38 362 THR A N 1
ATOM 2806 C CA . THR A 1 362 ? -25.394 -8.276 7.326 1.00 92.38 362 THR A CA 1
ATOM 2807 C C . THR A 1 362 ? -24.578 -9.388 6.676 1.00 92.38 362 THR A C 1
ATOM 2809 O O . THR A 1 362 ? -24.562 -10.507 7.185 1.00 92.38 362 THR A O 1
ATOM 2812 N N . ARG A 1 363 ? -23.873 -9.120 5.568 1.00 93.94 363 ARG A N 1
ATOM 2813 C CA . ARG A 1 363 ? -23.070 -10.124 4.841 1.00 93.94 363 ARG A CA 1
ATOM 2814 C C . ARG A 1 363 ? -21.926 -10.723 5.658 1.00 93.94 363 ARG A C 1
ATOM 2816 O O . ARG A 1 363 ? -21.352 -11.708 5.208 1.00 93.94 363 ARG A O 1
ATOM 2823 N N . PHE A 1 364 ? -21.613 -10.146 6.821 1.00 94.25 364 PHE A N 1
ATOM 2824 C CA . PHE A 1 364 ? -20.645 -10.665 7.789 1.00 94.25 364 PHE A CA 1
ATOM 2825 C C . PHE A 1 364 ? -21.272 -11.136 9.105 1.00 94.25 364 PHE A C 1
ATOM 2827 O O . PHE A 1 364 ? -20.547 -11.590 9.993 1.00 94.25 364 PHE A O 1
ATOM 2834 N N . ASP A 1 365 ? -22.605 -11.125 9.221 1.00 95.31 365 ASP A N 1
ATOM 2835 C CA . ASP A 1 365 ? -23.329 -11.550 10.419 1.00 95.31 365 ASP A CA 1
ATOM 2836 C C . ASP A 1 365 ? -23.416 -13.080 10.533 1.00 95.31 365 ASP A C 1
ATOM 2838 O O . ASP A 1 365 ? -24.479 -13.710 10.552 1.00 95.31 365 ASP A O 1
ATOM 2842 N N . TYR A 1 366 ? -22.250 -13.716 10.590 1.00 95.00 366 TYR A N 1
ATOM 2843 C CA . TYR A 1 366 ? -22.137 -15.158 10.661 1.00 95.00 366 TYR A CA 1
ATOM 2844 C C . TYR A 1 366 ? -22.706 -15.675 11.984 1.00 95.00 366 TYR A C 1
ATOM 2846 O O . TYR A 1 366 ? -22.179 -15.409 13.071 1.00 95.00 366 TYR A O 1
ATOM 2854 N N . ARG A 1 367 ? -23.811 -16.426 11.878 1.00 93.62 367 ARG A N 1
ATOM 2855 C CA . ARG A 1 367 ? -24.551 -17.016 13.007 1.00 93.62 367 ARG A CA 1
ATOM 2856 C C . ARG A 1 367 ? -25.021 -15.974 14.038 1.00 93.62 367 ARG A C 1
ATOM 2858 O O . ARG A 1 367 ? -25.106 -16.285 15.226 1.00 93.62 367 ARG A O 1
ATOM 2865 N N . GLY A 1 368 ? -25.333 -14.754 13.588 1.00 94.75 368 GLY A N 1
ATOM 2866 C CA . GLY A 1 368 ? -25.860 -13.681 14.438 1.00 94.75 368 GLY A CA 1
ATOM 2867 C C . GLY A 1 368 ? -24.810 -13.001 15.324 1.00 94.75 368 GLY A C 1
ATOM 2868 O O . GLY A 1 368 ? -25.172 -12.344 16.302 1.00 94.75 368 GLY A O 1
ATOM 2869 N N . THR A 1 369 ? -23.517 -13.207 15.051 1.00 93.50 369 THR A N 1
ATOM 2870 C CA . THR A 1 369 ? -22.425 -12.656 15.867 1.00 93.50 369 THR A CA 1
ATOM 2871 C C . THR A 1 369 ? -22.393 -11.130 15.823 1.00 93.50 369 THR A C 1
ATOM 2873 O O . THR A 1 369 ? -22.283 -10.507 16.878 1.00 93.50 369 THR A O 1
ATOM 2876 N N . GLN A 1 370 ? -22.526 -10.528 14.640 1.00 93.56 370 GLN A N 1
ATOM 2877 C CA . GLN A 1 370 ? -22.518 -9.074 14.474 1.00 93.56 370 GLN A CA 1
ATOM 2878 C C . GLN A 1 370 ? -23.771 -8.477 15.116 1.00 93.56 370 GLN A C 1
ATOM 2880 O O . GLN A 1 370 ? -23.659 -7.655 16.021 1.00 93.56 370 GLN A O 1
ATOM 2885 N N . SER A 1 371 ? -24.954 -9.009 14.785 1.00 95.00 371 SER A N 1
ATOM 2886 C CA . SER A 1 371 ? -26.227 -8.549 15.359 1.00 95.00 371 SER A CA 1
ATOM 2887 C C . SER A 1 371 ? -26.242 -8.609 16.891 1.00 95.00 371 SER A C 1
ATOM 2889 O O . SER A 1 371 ? -26.751 -7.711 17.569 1.00 95.00 371 SER A O 1
ATOM 2891 N N . LYS A 1 372 ? -25.677 -9.674 17.474 1.00 95.62 372 LYS A N 1
ATOM 2892 C CA . LYS A 1 372 ? -25.567 -9.814 18.929 1.00 95.62 372 LYS A CA 1
ATOM 2893 C C . LYS A 1 372 ? -24.619 -8.773 19.525 1.00 95.62 372 LYS A C 1
ATOM 2895 O O . LYS A 1 372 ? -24.949 -8.201 20.564 1.00 95.62 372 LYS A O 1
ATOM 2900 N N . THR A 1 373 ? -23.465 -8.543 18.903 1.00 94.06 373 THR A N 1
ATOM 2901 C CA . THR A 1 373 ? -22.495 -7.533 19.346 1.00 94.06 373 THR A CA 1
ATOM 2902 C C . THR A 1 373 ? -23.097 -6.132 19.271 1.00 94.06 373 THR A C 1
ATOM 2904 O O . THR A 1 373 ? -23.110 -5.437 20.286 1.00 94.06 373 THR A O 1
ATOM 2907 N N . ASP A 1 374 ? -23.727 -5.772 18.153 1.00 95.25 374 ASP A N 1
ATOM 2908 C CA . ASP A 1 374 ? -24.402 -4.483 17.967 1.00 95.25 374 ASP A CA 1
ATOM 2909 C C . ASP A 1 374 ? -25.507 -4.276 19.010 1.00 95.25 374 ASP A C 1
ATOM 2911 O O . ASP A 1 374 ? -25.633 -3.209 19.615 1.00 95.25 374 ASP A O 1
ATOM 2915 N N . SER A 1 375 ? -26.292 -5.317 19.304 1.00 97.12 375 SER A N 1
ATOM 2916 C CA . SER A 1 375 ? -27.310 -5.261 20.358 1.00 97.12 375 SER A CA 1
ATOM 2917 C C . SER A 1 375 ? -26.712 -4.990 21.745 1.00 97.12 375 SER A C 1
ATOM 2919 O O . SER A 1 375 ? -27.336 -4.290 22.553 1.00 97.12 375 SER A O 1
ATOM 2921 N N . LEU A 1 376 ? -25.538 -5.546 22.053 1.00 97.19 376 LEU A N 1
ATOM 2922 C CA . LEU A 1 376 ? -24.850 -5.329 23.327 1.00 97.19 376 LEU A CA 1
ATOM 2923 C C . LEU A 1 376 ? -24.236 -3.927 23.400 1.00 97.19 376 LEU A C 1
ATOM 2925 O O . LEU A 1 376 ? -24.419 -3.259 24.420 1.00 97.19 376 LEU A O 1
ATOM 2929 N N . ILE A 1 377 ? -23.602 -3.459 22.320 1.00 96.94 377 ILE A N 1
ATOM 2930 C CA . ILE A 1 377 ? -23.088 -2.088 22.175 1.00 96.94 377 ILE A CA 1
ATOM 2931 C C . ILE A 1 377 ? -24.222 -1.086 22.399 1.00 96.94 377 ILE A C 1
ATOM 2933 O O . ILE A 1 377 ? -24.118 -0.215 23.261 1.00 96.94 377 ILE A O 1
ATOM 2937 N N . ASN A 1 378 ? -25.358 -1.267 21.723 1.00 97.75 378 ASN A N 1
ATOM 2938 C CA . ASN A 1 378 ? -26.526 -0.398 21.866 1.00 97.75 378 ASN A CA 1
ATOM 2939 C C . ASN A 1 378 ? -27.095 -0.407 23.291 1.00 97.75 378 ASN A C 1
ATOM 2941 O O . ASN A 1 378 ? -27.464 0.638 23.830 1.00 97.75 378 ASN A O 1
ATOM 2945 N N . THR A 1 379 ? -27.134 -1.576 23.937 1.00 98.25 379 THR A N 1
ATOM 2946 C CA . THR A 1 379 ? -27.574 -1.691 25.336 1.00 98.25 379 THR A CA 1
ATOM 2947 C C . THR A 1 379 ? -26.640 -0.935 26.279 1.00 98.25 379 THR A C 1
ATOM 2949 O O . THR A 1 379 ? -27.106 -0.235 27.182 1.00 98.25 379 THR A O 1
ATOM 2952 N N . LEU A 1 380 ? -25.327 -1.067 26.085 1.00 97.62 380 LEU A N 1
ATOM 2953 C CA . LEU A 1 380 ? -24.321 -0.380 26.886 1.00 97.62 380 LEU A CA 1
ATOM 2954 C C . LEU A 1 380 ? -24.378 1.135 26.665 1.00 97.62 380 LEU A C 1
ATOM 2956 O O . LEU A 1 380 ? -24.473 1.883 27.636 1.00 97.62 380 LEU A O 1
ATOM 2960 N N . GLN A 1 381 ? -24.426 1.580 25.409 1.00 98.12 381 GLN A N 1
ATOM 2961 C CA . GLN A 1 381 ? -24.590 2.983 25.037 1.00 98.12 381 GLN A CA 1
ATOM 2962 C C . GLN A 1 381 ? -25.837 3.592 25.683 1.00 98.12 381 GLN A C 1
ATOM 2964 O O . GLN A 1 381 ? -25.759 4.658 26.291 1.00 98.12 381 GLN A O 1
ATOM 2969 N N . ALA A 1 382 ? -26.983 2.908 25.615 1.00 98.19 382 ALA A N 1
ATOM 2970 C CA . ALA A 1 382 ? -28.221 3.387 26.222 1.00 98.19 382 ALA A CA 1
ATOM 2971 C C . ALA A 1 382 ? -28.103 3.536 27.748 1.00 98.19 382 ALA A C 1
ATOM 2973 O O . ALA A 1 382 ? -28.596 4.516 28.305 1.00 98.19 382 ALA A O 1
ATOM 2974 N N . LYS A 1 383 ? -27.423 2.600 28.425 1.00 97.62 383 LYS A N 1
ATOM 2975 C CA . LYS A 1 383 ? -27.162 2.686 29.871 1.00 97.62 383 LYS A CA 1
ATOM 2976 C C . LYS A 1 383 ? -26.233 3.845 30.219 1.00 97.62 383 LYS A C 1
ATOM 2978 O O . LYS A 1 383 ? -26.517 4.567 31.168 1.00 97.62 383 LYS A O 1
ATOM 2983 N N . LEU A 1 384 ? -25.164 4.044 29.449 1.00 97.44 384 LEU A N 1
ATOM 2984 C CA . LEU A 1 384 ? -24.228 5.151 29.654 1.00 97.44 384 LEU A CA 1
ATOM 2985 C C . LEU A 1 384 ? -24.901 6.511 29.412 1.00 97.44 384 LEU A C 1
ATOM 2987 O O . LEU A 1 384 ? -24.683 7.438 30.182 1.00 97.44 384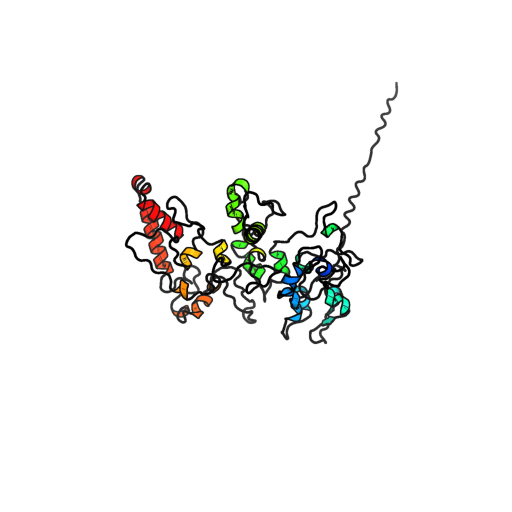 LEU A O 1
ATOM 2991 N N . ASN A 1 385 ? -25.787 6.616 28.418 1.00 97.25 385 ASN A N 1
ATOM 2992 C CA . ASN A 1 385 ? -26.538 7.845 28.131 1.00 97.25 385 ASN A CA 1
ATOM 2993 C C . ASN A 1 385 ? -27.553 8.211 29.228 1.00 97.25 385 ASN A C 1
ATOM 2995 O O . ASN A 1 385 ? -27.929 9.374 29.352 1.00 97.25 385 ASN A O 1
ATOM 2999 N N . GLN A 1 386 ? -28.022 7.230 30.003 1.00 97.06 386 GLN A N 1
ATOM 3000 C CA . GLN A 1 386 ? -28.940 7.435 31.132 1.00 97.06 386 GLN A CA 1
ATOM 3001 C C . GLN A 1 386 ? -28.212 7.703 32.456 1.00 97.06 386 GLN A C 1
ATOM 3003 O O . GLN A 1 386 ? -28.867 7.980 33.462 1.00 97.06 386 GLN A O 1
ATOM 3008 N N . ALA A 1 387 ? -26.883 7.594 32.475 1.00 96.50 387 ALA A N 1
ATOM 3009 C CA . ALA A 1 387 ? -26.088 7.788 33.674 1.00 96.50 387 ALA A CA 1
ATOM 3010 C C . ALA A 1 387 ? -26.168 9.241 34.154 1.00 96.50 387 ALA A C 1
ATOM 3012 O O . ALA A 1 387 ? -26.147 10.191 33.368 1.00 96.50 387 ALA A O 1
ATOM 3013 N N . THR A 1 388 ? -26.249 9.424 35.467 1.00 96.81 388 THR A N 1
ATOM 3014 C CA . THR A 1 388 ? -26.223 10.757 36.066 1.00 96.81 388 THR A CA 1
ATOM 3015 C C . THR A 1 388 ? -24.814 11.351 36.004 1.00 96.81 388 THR A C 1
ATOM 3017 O O . THR A 1 388 ? -23.821 10.646 35.814 1.00 96.81 388 THR A O 1
ATOM 3020 N N . SER A 1 389 ? -24.686 12.657 36.251 1.00 93.88 389 SER A N 1
ATOM 3021 C CA . SER A 1 389 ? -23.365 13.285 36.385 1.00 93.88 389 SER A CA 1
ATOM 3022 C C . SER A 1 389 ? -22.522 12.642 37.496 1.00 93.88 389 SER A C 1
ATOM 3024 O O . SER A 1 389 ? -21.306 12.546 37.351 1.00 93.88 389 SER A O 1
ATOM 3026 N N . ALA A 1 390 ? -23.153 12.155 38.572 1.00 95.31 390 ALA A N 1
ATOM 3027 C CA . ALA A 1 390 ? -22.460 11.445 39.645 1.00 95.31 390 ALA A CA 1
ATOM 3028 C C . ALA A 1 390 ? -21.910 10.092 39.169 1.00 95.31 390 ALA A C 1
ATOM 3030 O O . ALA A 1 390 ? -20.747 9.790 39.425 1.00 95.31 390 ALA A O 1
ATOM 3031 N N . ASP A 1 391 ? -22.706 9.325 38.416 1.00 95.19 391 ASP A N 1
ATOM 3032 C CA . ASP A 1 391 ? -22.270 8.053 37.830 1.00 95.19 391 ASP A CA 1
ATOM 3033 C C . ASP A 1 391 ? -21.093 8.269 36.874 1.00 95.19 391 ASP A C 1
ATOM 3035 O O . ASP A 1 391 ? -20.098 7.552 36.950 1.00 95.19 391 ASP A O 1
ATOM 3039 N N . SER A 1 392 ? -21.163 9.303 36.027 1.00 93.38 392 SER A N 1
ATOM 3040 C CA . SER A 1 392 ? -20.140 9.590 35.013 1.00 93.38 392 SER A CA 1
ATOM 3041 C C . SER A 1 392 ? -18.748 9.906 35.576 1.00 93.38 392 SER A C 1
ATOM 3043 O O . SER A 1 392 ? -17.748 9.769 34.872 1.00 93.38 392 SER A O 1
ATOM 3045 N N . ALA A 1 393 ? -18.670 10.295 36.852 1.00 93.75 393 ALA A N 1
ATOM 3046 C CA . ALA A 1 393 ? -17.414 10.559 37.546 1.00 93.75 393 ALA A CA 1
ATOM 3047 C C . ALA A 1 393 ? -16.769 9.292 38.142 1.00 93.75 393 ALA A C 1
ATOM 3049 O O . ALA A 1 393 ? -15.607 9.335 38.551 1.00 93.75 393 ALA A O 1
ATOM 3050 N N . THR A 1 394 ? -17.501 8.175 38.210 1.00 97.00 394 THR A N 1
ATOM 3051 C CA . THR A 1 394 ? -17.012 6.917 38.793 1.00 97.00 394 THR A CA 1
ATOM 3052 C C . THR A 1 394 ? -16.038 6.195 37.865 1.00 97.00 394 THR A C 1
ATOM 3054 O O . THR A 1 394 ? -16.110 6.302 36.638 1.00 97.00 394 THR A O 1
ATOM 3057 N N . ILE A 1 395 ? -15.129 5.409 38.447 1.00 96.12 395 ILE A N 1
ATOM 3058 C CA . ILE A 1 395 ? -14.185 4.601 37.668 1.00 96.12 395 ILE A CA 1
ATOM 3059 C C . ILE A 1 395 ? -14.908 3.476 36.913 1.00 96.12 395 ILE A C 1
ATOM 3061 O O . ILE A 1 395 ? -14.514 3.100 35.814 1.00 96.12 395 ILE A O 1
ATOM 3065 N N . GLU A 1 396 ? -16.008 2.968 37.464 1.00 95.88 396 GLU A N 1
ATOM 3066 C CA . GLU A 1 396 ? -16.858 1.940 36.870 1.00 95.88 396 GLU A CA 1
ATOM 3067 C C . GLU A 1 396 ? -17.513 2.433 35.581 1.00 95.88 396 GLU A C 1
ATOM 3069 O O . GLU A 1 396 ? -17.518 1.709 34.582 1.00 95.88 396 GLU A O 1
ATOM 3074 N N . PHE A 1 397 ? -18.011 3.673 35.579 1.00 97.19 397 PHE A N 1
ATOM 3075 C CA . PHE A 1 397 ? -18.540 4.299 34.373 1.00 97.19 397 PHE A CA 1
ATOM 3076 C C . PHE A 1 397 ? -17.450 4.477 33.318 1.00 97.19 397 PHE A C 1
ATOM 3078 O O . PHE A 1 397 ? -17.660 4.115 32.164 1.00 97.19 397 PHE A O 1
ATOM 3085 N N . LYS A 1 398 ? -16.272 4.980 33.707 1.00 96.69 398 LYS A N 1
ATOM 3086 C CA . LYS A 1 398 ? -15.140 5.171 32.788 1.00 96.69 398 LYS A CA 1
ATOM 3087 C C . LYS A 1 398 ? -14.691 3.858 32.147 1.00 96.69 398 LYS A C 1
ATOM 3089 O O . LYS A 1 398 ? -14.549 3.797 30.934 1.00 96.69 398 LYS A O 1
ATOM 3094 N N . ARG A 1 399 ? -14.588 2.777 32.927 1.00 96.25 399 ARG A N 1
ATOM 3095 C CA . ARG A 1 399 ? -14.306 1.416 32.428 1.00 96.25 399 ARG A CA 1
ATOM 3096 C C . ARG A 1 399 ? -15.350 0.941 31.419 1.00 96.25 399 ARG A C 1
ATOM 3098 O O . ARG A 1 399 ? -15.004 0.433 30.359 1.00 96.25 399 ARG A O 1
ATOM 3105 N N . ALA A 1 400 ? -16.631 1.120 31.740 1.00 96.75 400 ALA A N 1
ATOM 3106 C CA . ALA A 1 400 ? -17.724 0.748 30.848 1.00 96.75 400 ALA A CA 1
ATOM 3107 C C . ALA A 1 400 ? -17.725 1.585 29.556 1.00 96.75 400 ALA A C 1
ATOM 3109 O O . ALA A 1 400 ? -17.965 1.049 28.477 1.00 96.75 400 ALA A O 1
ATOM 3110 N N . LYS A 1 401 ? -17.414 2.882 29.656 1.00 96.69 401 LYS A N 1
ATOM 3111 C CA . LYS A 1 401 ? -17.270 3.785 28.513 1.00 96.69 401 LYS A CA 1
ATOM 3112 C C . LYS A 1 401 ? -16.068 3.415 27.645 1.00 96.69 401 LYS A C 1
ATOM 3114 O O . LYS A 1 401 ? -16.225 3.365 26.435 1.00 96.69 401 LYS A O 1
ATOM 3119 N N . TYR A 1 402 ? -14.915 3.106 28.235 1.00 95.50 402 TYR A N 1
ATOM 3120 C CA . TYR A 1 402 ? -13.741 2.646 27.493 1.00 95.50 402 TYR A CA 1
ATOM 3121 C C . TYR A 1 402 ? -14.072 1.383 26.687 1.00 95.50 402 TYR A C 1
ATOM 3123 O O . TYR A 1 402 ? -13.829 1.351 25.492 1.00 95.50 402 TYR A O 1
ATOM 3131 N N . ASN A 1 403 ? -14.754 0.399 27.289 1.00 94.88 403 ASN A N 1
ATOM 3132 C CA . ASN A 1 403 ? -15.188 -0.814 26.579 1.00 94.88 403 ASN A CA 1
ATOM 3133 C C . ASN A 1 403 ? -16.152 -0.544 25.425 1.00 94.88 403 ASN A C 1
ATOM 3135 O O . ASN A 1 403 ? -16.085 -1.225 24.407 1.00 94.88 403 ASN A O 1
ATOM 3139 N N . LEU A 1 404 ? -17.067 0.413 25.597 1.00 95.44 404 LEU A N 1
ATOM 3140 C CA . LEU A 1 404 ? -17.941 0.847 24.514 1.00 95.44 404 LEU A CA 1
ATOM 3141 C C . LEU A 1 404 ? -17.115 1.438 23.364 1.00 95.44 404 LEU A C 1
ATOM 3143 O O . LEU A 1 404 ? -17.332 1.055 22.222 1.00 95.44 404 LEU A O 1
ATOM 3147 N N . LEU A 1 405 ? -16.176 2.333 23.680 1.00 93.94 405 LEU A N 1
ATOM 3148 C CA . LEU A 1 405 ? -15.337 3.016 22.695 1.00 93.94 405 LEU A CA 1
ATOM 3149 C C . LEU A 1 405 ? -14.346 2.073 22.005 1.00 93.94 405 LEU A C 1
ATOM 3151 O O . LEU A 1 405 ? -14.064 2.272 20.839 1.00 93.94 405 LEU A O 1
ATOM 3155 N N . SER A 1 406 ? -13.845 1.032 22.676 1.00 92.38 406 SER A N 1
ATOM 3156 C CA . SER A 1 406 ? -12.999 0.016 22.031 1.00 92.38 406 SER A CA 1
ATOM 3157 C C . SER A 1 406 ? -13.759 -0.818 20.994 1.00 92.38 406 SER A C 1
ATOM 3159 O O . SER A 1 406 ? -13.139 -1.400 20.111 1.00 92.38 406 SER A O 1
ATOM 3161 N N . ALA A 1 407 ? -15.083 -0.938 21.132 1.00 89.31 407 ALA A N 1
ATOM 3162 C CA . ALA A 1 407 ? -15.923 -1.766 20.268 1.00 89.31 407 ALA A CA 1
ATOM 3163 C C . ALA A 1 407 ? -16.610 -0.984 19.133 1.00 89.31 407 ALA A C 1
ATOM 3165 O O . ALA A 1 407 ? -17.249 -1.608 18.286 1.00 89.31 407 ALA A O 1
ATOM 3166 N N . GLN A 1 408 ? -16.522 0.349 19.159 1.00 84.00 408 GLN A N 1
ATOM 3167 C CA . GLN A 1 408 ? -17.000 1.268 18.121 1.00 84.00 408 GLN A CA 1
ATOM 3168 C C . GLN A 1 408 ? -15.836 1.651 17.212 1.00 84.00 408 GLN A C 1
ATOM 3170 O O . GLN A 1 408 ? -16.089 1.782 15.995 1.00 84.00 408 GLN A O 1
#

pLDDT: mean 88.99, std 13.14, range [35.72, 98.25]

Radius of gyration: 28.14 Å; chains: 1; bounding box: 61×105×77 Å

Secondary structure (DSSP, 8-state):
------------------------B------TTSPTTSSSHHHHSTTSSS--THHHHTTSSGGGTTTT---TT--GGGHHHHBS---TT--SS-SGGGEEE-TTSSSSEEES-HHHHHHHBBS-HHHHH---B-TTSSB-GGGTTTTT--S------HHHHHTTS-STT--HHHHHHTSHHHH---GGG--HHHHHHHHHHH-HHHHHHHHH-TT--TTT---SS-TTT---S-HHHHB-SS--SSGGGBSS-SSSSS-TTTTTSS---SS--TTS----THHHHHHT-TTSSPPPTT------THHHH-TTTTHHHHT--B---TTT---B-STT----HHHHHTT-TTHHHHS-TT-TTTTT-GGGHHHHHHHHHHHHHHHHHT--HHHHTSHHHHHHHHHHHHH-

Foldseek 3Di:
DDDDDDDDDDPPDPPPPPPPPAQFAAQFQDDCPDDQQSHVNVAQPPPHVDPVLQVFLCPDCQVCQVVPDDDQPDADVLQQLFWFDDDPVDDRLGLPVQKDQACVDRRRIDGNDPVSNVRTGGRDPCLQQNHQHHPVSGGDPLCVLPPHHHSRDGDPDQVSVCSNQPDFQRNLSVLLCLAPQQVFDDPVCLPQQVNQVCDLLWFQQLVVVVLVDVPRTRSPDDGPDRSVPTGTRHPNSQADSRHDPEPVRGSDYLADPPHSVCVNQPQPDPDADLVDQRDNNQVCLQLVNCNLADDDPPDDDDHDPSNVVVRSGLCLFQQDWAGRDPVVRHTGGSSNSHGDLVSVCVPVVCLVVQWDCVDPVTVPCRVNPVVVLVVVLVVLVVVLVPDDPVRCPDPVSSRSVNNSSSSD